Protein AF-A0A524N2F8-F1 (afdb_monomer_lite)

Foldseek 3Di:
DDDDDDDPVVVVVVVPDDDDDDDDDDDDDDDDDDDDDDDDDYDDDDDDDDDDDDDDDDDDDDDDDDDDDDDDDDDDDDDDDDDDPDPPPDPDLPQLRVLLVVLLVQLVVLLVVLVVPLPDDDDLVRLVVSLVVSLVSNVVSCPDPSNVVPCLPPSNLVSLLSSLCSSLVSLVVCCVVPVACSSLVSNLLSLLVSVVSDLDDVCLVVSVVSVVVCCVVCVVDPVVQSYQQGDDPFKDQDADPVSHHDDQVLVVVVCPDPVNVPFPCVSHRQKIKGWLWDQAPPRDIQTDIWIWGKDAQDPDPQFHRPGIWTWTQEFQFQSSLVSQLRVVVVVCVVPVVCVFQADSDFDDPDDPDRQAHDLGQDPVSQLSSQSSSCVVSVWHRQWTQDPPPRAIWGQLVTQTKDFAALRSLLSVQQVCAPRPPPVVHDHLVRVQVCVVPPDPWQQAQAAPDPAADGPVPFTPDYRSSSHTHSAARAFAKHFHDDDSVPRDTGGTFIKTAQYYRHDHGSCCRGSNRIDGDDGSVSHTYIMMRGSDPPNPDD

Secondary structure (DSSP, 8-state):
-------HHHHHHHTTS--------------------------------PPPPP--------------------------PPPPPPP--PPP-THHHHHHHHHHHHHHHHHHHHHHHTSS---HHHHHHHHHHHHHHHHHHHTSGGGTTTTTSHHHHHHHHHHHHHHHHHHHHHHHHH--THHHHHHHHHHHHHHHT---GGGHHHHHHHHHHHHHH-TTS-TTTTS-S--STTEEEPB-TTS-B---HHHHHHHTSTTTTT-GGGGS-SEEEEE--EEETTTEEE--EEEEEEEPPP-SSS----S-EEEESSPPBHHHHHHHHHHHHHHHHH-GGGGGT-------SS-S-SSSB---S-HHHHHHHHHHHHHHTTPPPSEEE-TTT--EEE-TTS-S-BPPBHHHHHHHHHTTTTSS--TTPPPHHHHHHHTTSS-S-TTSB-SS-SSPPPGGG--SS--TTS---SSBSSEEEEEPP--TT----BPPPEEEES--TT--SGGGSSTT-EEE----TTEE---EEE---TT---

Sequence (538 aa):
EWKAWVSREKVRRGIRRGLLGSRAVILSSASAWILGSRLPERPATISAVPPPSTPSLDSPATITDVPDAVAPASTPPETPRPPDPAPSTVPDPGPLNSQRMELLRSLTRDLRLLRMRSIVGTSYQAFFDDAAARVENARLIASQPEYEPVRNSMSVKEEAKRLWRHIAENAVSRYQSTKDGHFLSAARGALHASASLYTDTKNASQFATVLRKWRLSSSDIDFTKFLPIPVTDMFHVTTDPAGAAVLNPYLSSLLETPDFVESVAVMLPHSITAQLNVELARGQEREGELILLLVPESRTEIGDVPGPLYMAREEVTFGAMRCYRDSAAADLRDKPELKTFYSGRMDTRTVRNNDVPYEIDNTSEAFEFCNWLSIKNGFKPVYRKSSGTGSWTADLAADGFRLPTTPEWEYAARLGFDSHVEPTRTPWKDMSAILNADHPDDLVWFYYKDQPRPASAGPLTPYPLGMVDMCGNLAELAMAGVDMADTTPATPQLFLCGGSYKNRTAGKVMPWSKEAFVSSENAGFRVVLPVRTAYFVR

Radius of gyration: 33.36 Å; chains: 1; bounding box: 83×120×78 Å

pLDDT: mean 70.82, std 21.79, range [22.58, 97.81]

Structure (mmCIF, N/CA/C/O backbone):
data_AF-A0A524N2F8-F1
#
_entry.id   AF-A0A524N2F8-F1
#
loop_
_atom_site.group_PDB
_atom_site.id
_atom_site.type_symbol
_atom_site.label_atom_id
_atom_site.label_alt_id
_atom_site.label_comp_id
_atom_site.label_asym_id
_atom_site.label_entity_id
_atom_site.label_seq_id
_atom_site.pdbx_PDB_ins_code
_atom_site.Cartn_x
_atom_site.Cartn_y
_atom_site.Cartn_z
_atom_site.occupancy
_atom_site.B_iso_or_equiv
_atom_site.auth_seq_id
_atom_site.auth_comp_id
_atom_site.auth_asym_id
_atom_site.auth_atom_id
_atom_site.pdbx_PDB_model_num
ATOM 1 N N . GLU A 1 1 ? 44.506 -13.984 -25.940 1.00 31.67 1 GLU A N 1
ATOM 2 C CA . GLU A 1 1 ? 45.338 -14.375 -24.773 1.00 31.67 1 GLU A CA 1
ATOM 3 C C . GLU A 1 1 ? 44.890 -13.576 -23.554 1.00 31.67 1 GLU A C 1
ATOM 5 O O . GLU A 1 1 ? 44.373 -12.488 -23.760 1.00 31.67 1 GLU A O 1
ATOM 10 N N . TRP A 1 2 ? 45.101 -14.052 -22.322 1.00 23.16 2 TRP A N 1
ATOM 11 C CA . TRP A 1 2 ? 44.941 -13.238 -21.103 1.00 23.16 2 TRP A CA 1
ATOM 12 C C . TRP A 1 2 ? 46.052 -13.582 -20.101 1.00 23.16 2 TRP A C 1
ATOM 14 O O . TRP A 1 2 ? 46.094 -14.689 -19.568 1.00 23.16 2 TRP A O 1
ATOM 24 N N . LYS A 1 3 ? 46.967 -12.639 -19.844 1.00 28.89 3 LYS A N 1
ATOM 25 C CA . LYS A 1 3 ? 48.020 -12.757 -18.822 1.00 28.89 3 LYS A CA 1
ATOM 26 C C . LYS A 1 3 ? 47.817 -11.697 -17.741 1.00 28.89 3 LYS A C 1
ATOM 28 O O . LYS A 1 3 ? 48.015 -10.528 -18.025 1.00 28.89 3 LYS A O 1
ATOM 33 N N . ALA A 1 4 ? 47.512 -12.165 -16.526 1.00 29.44 4 ALA A N 1
ATOM 34 C CA . ALA A 1 4 ? 47.809 -11.575 -15.209 1.00 29.44 4 ALA A CA 1
ATOM 35 C C . ALA A 1 4 ? 47.570 -10.056 -15.005 1.00 29.44 4 ALA A C 1
ATOM 37 O O . ALA A 1 4 ? 48.199 -9.215 -15.629 1.00 29.44 4 ALA A O 1
ATOM 38 N N . TRP A 1 5 ? 46.861 -9.664 -13.943 1.00 27.08 5 TRP A N 1
ATOM 39 C CA . TRP A 1 5 ? 47.570 -9.520 -12.662 1.00 27.08 5 TRP A CA 1
ATOM 40 C C . TRP A 1 5 ? 46.688 -9.722 -11.419 1.00 27.08 5 TRP A C 1
ATOM 42 O O . TRP A 1 5 ? 45.736 -8.987 -11.184 1.00 27.08 5 TRP A O 1
ATOM 52 N N . VAL A 1 6 ? 47.109 -10.638 -10.542 1.00 32.25 6 VAL A N 1
ATOM 53 C CA . VAL A 1 6 ? 46.787 -10.611 -9.107 1.00 32.25 6 VAL A CA 1
ATOM 54 C C . VAL A 1 6 ? 48.108 -10.726 -8.354 1.00 32.25 6 VAL A C 1
ATOM 56 O O . VAL A 1 6 ? 48.842 -11.703 -8.513 1.00 32.25 6 VAL A O 1
ATOM 59 N N . SER A 1 7 ? 48.443 -9.712 -7.554 1.00 31.70 7 SER A N 1
ATOM 60 C CA . SER A 1 7 ? 49.717 -9.679 -6.831 1.00 31.70 7 SER A CA 1
ATOM 61 C C . SER A 1 7 ? 49.771 -10.745 -5.730 1.00 31.70 7 SER A C 1
ATOM 63 O O . SER A 1 7 ? 48.930 -10.777 -4.825 1.00 31.70 7 SER A O 1
ATOM 65 N N . ARG A 1 8 ? 50.820 -11.581 -5.768 1.00 33.66 8 ARG A N 1
ATOM 66 C CA . ARG A 1 8 ? 51.100 -12.631 -4.767 1.00 33.66 8 ARG A CA 1
ATOM 67 C C . ARG A 1 8 ? 51.299 -12.075 -3.343 1.00 33.66 8 ARG A C 1
ATOM 69 O O . ARG A 1 8 ? 51.151 -12.821 -2.375 1.00 33.66 8 ARG A O 1
ATOM 76 N N . GLU A 1 9 ? 51.554 -10.772 -3.205 1.00 33.00 9 GLU A N 1
ATOM 77 C CA . GLU A 1 9 ? 51.791 -10.087 -1.928 1.00 33.00 9 GLU A CA 1
ATOM 78 C C . GLU A 1 9 ? 50.550 -10.009 -1.020 1.00 33.00 9 GLU A C 1
ATOM 80 O O . GLU A 1 9 ? 50.678 -10.007 0.207 1.00 33.00 9 GLU A O 1
ATOM 85 N N . LYS A 1 10 ? 49.336 -9.958 -1.595 1.00 35.94 10 LYS A N 1
ATOM 86 C CA . LYS A 1 10 ? 48.090 -9.929 -0.801 1.00 35.94 10 LYS A CA 1
ATOM 87 C C . LYS A 1 10 ? 47.791 -11.294 -0.172 1.00 35.94 10 LYS A C 1
ATOM 89 O O . LYS A 1 10 ? 47.493 -11.363 1.019 1.00 35.94 10 LYS A O 1
ATOM 94 N N . VAL A 1 11 ? 47.950 -12.382 -0.933 1.00 42.69 11 VAL A N 1
ATOM 95 C CA . VAL A 1 11 ? 47.646 -13.756 -0.481 1.00 42.69 11 VAL A CA 1
ATOM 96 C C . VAL A 1 11 ? 48.514 -14.162 0.718 1.00 42.69 11 VAL A C 1
ATOM 98 O O . VAL A 1 11 ? 48.003 -14.695 1.702 1.00 42.69 11 VAL A O 1
ATOM 101 N N . ARG A 1 12 ? 49.812 -13.822 0.703 1.00 34.25 12 ARG A N 1
ATOM 102 C CA . ARG A 1 12 ? 50.724 -14.086 1.834 1.00 34.25 12 ARG A CA 1
ATOM 103 C C . ARG A 1 12 ? 50.344 -13.371 3.135 1.00 34.25 12 ARG A C 1
ATOM 105 O O . ARG A 1 12 ? 50.761 -13.824 4.199 1.00 34.25 12 ARG A O 1
ATOM 112 N N . ARG A 1 13 ? 49.569 -12.281 3.079 1.00 35.97 13 ARG A N 1
ATOM 113 C CA . ARG A 1 13 ? 49.171 -11.509 4.268 1.00 35.97 13 ARG A CA 1
ATOM 114 C C . ARG A 1 13 ? 47.928 -12.072 4.965 1.00 35.97 13 ARG A C 1
ATOM 116 O O . ARG A 1 13 ? 47.872 -12.024 6.189 1.00 35.97 13 ARG A O 1
ATOM 123 N N . GLY A 1 14 ? 46.984 -12.655 4.219 1.00 40.75 14 GLY A N 1
ATOM 124 C CA . GLY A 1 14 ? 45.778 -13.276 4.792 1.00 40.75 14 GLY A CA 1
ATOM 125 C C . GLY A 1 14 ? 46.066 -14.556 5.590 1.00 40.75 14 GLY A C 1
ATOM 126 O O . GLY A 1 14 ? 45.529 -14.751 6.676 1.00 40.75 14 GLY A O 1
ATOM 127 N N . ILE A 1 15 ? 46.991 -15.391 5.107 1.00 41.84 15 ILE A N 1
ATOM 128 C CA . ILE A 1 15 ? 47.257 -16.739 5.652 1.00 41.84 15 ILE A CA 1
ATOM 129 C C . ILE A 1 15 ? 47.843 -16.724 7.087 1.00 41.84 15 ILE A C 1
ATOM 131 O O . ILE A 1 15 ? 47.830 -17.743 7.772 1.00 41.84 15 ILE A O 1
ATOM 135 N N . ARG A 1 16 ? 48.313 -15.575 7.600 1.00 36.75 16 ARG A N 1
ATOM 136 C CA . ARG A 1 16 ? 48.848 -15.448 8.973 1.00 36.75 16 ARG A CA 1
ATOM 137 C C . ARG A 1 16 ? 47.808 -15.149 10.067 1.00 36.75 16 ARG A C 1
ATOM 139 O O . ARG A 1 16 ? 48.210 -14.966 11.214 1.00 36.75 16 ARG A O 1
ATOM 146 N N . ARG A 1 17 ? 46.502 -15.104 9.769 1.00 38.09 17 ARG A N 1
ATOM 147 C CA . ARG A 1 17 ? 45.443 -14.913 10.784 1.00 38.09 17 ARG A CA 1
ATOM 148 C C . ARG A 1 17 ? 44.340 -15.975 10.704 1.00 38.09 17 ARG A C 1
ATOM 150 O O . ARG A 1 17 ? 43.262 -15.719 10.193 1.00 38.09 17 ARG A O 1
ATOM 157 N N . GLY A 1 18 ? 44.641 -17.146 11.269 1.00 37.28 18 GLY A N 1
ATOM 158 C CA . GLY A 1 18 ? 43.675 -18.034 11.930 1.00 37.28 18 GLY A CA 1
ATOM 159 C C . GLY A 1 18 ? 42.415 -18.444 11.160 1.00 37.28 18 GLY A C 1
ATOM 160 O O . GLY A 1 18 ? 41.325 -18.022 11.522 1.00 37.28 18 GLY A O 1
ATOM 161 N N . LEU A 1 19 ? 42.550 -19.365 10.202 1.00 34.06 19 LEU A N 1
ATOM 162 C CA . LEU A 1 19 ? 41.435 -20.180 9.700 1.00 34.06 19 LEU A CA 1
ATOM 163 C C . LEU A 1 19 ? 41.801 -21.668 9.795 1.00 34.06 19 LEU A C 1
ATOM 165 O O . LEU A 1 19 ? 42.535 -22.189 8.956 1.00 34.06 19 LEU A O 1
ATOM 169 N N . LEU A 1 20 ? 41.281 -22.355 10.816 1.00 33.41 20 LEU A N 1
ATOM 170 C CA . LEU A 1 20 ? 41.140 -23.814 10.809 1.00 33.41 20 LEU A CA 1
ATOM 171 C C . LEU A 1 20 ? 39.702 -24.149 10.397 1.00 33.41 20 LEU A C 1
ATOM 173 O O . LEU A 1 20 ? 38.766 -23.627 10.991 1.00 33.41 20 LEU A O 1
ATOM 177 N N . GLY A 1 21 ? 39.533 -25.056 9.431 1.00 36.81 21 GLY A N 1
ATOM 178 C CA . GLY A 1 21 ? 38.212 -25.580 9.059 1.00 36.81 21 GLY A CA 1
ATOM 179 C C . GLY A 1 21 ? 37.603 -24.994 7.783 1.00 36.81 21 GLY A C 1
ATOM 180 O O . GLY A 1 21 ? 36.466 -24.538 7.785 1.00 36.81 21 GLY A O 1
ATOM 181 N N . SER A 1 22 ? 38.313 -25.056 6.654 1.00 29.38 22 SER A N 1
ATOM 182 C CA . SER A 1 22 ? 37.694 -24.875 5.331 1.00 29.38 22 SER A CA 1
ATOM 183 C C . SER A 1 22 ? 38.299 -25.857 4.328 1.00 29.38 22 SER A C 1
ATOM 185 O O . SER A 1 22 ? 39.473 -25.756 3.977 1.00 29.38 22 SER A O 1
ATOM 187 N N . ARG A 1 23 ? 37.505 -26.838 3.880 1.00 27.78 23 ARG A N 1
ATOM 188 C CA . ARG A 1 23 ? 37.885 -27.745 2.787 1.00 27.78 23 ARG A CA 1
ATOM 189 C C . ARG A 1 23 ? 37.681 -27.022 1.458 1.00 27.78 23 ARG A C 1
ATOM 191 O O . ARG A 1 23 ? 36.546 -26.750 1.087 1.00 27.78 23 ARG A O 1
ATOM 198 N N . ALA A 1 24 ? 38.761 -26.764 0.727 1.00 24.62 24 ALA A N 1
ATOM 199 C CA . ALA A 1 24 ? 38.654 -26.364 -0.670 1.00 24.62 24 ALA A CA 1
ATOM 200 C C . ALA A 1 24 ? 38.192 -27.566 -1.511 1.00 24.62 24 ALA A C 1
ATOM 202 O O . ALA A 1 24 ? 38.868 -28.595 -1.539 1.00 24.62 24 ALA A O 1
ATOM 203 N N . VAL A 1 25 ? 37.057 -27.431 -2.197 1.00 26.30 25 VAL A N 1
ATOM 204 C CA . VAL A 1 25 ? 36.612 -28.366 -3.239 1.00 26.30 25 VAL A CA 1
ATOM 205 C C . VAL A 1 25 ? 36.886 -27.707 -4.585 1.00 26.30 25 VAL A C 1
ATOM 207 O O . VAL A 1 25 ? 36.410 -26.606 -4.847 1.00 26.30 25 VAL A O 1
ATOM 210 N N . ILE A 1 26 ? 37.680 -28.364 -5.428 1.00 23.62 26 ILE A N 1
ATOM 211 C CA . ILE A 1 26 ? 37.984 -27.886 -6.779 1.00 23.62 26 ILE A CA 1
ATOM 212 C C . ILE A 1 26 ? 36.963 -28.513 -7.729 1.00 23.62 26 ILE A C 1
ATOM 214 O O . ILE A 1 26 ? 36.993 -29.721 -7.952 1.00 23.62 26 ILE A O 1
ATOM 218 N N . LEU A 1 27 ? 36.077 -27.694 -8.296 1.00 25.16 27 LEU A N 1
ATOM 219 C CA . LEU A 1 27 ? 35.210 -28.100 -9.402 1.00 25.16 27 LEU A CA 1
ATOM 220 C C . LEU A 1 27 ? 35.902 -27.793 -10.735 1.00 25.16 27 LEU A C 1
ATOM 222 O O . LEU A 1 27 ? 36.144 -26.635 -11.069 1.00 25.16 27 LEU A O 1
ATOM 226 N N . SER A 1 28 ? 36.229 -28.838 -11.494 1.00 25.58 28 SER A N 1
ATOM 227 C CA . SER A 1 28 ? 36.722 -28.734 -12.871 1.00 25.58 28 SER A CA 1
ATOM 228 C C . SER A 1 28 ? 35.554 -28.634 -13.854 1.00 25.58 28 SER A C 1
ATOM 230 O O . SER A 1 28 ? 34.705 -29.526 -13.877 1.00 25.58 28 SER A O 1
ATOM 232 N N . SER A 1 29 ? 35.518 -27.595 -14.688 1.00 27.84 29 SER A N 1
ATOM 233 C CA . SER A 1 29 ? 34.475 -27.405 -15.702 1.00 27.84 29 SER A CA 1
ATOM 234 C C . SER A 1 29 ? 34.854 -28.005 -17.061 1.00 27.84 29 SER A C 1
ATOM 236 O O . SER A 1 29 ? 35.944 -27.767 -17.575 1.00 27.84 29 SER A O 1
ATOM 238 N N . ALA A 1 30 ? 33.915 -28.743 -17.659 1.00 28.00 30 ALA A N 1
ATOM 239 C CA . ALA A 1 30 ? 33.867 -29.083 -19.083 1.00 28.00 30 ALA A CA 1
ATOM 240 C C . ALA A 1 30 ? 32.463 -29.620 -19.433 1.00 28.00 30 ALA A C 1
ATOM 242 O O . ALA A 1 30 ? 31.928 -30.415 -18.668 1.00 28.00 30 ALA A O 1
ATOM 243 N N . SER A 1 31 ? 31.803 -29.283 -20.544 1.00 30.05 31 SER A N 1
ATOM 244 C CA . SER A 1 31 ? 31.946 -28.145 -21.471 1.00 30.05 31 SER A CA 1
ATOM 245 C C . SER A 1 31 ? 30.591 -27.930 -22.162 1.00 30.05 31 SER A C 1
ATOM 247 O O . SER A 1 31 ? 29.900 -28.903 -22.456 1.00 30.05 31 SER A O 1
ATOM 249 N N . ALA A 1 32 ? 30.210 -26.686 -22.455 1.00 27.33 32 ALA A N 1
ATOM 250 C CA . ALA A 1 32 ? 28.978 -26.390 -23.196 1.00 27.33 32 ALA A CA 1
ATOM 251 C C . ALA A 1 32 ? 29.148 -26.572 -24.718 1.00 27.33 32 ALA A C 1
ATOM 253 O O . ALA A 1 32 ? 30.261 -26.477 -25.233 1.00 27.33 32 ALA A O 1
ATOM 254 N N . TRP A 1 33 ? 28.031 -26.734 -25.436 1.00 24.98 33 TRP A N 1
ATOM 255 C CA . TRP A 1 33 ? 27.939 -26.507 -26.883 1.00 24.98 33 TRP A CA 1
ATOM 256 C C . TRP A 1 33 ? 26.705 -25.653 -27.201 1.00 24.98 33 TRP A C 1
ATOM 258 O O . TRP A 1 33 ? 25.575 -26.067 -26.962 1.00 24.98 33 TRP A O 1
ATOM 268 N N . ILE A 1 34 ? 26.939 -24.472 -27.774 1.00 28.17 34 ILE A N 1
ATOM 269 C CA . ILE A 1 34 ? 25.954 -23.659 -28.502 1.00 28.17 34 ILE A CA 1
ATOM 270 C C . ILE A 1 34 ? 26.474 -23.549 -29.939 1.00 28.17 34 ILE A C 1
ATOM 272 O O . ILE A 1 34 ? 27.686 -23.496 -30.154 1.00 28.17 34 ILE A O 1
ATOM 276 N N . LEU A 1 35 ? 25.578 -23.567 -30.927 1.00 26.48 35 LEU A N 1
ATOM 277 C CA . LEU A 1 35 ? 25.938 -23.788 -32.327 1.00 26.48 35 LEU A CA 1
ATOM 278 C C . LEU A 1 35 ? 25.553 -22.599 -33.217 1.00 26.48 35 LEU A C 1
ATOM 280 O O . LEU A 1 35 ? 24.392 -22.204 -33.252 1.00 26.48 35 LEU A O 1
ATOM 284 N N . GLY A 1 36 ? 26.516 -22.107 -34.009 1.00 26.16 36 GLY A N 1
ATOM 285 C CA . GLY A 1 36 ? 26.239 -21.377 -35.253 1.00 26.16 36 GLY A CA 1
ATOM 286 C C . GLY A 1 36 ? 26.946 -20.032 -35.456 1.00 26.16 36 GLY A C 1
ATOM 287 O O . GLY A 1 36 ? 26.459 -19.000 -35.008 1.00 26.16 36 GLY A O 1
ATOM 288 N N . SER A 1 37 ? 27.997 -20.008 -36.288 1.00 26.33 37 SER A N 1
ATOM 289 C CA . SER A 1 37 ? 27.964 -19.271 -37.575 1.00 26.33 37 SER A CA 1
ATOM 290 C C . SER A 1 37 ? 29.251 -19.411 -38.427 1.00 26.33 37 SER A C 1
ATOM 292 O O . SER A 1 37 ? 30.357 -19.218 -37.948 1.00 26.33 37 SER A O 1
ATOM 294 N N . ARG A 1 38 ? 29.046 -19.734 -39.718 1.00 26.20 38 ARG A N 1
ATOM 295 C CA . ARG A 1 38 ? 29.835 -19.416 -40.943 1.00 26.20 38 ARG A CA 1
ATOM 296 C C . ARG A 1 38 ? 31.389 -19.519 -40.949 1.00 26.20 38 ARG A C 1
ATOM 298 O O . ARG A 1 38 ? 32.057 -18.615 -40.478 1.00 26.20 38 ARG A O 1
ATOM 305 N N . LEU A 1 39 ? 31.894 -20.561 -41.646 1.00 27.02 39 LEU A N 1
ATOM 306 C CA . LEU A 1 39 ? 32.760 -20.575 -42.874 1.00 27.02 39 LEU A CA 1
ATOM 307 C C . LEU A 1 39 ? 33.936 -19.560 -43.038 1.00 27.02 39 LEU A C 1
ATOM 309 O O . LEU A 1 39 ? 33.755 -18.410 -42.653 1.00 27.02 39 LEU A O 1
ATOM 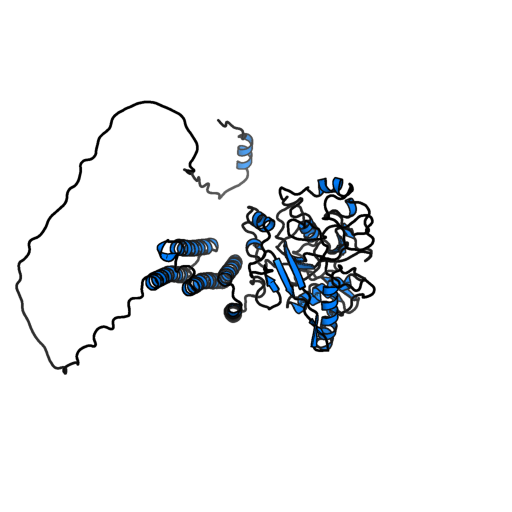313 N N . PRO A 1 40 ? 35.071 -19.900 -43.729 1.00 34.66 40 PRO A N 1
ATOM 314 C CA . PRO A 1 40 ? 35.113 -20.749 -44.946 1.00 34.66 40 PRO A CA 1
ATOM 315 C C . PRO A 1 40 ? 36.324 -21.712 -45.202 1.00 34.66 40 PRO A C 1
ATOM 317 O O . PRO A 1 40 ? 37.373 -21.632 -44.582 1.00 34.66 40 PRO A O 1
ATOM 320 N N . GLU A 1 41 ? 36.124 -22.587 -46.205 1.00 26.19 41 GLU A N 1
ATOM 321 C CA . GLU A 1 41 ? 37.053 -23.174 -47.217 1.00 26.19 41 GLU A CA 1
ATOM 322 C C . GLU A 1 41 ? 38.387 -23.932 -46.915 1.00 26.19 41 GLU A C 1
ATOM 324 O O . GLU A 1 41 ? 39.429 -23.325 -46.715 1.00 26.19 41 GLU A O 1
ATOM 329 N N . ARG A 1 42 ? 38.351 -25.257 -47.222 1.00 24.52 42 ARG A N 1
ATOM 330 C CA . ARG A 1 42 ? 39.289 -26.082 -48.063 1.00 24.52 42 ARG A CA 1
ATOM 331 C C . ARG A 1 42 ? 40.767 -26.345 -47.631 1.00 24.52 42 ARG A C 1
ATOM 333 O O . ARG A 1 42 ? 41.347 -25.531 -46.930 1.00 24.52 42 ARG A O 1
ATOM 340 N N . PRO A 1 43 ? 41.455 -27.404 -48.162 1.00 38.25 43 PRO A N 1
ATOM 341 C CA . PRO A 1 43 ? 40.979 -28.635 -48.844 1.00 38.25 43 PRO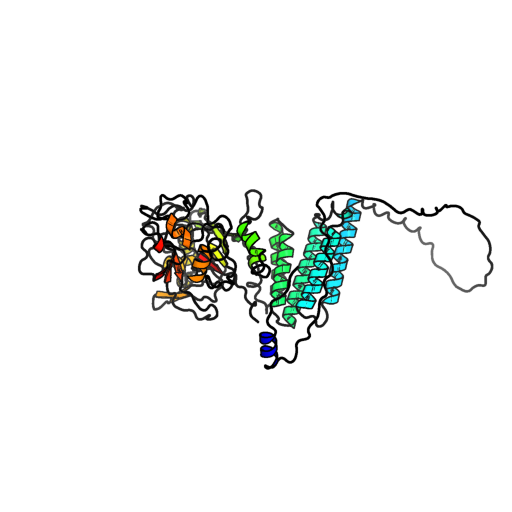 A CA 1
ATOM 342 C C . PRO A 1 43 ? 41.667 -29.989 -48.444 1.00 38.25 43 PRO A C 1
ATOM 344 O O . PRO A 1 43 ? 42.741 -30.017 -47.862 1.00 38.25 43 PRO A O 1
ATOM 347 N N . ALA A 1 44 ? 41.090 -31.095 -48.956 1.00 29.47 44 ALA A N 1
ATOM 348 C CA . ALA A 1 44 ? 41.730 -32.353 -49.427 1.00 29.47 44 ALA A CA 1
ATOM 349 C C . ALA A 1 44 ? 42.238 -33.480 -48.471 1.00 29.47 44 ALA A C 1
ATOM 351 O O . ALA A 1 44 ? 43.262 -33.355 -47.810 1.00 29.47 44 ALA A O 1
ATOM 352 N N . THR A 1 45 ? 41.656 -34.685 -48.673 1.00 27.47 45 THR A N 1
ATOM 353 C CA . THR A 1 45 ? 42.188 -36.060 -48.404 1.00 27.47 45 THR A CA 1
ATOM 354 C C . THR A 1 45 ? 42.404 -36.476 -46.925 1.00 27.47 45 THR A C 1
ATOM 356 O O . THR A 1 45 ? 42.558 -35.622 -46.068 1.00 27.47 45 THR A O 1
ATOM 359 N N . ILE A 1 46 ? 42.345 -37.757 -46.506 1.00 28.78 46 ILE A N 1
ATOM 360 C CA . ILE A 1 46 ? 42.595 -39.059 -47.177 1.00 28.78 46 ILE A CA 1
ATOM 361 C C . ILE A 1 46 ? 41.556 -40.151 -46.791 1.00 28.78 46 ILE A C 1
ATOM 363 O O . ILE A 1 46 ? 41.318 -40.357 -45.610 1.00 28.78 46 ILE A O 1
ATOM 367 N N . SER A 1 47 ? 41.087 -40.911 -47.801 1.00 28.83 47 SER A N 1
ATOM 368 C CA . SER A 1 47 ? 40.543 -42.302 -47.815 1.00 28.83 47 SER A CA 1
ATOM 369 C C . SER A 1 47 ? 39.432 -42.769 -46.840 1.00 28.83 47 SER A C 1
ATOM 371 O O . SER A 1 47 ? 39.087 -42.119 -45.863 1.00 28.83 47 SER A O 1
ATOM 373 N N . ALA A 1 48 ? 38.836 -43.931 -47.149 1.00 29.94 48 ALA A N 1
ATOM 374 C CA . ALA A 1 48 ? 37.658 -44.507 -46.486 1.00 29.94 48 ALA A CA 1
ATOM 375 C C . ALA A 1 48 ? 37.754 -46.037 -46.297 1.00 29.94 48 ALA A C 1
ATOM 377 O O . ALA A 1 48 ? 38.508 -46.709 -46.999 1.00 29.94 48 ALA A O 1
ATOM 378 N N . VAL A 1 49 ? 36.932 -46.589 -45.391 1.00 32.47 49 VAL A N 1
ATOM 379 C CA . VAL A 1 49 ? 36.680 -48.036 -45.216 1.00 32.47 49 VAL A CA 1
ATOM 380 C C . VAL A 1 49 ? 35.180 -48.251 -44.922 1.00 32.47 49 VAL A C 1
ATOM 382 O O . VAL A 1 49 ? 34.657 -47.562 -44.044 1.00 32.47 49 VAL A O 1
ATOM 385 N N . PRO A 1 50 ? 34.467 -49.156 -45.624 1.00 41.03 50 PRO A N 1
ATOM 386 C CA . PRO A 1 50 ? 33.050 -49.449 -45.379 1.00 41.03 50 PRO A CA 1
ATOM 387 C C . PRO A 1 50 ? 32.832 -50.595 -44.362 1.00 41.03 50 PRO A C 1
ATOM 389 O O . PRO A 1 50 ? 33.721 -51.430 -44.183 1.00 41.03 50 PRO A O 1
ATOM 392 N N . PRO A 1 51 ? 31.648 -50.689 -43.722 1.00 36.75 51 PRO A N 1
ATOM 393 C CA . PRO A 1 51 ? 31.293 -51.797 -42.833 1.00 36.75 51 PRO A CA 1
ATOM 394 C C . PRO A 1 51 ? 30.733 -53.022 -43.596 1.00 36.75 51 PRO A C 1
ATOM 396 O O . PRO A 1 51 ? 30.082 -52.847 -44.629 1.00 36.75 51 PRO A O 1
ATOM 399 N N . PRO A 1 52 ? 30.912 -54.256 -43.084 1.00 33.84 52 PRO A N 1
ATOM 400 C CA . PRO A 1 52 ? 30.211 -55.443 -43.575 1.00 33.84 52 PRO A CA 1
ATOM 401 C C . PRO A 1 52 ? 28.764 -55.521 -43.050 1.00 33.84 52 PRO A C 1
ATOM 403 O O . PRO A 1 52 ? 28.436 -54.982 -41.992 1.00 33.84 52 PRO A O 1
ATOM 406 N N . SER A 1 53 ? 27.896 -56.207 -43.795 1.00 33.16 53 SER A N 1
ATOM 407 C CA . SER A 1 53 ? 26.445 -56.281 -43.575 1.00 33.16 53 SER A CA 1
ATOM 408 C C . SER A 1 53 ? 25.982 -57.523 -42.799 1.00 33.16 53 SER A C 1
ATOM 410 O O . SER A 1 53 ? 26.621 -58.573 -42.842 1.00 33.16 53 SER A O 1
ATOM 412 N N . THR A 1 54 ? 24.812 -57.429 -42.160 1.00 35.28 54 THR A N 1
ATOM 413 C CA . THR A 1 54 ? 24.028 -58.590 -41.698 1.00 35.28 54 THR A CA 1
ATOM 414 C C . THR A 1 54 ? 23.437 -59.378 -42.874 1.00 35.28 54 THR A C 1
ATOM 416 O O . THR A 1 54 ? 23.338 -58.861 -43.991 1.00 35.28 54 THR A O 1
ATOM 419 N N . PRO A 1 55 ? 23.029 -60.634 -42.626 1.00 38.53 55 PRO A N 1
ATOM 420 C CA . PRO A 1 55 ? 21.614 -60.947 -42.856 1.00 38.53 55 PRO A CA 1
ATOM 421 C C . PRO A 1 55 ? 20.978 -61.846 -41.771 1.00 38.53 55 PRO A C 1
ATOM 423 O O . PRO A 1 55 ? 21.659 -62.557 -41.035 1.00 38.53 55 PRO A O 1
ATOM 426 N N . SER A 1 56 ? 19.647 -61.809 -41.700 1.00 29.84 56 SER A N 1
ATOM 427 C CA . SER A 1 56 ? 18.778 -62.861 -41.141 1.00 29.84 56 SER A CA 1
ATOM 428 C C . SER A 1 56 ? 18.595 -63.997 -42.185 1.00 29.84 56 SER A C 1
ATOM 430 O O . SER A 1 56 ? 19.155 -63.898 -43.273 1.00 29.84 56 SER A O 1
ATOM 432 N N . LEU A 1 57 ? 17.885 -65.114 -41.980 1.00 33.22 57 LEU A N 1
ATOM 433 C CA . LEU A 1 57 ? 16.818 -65.519 -41.043 1.00 33.22 57 LEU A CA 1
ATOM 434 C C . LEU A 1 57 ? 16.784 -67.077 -41.010 1.00 33.22 57 LEU A C 1
ATOM 436 O O . LEU A 1 57 ? 17.384 -67.680 -41.894 1.00 33.22 57 LEU A O 1
ATOM 440 N N . ASP A 1 58 ? 16.132 -67.709 -40.018 1.00 28.53 58 ASP A N 1
ATOM 441 C CA . ASP A 1 58 ? 15.232 -68.894 -40.157 1.00 28.53 58 ASP A CA 1
ATOM 442 C C . ASP A 1 58 ? 15.169 -69.836 -38.927 1.00 28.53 58 ASP A C 1
ATOM 444 O O . ASP A 1 58 ? 16.085 -69.924 -38.111 1.00 28.53 58 ASP A O 1
ATOM 448 N N . SER A 1 59 ? 14.033 -70.541 -38.837 1.00 33.81 59 SER A N 1
ATOM 449 C CA . SER A 1 59 ? 13.597 -71.577 -37.871 1.00 33.81 59 SER A CA 1
ATOM 450 C C . SER A 1 59 ? 12.625 -72.532 -38.623 1.00 33.81 59 SER A C 1
ATOM 452 O O . SER A 1 59 ? 12.335 -72.236 -39.785 1.00 33.81 59 SER A O 1
ATOM 454 N N . PRO A 1 60 ? 11.988 -73.583 -38.040 1.00 60.06 60 PRO A N 1
ATOM 455 C CA . PRO A 1 60 ? 12.150 -74.240 -36.730 1.00 60.06 60 PRO A CA 1
ATOM 456 C C . PRO A 1 60 ? 12.272 -75.796 -36.812 1.00 60.06 60 PRO A C 1
ATOM 458 O O . PRO A 1 60 ? 12.170 -76.384 -37.885 1.00 60.06 60 PRO A O 1
ATOM 461 N N . ALA A 1 61 ? 12.380 -76.479 -35.661 1.00 28.75 61 ALA A N 1
ATOM 462 C CA . ALA A 1 61 ? 12.030 -77.904 -35.475 1.00 28.75 61 ALA A CA 1
ATOM 463 C C . ALA A 1 61 ? 11.672 -78.194 -33.992 1.00 28.75 61 ALA A C 1
ATOM 465 O O . ALA A 1 61 ? 11.940 -77.355 -33.131 1.00 28.75 61 ALA A O 1
ATOM 466 N N . THR A 1 62 ? 11.049 -79.346 -33.687 1.00 29.38 62 THR A N 1
ATOM 467 C CA . THR A 1 62 ? 10.272 -79.561 -32.437 1.00 29.38 62 THR A CA 1
ATOM 468 C C . THR A 1 62 ? 10.319 -81.022 -31.929 1.00 29.38 62 THR A C 1
ATOM 470 O O . THR A 1 62 ? 10.498 -81.913 -32.753 1.00 29.38 62 THR A O 1
ATOM 473 N N . ILE A 1 63 ? 10.022 -81.245 -30.626 1.00 30.75 63 ILE A N 1
ATOM 474 C CA . ILE A 1 63 ? 9.772 -82.533 -29.894 1.00 30.75 63 ILE A CA 1
ATOM 475 C C . ILE A 1 63 ? 10.939 -83.563 -29.878 1.00 30.75 63 ILE A C 1
ATOM 477 O O . ILE A 1 63 ? 11.838 -83.474 -30.704 1.00 30.75 63 ILE A O 1
ATOM 481 N N . THR A 1 64 ? 11.051 -84.540 -28.957 1.00 30.56 64 THR A N 1
ATOM 482 C CA . THR A 1 64 ? 10.220 -85.034 -27.816 1.00 30.56 64 THR A CA 1
ATOM 483 C C . THR A 1 64 ? 10.877 -84.693 -26.434 1.00 30.56 64 THR A C 1
ATOM 485 O O . THR A 1 64 ? 11.513 -83.644 -26.377 1.00 30.56 64 THR A O 1
ATOM 488 N N . ASP A 1 65 ? 10.770 -85.357 -25.258 1.00 30.91 65 ASP A N 1
ATOM 489 C CA . ASP A 1 65 ? 10.126 -86.611 -24.775 1.00 30.91 65 ASP A CA 1
ATOM 490 C C . ASP A 1 65 ? 9.880 -86.622 -23.234 1.00 30.91 65 ASP A C 1
ATOM 492 O O . ASP A 1 65 ? 10.451 -85.790 -22.528 1.00 30.91 65 ASP A O 1
ATOM 496 N N . VAL A 1 66 ? 9.051 -87.551 -22.712 1.00 34.12 66 VAL A N 1
ATOM 497 C CA . VAL A 1 66 ? 8.625 -87.696 -21.283 1.00 34.12 66 VAL A CA 1
ATOM 498 C C . VAL A 1 66 ? 8.196 -89.150 -20.956 1.00 34.12 66 VAL A C 1
ATOM 500 O O . VAL A 1 66 ? 7.402 -89.710 -21.709 1.00 34.12 66 VAL A O 1
ATOM 503 N N . PRO A 1 67 ? 8.701 -89.783 -19.869 1.00 51.12 67 PRO A N 1
ATOM 504 C CA . PRO A 1 67 ? 7.880 -90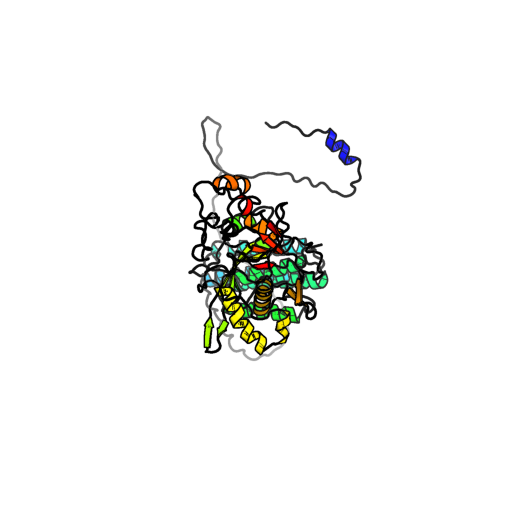.319 -18.736 1.00 51.12 67 PRO A CA 1
ATOM 505 C C . PRO A 1 67 ? 8.648 -90.264 -17.374 1.00 51.12 67 PRO A C 1
ATOM 507 O O . PRO A 1 67 ? 9.792 -89.816 -17.362 1.00 51.12 67 PRO A O 1
ATOM 510 N N . ASP A 1 68 ? 8.211 -90.670 -16.165 1.00 33.66 68 ASP A N 1
ATOM 511 C CA . ASP A 1 68 ? 6.956 -91.113 -15.484 1.00 33.66 68 ASP A CA 1
ATOM 512 C C . ASP A 1 68 ? 7.173 -90.837 -13.951 1.00 33.66 68 ASP A C 1
ATOM 514 O O . ASP A 1 68 ? 8.307 -90.553 -13.563 1.00 33.66 68 ASP A O 1
ATOM 518 N N . ALA A 1 69 ? 6.271 -90.809 -12.948 1.00 32.16 69 ALA A N 1
ATOM 519 C CA . ALA A 1 69 ? 4.897 -91.264 -12.633 1.00 32.16 69 ALA A CA 1
ATOM 520 C C . ALA A 1 69 ? 4.838 -92.319 -11.483 1.00 32.16 69 ALA A C 1
ATOM 522 O O . ALA A 1 69 ? 5.051 -93.506 -11.706 1.00 32.16 69 ALA A O 1
ATOM 523 N N . VAL A 1 70 ? 4.484 -91.894 -10.251 1.00 35.03 70 VAL A N 1
ATOM 524 C CA . VAL A 1 70 ? 4.034 -92.733 -9.099 1.00 35.03 70 VAL A CA 1
ATOM 525 C C . VAL A 1 70 ? 3.029 -91.928 -8.238 1.00 35.03 70 VAL A C 1
ATOM 527 O O . VAL A 1 70 ? 3.133 -90.705 -8.167 1.00 35.03 70 VAL A O 1
ATOM 530 N N . ALA A 1 71 ? 2.052 -92.586 -7.591 1.00 32.03 71 ALA A N 1
ATOM 531 C CA . ALA A 1 71 ? 0.958 -91.988 -6.790 1.00 32.03 71 ALA A CA 1
ATOM 532 C C . ALA A 1 71 ? 0.443 -93.007 -5.716 1.00 32.03 71 ALA A C 1
ATOM 534 O O . ALA A 1 71 ? 1.123 -94.017 -5.531 1.00 32.03 71 ALA A O 1
ATOM 535 N N . PRO A 1 72 ? -0.776 -92.925 -5.116 1.00 58.25 72 PRO A N 1
ATOM 536 C CA . PRO A 1 72 ? -1.493 -91.825 -4.426 1.00 58.25 72 PRO A CA 1
ATOM 537 C C . PRO A 1 72 ? -2.083 -92.213 -3.027 1.00 58.25 72 PRO A C 1
ATOM 539 O O . PRO A 1 72 ? -2.208 -93.392 -2.714 1.00 58.25 72 PRO A O 1
ATOM 542 N N . ALA A 1 73 ? -2.572 -91.229 -2.244 1.00 32.03 73 ALA A N 1
ATOM 543 C CA . ALA A 1 73 ? -3.704 -91.292 -1.271 1.00 32.03 73 ALA A CA 1
ATOM 544 C C . ALA A 1 73 ? -3.831 -89.924 -0.546 1.00 32.03 73 ALA A C 1
ATOM 546 O O . ALA A 1 73 ? -2.800 -89.309 -0.300 1.00 32.03 73 ALA A O 1
ATOM 547 N N . SER A 1 74 ? -4.971 -89.364 -0.106 1.00 35.41 74 SER A N 1
ATOM 548 C CA . SER A 1 74 ? -6.436 -89.550 -0.299 1.00 35.41 74 SER A CA 1
ATOM 549 C C . SER A 1 74 ? -7.127 -88.237 0.214 1.00 35.41 74 SER A C 1
ATOM 551 O O . SER A 1 74 ? -6.392 -87.312 0.549 1.00 35.41 74 SER A O 1
ATOM 553 N N . THR A 1 75 ? -8.440 -87.950 0.290 1.00 31.55 75 THR A N 1
ATOM 554 C CA . THR A 1 75 ? -9.748 -88.664 0.233 1.00 31.55 75 THR A CA 1
ATOM 555 C C . THR A 1 75 ? -10.850 -87.658 -0.236 1.00 31.55 75 THR A C 1
ATOM 557 O O . THR A 1 75 ? -10.575 -86.459 -0.247 1.00 31.55 75 THR A O 1
ATOM 560 N N . PRO A 1 76 ? -12.085 -88.081 -0.600 1.00 41.03 76 PRO A N 1
ATOM 561 C CA . PRO A 1 76 ? -13.183 -87.209 -1.082 1.00 41.03 76 PRO A CA 1
ATOM 562 C C . PRO A 1 76 ? -14.225 -86.873 0.029 1.00 41.03 76 PRO A C 1
ATOM 564 O O . PRO A 1 76 ? -14.037 -87.354 1.149 1.00 41.03 76 PRO A O 1
ATOM 567 N N . PRO A 1 77 ? -15.362 -86.168 -0.231 1.00 43.19 77 PRO A N 1
ATOM 568 C CA . PRO A 1 77 ? -15.817 -85.496 -1.465 1.00 43.19 77 PRO A CA 1
ATOM 569 C C . PRO A 1 77 ? -16.193 -83.996 -1.302 1.00 43.19 77 PRO A C 1
ATOM 571 O O . PRO A 1 77 ? -16.514 -83.542 -0.209 1.00 43.19 77 PRO A O 1
ATOM 574 N N . GLU A 1 78 ? -16.314 -83.265 -2.417 1.00 40.19 78 GLU A N 1
ATOM 575 C CA . GLU A 1 78 ? -17.097 -82.013 -2.496 1.00 40.19 78 GLU A CA 1
ATOM 576 C C . GLU A 1 78 ? -18.131 -82.068 -3.636 1.00 40.19 78 GLU A C 1
ATOM 578 O O . GLU A 1 78 ? -18.014 -82.853 -4.580 1.00 40.19 78 GLU A O 1
ATOM 583 N N . THR A 1 79 ? -19.183 -81.256 -3.515 1.00 46.59 79 THR A N 1
ATOM 584 C CA . THR A 1 79 ? -20.313 -81.163 -4.451 1.00 46.59 79 THR A CA 1
ATOM 585 C C . THR A 1 79 ? -19.955 -80.412 -5.744 1.00 46.59 79 THR A C 1
ATOM 587 O O . THR A 1 79 ? -19.022 -79.608 -5.756 1.00 46.59 79 THR A O 1
ATOM 590 N N . PRO A 1 80 ? -20.685 -80.638 -6.858 1.00 43.28 80 PRO A N 1
ATOM 591 C CA . PRO A 1 80 ? -20.383 -79.990 -8.132 1.00 43.28 80 PRO A CA 1
ATOM 592 C C . PRO A 1 80 ? -20.548 -78.467 -8.039 1.00 43.28 80 PRO A C 1
ATOM 594 O O . PRO A 1 80 ? -21.658 -77.953 -7.890 1.00 43.28 80 PRO A O 1
ATOM 597 N N . ARG A 1 81 ? -19.429 -77.744 -8.156 1.00 43.88 81 ARG A N 1
ATOM 598 C CA . ARG A 1 81 ? -19.410 -76.281 -8.258 1.00 43.88 81 ARG A CA 1
ATOM 599 C C . ARG A 1 81 ? -20.108 -75.849 -9.565 1.00 43.88 81 ARG A C 1
ATOM 601 O O . ARG A 1 81 ? -19.840 -76.459 -10.602 1.00 43.88 81 ARG A O 1
ATOM 608 N N . PRO A 1 82 ? -20.978 -74.819 -9.556 1.00 52.53 82 PRO A N 1
ATOM 609 C CA . PRO A 1 82 ? -21.491 -74.231 -10.795 1.00 52.53 82 PRO A CA 1
ATOM 610 C C . PRO A 1 82 ? -20.337 -73.660 -11.642 1.00 52.53 82 PRO A C 1
ATOM 612 O O . PRO A 1 82 ? -19.299 -73.311 -11.078 1.00 52.53 82 PRO A O 1
ATOM 615 N N . PRO A 1 83 ? -20.486 -73.551 -12.976 1.00 54.44 83 PRO A N 1
ATOM 616 C CA . PRO A 1 83 ? -19.427 -73.026 -13.834 1.00 54.44 83 PRO A CA 1
ATOM 617 C C . PRO A 1 83 ? -19.038 -71.606 -13.410 1.00 54.44 83 PRO A C 1
ATOM 619 O O . PRO A 1 83 ? -19.912 -70.761 -13.196 1.00 54.44 83 PRO A O 1
ATOM 622 N N . ASP A 1 84 ? -17.732 -71.352 -13.290 1.00 51.78 84 ASP A N 1
ATOM 623 C CA . ASP A 1 84 ? -17.222 -70.035 -12.910 1.00 51.78 84 ASP A CA 1
ATOM 624 C C . ASP A 1 84 ? -17.703 -68.970 -13.921 1.00 51.78 84 ASP A C 1
ATOM 626 O O . ASP A 1 84 ? -17.685 -69.213 -15.135 1.00 51.78 84 ASP A O 1
ATOM 630 N N . PRO A 1 85 ? -18.157 -67.789 -13.458 1.00 49.66 85 PRO A N 1
ATOM 631 C CA . PRO A 1 85 ? -18.618 -66.737 -14.353 1.00 49.66 85 PRO A CA 1
ATOM 632 C C . PRO A 1 85 ? -17.467 -66.277 -15.251 1.00 49.66 85 PRO A C 1
ATOM 634 O O . PRO A 1 85 ? -16.353 -66.045 -14.776 1.00 49.66 85 PRO A O 1
ATOM 637 N N . ALA A 1 86 ? -17.748 -66.125 -16.550 1.00 46.38 86 ALA A N 1
ATOM 638 C CA . ALA A 1 86 ? -16.759 -65.682 -17.528 1.00 46.38 86 ALA A CA 1
ATOM 639 C C . ALA A 1 86 ? -16.059 -64.392 -17.049 1.00 46.38 86 ALA A C 1
ATOM 641 O O . ALA A 1 86 ? -16.742 -63.492 -16.545 1.00 46.38 86 ALA A O 1
ATOM 642 N N . PRO A 1 87 ? -14.720 -64.289 -17.182 1.00 45.34 87 PRO A N 1
ATOM 643 C CA . PRO A 1 87 ? -13.959 -63.181 -16.618 1.00 45.34 87 PRO A CA 1
ATOM 644 C C . PRO A 1 87 ? -14.498 -61.858 -17.156 1.00 45.34 87 PRO A C 1
ATOM 646 O O . PRO A 1 87 ? -14.565 -61.650 -18.368 1.00 45.34 87 PRO A O 1
ATOM 649 N N . SER A 1 88 ? -14.910 -60.975 -16.246 1.00 41.84 88 SER A N 1
ATOM 650 C CA . SER A 1 88 ? -15.555 -59.716 -16.598 1.00 41.84 88 SER A CA 1
ATOM 651 C C . SER A 1 88 ? -14.590 -58.837 -17.388 1.00 41.84 88 SER A C 1
ATOM 653 O O . SER A 1 88 ? -13.656 -58.248 -16.844 1.00 41.84 88 SER A O 1
ATOM 655 N N . THR A 1 89 ? -14.827 -58.743 -18.697 1.00 45.25 89 THR A N 1
ATOM 656 C CA . THR A 1 89 ? -14.066 -57.886 -19.604 1.00 45.25 89 THR A CA 1
ATOM 657 C C . THR A 1 89 ? -14.310 -56.429 -19.229 1.00 45.25 89 THR A C 1
ATOM 659 O O . THR A 1 89 ? -15.284 -55.815 -19.672 1.00 45.25 89 THR A O 1
ATOM 662 N N . VAL A 1 90 ? -13.434 -55.884 -18.383 1.00 50.25 90 VAL A N 1
ATOM 663 C CA . VAL A 1 90 ? -13.359 -54.447 -18.113 1.00 50.25 90 VAL A CA 1
ATOM 664 C C . VAL A 1 90 ? -13.223 -53.744 -19.469 1.00 50.25 90 VAL A C 1
ATOM 666 O O . VAL A 1 90 ? -12.294 -54.083 -20.205 1.00 50.25 90 VAL A O 1
ATOM 669 N N . PRO A 1 91 ? -14.130 -52.818 -19.838 1.00 48.41 91 PRO A N 1
ATOM 670 C CA . PRO A 1 91 ? -14.062 -52.148 -21.130 1.00 48.41 91 PRO A CA 1
ATOM 671 C C . PRO A 1 91 ? -12.714 -51.449 -21.299 1.00 48.41 91 PRO A C 1
ATOM 673 O O . PRO A 1 91 ? -12.305 -50.698 -20.410 1.00 48.41 91 PRO A O 1
ATOM 676 N N . ASP A 1 92 ? -12.040 -51.705 -22.420 1.00 53.19 92 ASP A N 1
ATOM 677 C CA . ASP A 1 92 ? -10.702 -51.175 -22.687 1.00 53.19 92 ASP A CA 1
ATOM 678 C C . ASP A 1 92 ? -10.711 -49.633 -22.609 1.00 53.19 92 ASP A C 1
ATOM 680 O O . ASP A 1 92 ? -11.436 -48.981 -23.375 1.00 53.19 92 ASP A O 1
ATOM 684 N N . PRO A 1 93 ? -9.975 -49.013 -21.663 1.00 54.56 93 PRO A N 1
ATOM 685 C CA . PRO A 1 93 ? -9.952 -47.568 -21.512 1.00 54.56 93 PRO A CA 1
ATOM 686 C C . PRO A 1 93 ? -9.156 -46.933 -22.659 1.00 54.56 93 PRO A C 1
ATOM 688 O O . PRO A 1 93 ? -7.962 -46.648 -22.526 1.00 54.56 93 PRO A O 1
ATOM 691 N N . GLY A 1 94 ? -9.864 -46.671 -23.764 1.00 71.19 94 GLY A N 1
ATOM 692 C CA . GLY A 1 94 ? -9.330 -46.143 -25.024 1.00 71.19 94 GLY A CA 1
ATOM 693 C C . GLY A 1 94 ? -8.346 -44.975 -24.856 1.00 71.19 94 GLY A C 1
ATOM 694 O O . GLY A 1 94 ? -8.428 -44.223 -23.881 1.00 71.19 94 GLY A O 1
ATOM 695 N N . PRO A 1 95 ? -7.409 -44.801 -25.805 1.00 76.75 95 PRO A N 1
ATOM 696 C CA . PRO A 1 95 ? -6.002 -44.469 -25.549 1.00 76.75 95 PRO A CA 1
ATOM 697 C C . PRO A 1 95 ? -5.740 -43.297 -24.593 1.00 76.75 95 PRO A C 1
ATOM 699 O O . PRO A 1 95 ? -4.901 -43.418 -23.702 1.00 76.75 95 PRO A O 1
ATOM 702 N N . LEU A 1 96 ? -6.503 -42.205 -24.703 1.00 81.62 96 LEU A N 1
ATOM 703 C CA . LEU A 1 96 ? -6.405 -41.037 -23.817 1.00 81.62 96 LEU A CA 1
ATOM 704 C C . LEU A 1 96 ? -6.654 -41.381 -22.335 1.00 81.62 96 LEU A C 1
ATOM 706 O O . LEU A 1 96 ? -6.004 -40.834 -21.447 1.00 81.62 96 LEU A O 1
ATOM 710 N N . ASN A 1 97 ? -7.576 -42.299 -22.033 1.00 83.31 97 ASN A N 1
ATOM 711 C CA . ASN A 1 97 ? -7.806 -42.756 -20.662 1.00 83.31 97 ASN A CA 1
ATOM 712 C C . ASN A 1 97 ? -6.651 -43.622 -20.152 1.00 83.31 97 ASN A C 1
ATOM 714 O O . ASN A 1 97 ? -6.235 -43.434 -19.011 1.00 83.31 97 ASN A O 1
ATOM 718 N N . SER A 1 98 ? -6.093 -44.506 -20.983 1.00 83.00 98 SER A N 1
ATOM 719 C CA . SER A 1 98 ? -4.902 -45.288 -20.626 1.00 83.00 98 SER A CA 1
ATOM 720 C C . SER A 1 98 ? -3.684 -44.397 -20.347 1.00 83.00 98 SER A C 1
ATOM 722 O O . SER A 1 98 ? -3.094 -44.506 -19.272 1.00 83.00 98 SER A O 1
ATOM 724 N N . GLN A 1 99 ? -3.376 -43.443 -21.234 1.00 85.75 99 GLN A N 1
ATOM 725 C CA . GLN A 1 99 ? -2.317 -42.438 -21.036 1.00 85.75 99 GLN A CA 1
ATOM 726 C C . GLN A 1 99 ? -2.519 -41.655 -19.729 1.00 85.75 99 GLN A C 1
ATOM 728 O O . GLN A 1 99 ? -1.615 -41.551 -18.901 1.00 85.75 99 GLN A O 1
ATOM 733 N N . ARG A 1 100 ? -3.738 -41.150 -19.496 1.00 90.00 100 ARG A N 1
ATOM 734 C CA . ARG A 1 100 ? -4.089 -40.409 -18.276 1.00 90.00 100 ARG A CA 1
ATOM 735 C C . ARG A 1 100 ? -3.915 -41.252 -17.011 1.00 90.00 100 ARG A C 1
ATOM 737 O O . ARG A 1 100 ? -3.454 -40.730 -15.999 1.00 90.00 100 ARG A O 1
ATOM 744 N N . MET A 1 101 ? -4.260 -42.538 -17.053 1.00 87.12 101 MET A N 1
ATOM 745 C CA . MET A 1 101 ? -4.089 -43.444 -15.915 1.00 87.12 101 MET A CA 1
ATOM 746 C C . MET A 1 101 ? -2.618 -43.781 -15.644 1.00 87.12 101 MET A C 1
ATOM 748 O O . MET A 1 101 ? -2.252 -43.873 -14.474 1.00 87.12 101 MET A O 1
ATOM 752 N N . GLU A 1 102 ? -1.763 -43.919 -16.663 1.00 87.62 102 GLU A N 1
ATOM 753 C CA . GLU A 1 102 ? -0.330 -44.178 -16.449 1.00 87.62 102 GLU A CA 1
ATOM 754 C C . GLU A 1 102 ? 0.419 -42.950 -15.912 1.00 87.62 102 GLU A C 1
ATOM 756 O O . GLU A 1 102 ? 1.197 -43.067 -14.961 1.00 87.62 102 GLU A O 1
ATOM 761 N N . LEU A 1 103 ? 0.090 -41.751 -16.403 1.00 87.19 103 LEU A N 1
ATOM 762 C CA . LEU A 1 103 ? 0.575 -40.500 -15.818 1.00 87.19 103 LEU A CA 1
ATOM 763 C C . LEU A 1 103 ? 0.187 -40.386 -14.333 1.00 87.19 103 LEU A C 1
ATOM 765 O O . LEU A 1 103 ? 1.029 -40.080 -13.489 1.00 87.19 103 LEU A O 1
ATOM 769 N N . LEU A 1 104 ? -1.067 -40.697 -13.983 1.00 87.75 104 LEU A N 1
ATOM 770 C CA . LEU A 1 104 ? -1.526 -40.692 -12.588 1.00 87.75 104 LEU A CA 1
ATOM 771 C C . LEU A 1 104 ? -0.801 -41.734 -11.724 1.00 87.75 104 LEU A C 1
ATOM 773 O O . LEU A 1 104 ? -0.411 -41.412 -10.600 1.00 87.75 104 LEU A O 1
ATOM 777 N N . ARG A 1 105 ? -0.569 -42.958 -12.226 1.00 86.00 105 ARG A N 1
ATOM 778 C CA . ARG A 1 105 ? 0.234 -43.989 -11.531 1.00 86.00 105 ARG A CA 1
ATOM 779 C C . ARG A 1 105 ? 1.655 -43.494 -11.266 1.00 86.00 105 ARG A C 1
ATOM 781 O O . ARG A 1 105 ? 2.152 -43.653 -10.150 1.00 86.00 105 ARG A O 1
ATOM 788 N N . SER A 1 106 ? 2.272 -42.867 -12.264 1.00 82.19 106 SER A N 1
ATOM 789 C CA . SER A 1 106 ? 3.638 -42.344 -12.201 1.00 82.19 106 SER A CA 1
ATOM 790 C C . SER A 1 106 ? 3.770 -41.207 -11.184 1.00 82.19 106 SER A C 1
ATOM 792 O O . SER A 1 106 ? 4.595 -41.303 -10.277 1.00 82.19 106 SER A O 1
ATOM 794 N N . LEU A 1 107 ? 2.881 -40.208 -11.221 1.00 81.69 107 LEU A N 1
ATOM 795 C CA . LEU A 1 107 ? 2.829 -39.136 -10.215 1.00 81.69 107 LEU A CA 1
ATOM 796 C C . LEU A 1 107 ? 2.563 -39.690 -8.801 1.00 81.69 107 LEU A C 1
ATOM 798 O O . LEU A 1 107 ? 3.242 -39.323 -7.842 1.00 81.69 107 LEU A O 1
ATOM 802 N N . THR A 1 108 ? 1.645 -40.656 -8.669 1.00 83.06 108 THR A N 1
ATOM 803 C CA . THR A 1 108 ? 1.365 -41.344 -7.392 1.00 83.06 108 THR A CA 1
ATOM 804 C C . THR A 1 108 ? 2.587 -42.102 -6.850 1.00 83.06 108 THR A C 1
ATOM 806 O O . THR A 1 108 ? 2.699 -42.318 -5.639 1.00 83.06 108 THR A O 1
ATOM 809 N N . ARG A 1 109 ? 3.529 -42.509 -7.710 1.00 80.00 109 ARG A N 1
ATOM 810 C CA . ARG A 1 109 ? 4.769 -43.184 -7.306 1.00 80.00 109 ARG A CA 1
ATOM 811 C C . ARG A 1 109 ? 5.694 -42.238 -6.541 1.00 80.00 109 ARG A C 1
ATOM 813 O O . ARG A 1 109 ? 6.158 -42.613 -5.466 1.00 80.00 109 ARG A O 1
ATOM 820 N N . ASP A 1 110 ? 5.891 -41.011 -7.023 1.00 70.50 110 ASP A N 1
ATOM 821 C CA . ASP A 1 110 ? 6.698 -40.004 -6.318 1.00 70.50 110 ASP A CA 1
ATOM 822 C C . ASP A 1 110 ? 6.041 -39.520 -5.018 1.00 70.50 110 ASP A C 1
ATOM 824 O O . ASP A 1 110 ? 6.743 -39.351 -4.017 1.00 70.50 110 ASP A O 1
ATOM 828 N N . LEU A 1 111 ? 4.702 -39.419 -4.966 1.00 67.44 111 LEU A N 1
ATOM 829 C CA . LEU A 1 111 ? 3.976 -39.174 -3.706 1.00 67.44 111 LEU A CA 1
ATOM 830 C C . LEU A 1 111 ? 4.346 -40.200 -2.625 1.00 67.44 111 LEU A C 1
ATOM 832 O O . LEU A 1 111 ? 4.562 -39.849 -1.463 1.00 67.44 111 LEU A O 1
ATOM 836 N N . ARG A 1 112 ? 4.423 -41.484 -3.002 1.00 70.81 112 ARG A N 1
ATOM 837 C CA . ARG A 1 112 ? 4.792 -42.569 -2.081 1.00 70.81 112 ARG A CA 1
ATOM 838 C C . ARG A 1 112 ? 6.254 -42.477 -1.644 1.00 70.81 112 ARG A C 1
ATOM 840 O O . ARG A 1 112 ? 6.536 -42.769 -0.485 1.00 70.81 112 ARG A O 1
ATOM 847 N N . LEU A 1 113 ? 7.167 -42.054 -2.522 1.00 67.00 113 LEU A N 1
ATOM 848 C CA . LEU A 1 113 ? 8.586 -41.896 -2.183 1.00 67.00 113 LEU A CA 1
ATOM 849 C C . LEU A 1 113 ? 8.811 -40.775 -1.157 1.00 67.00 113 LEU A C 1
ATOM 851 O O . LEU A 1 113 ? 9.480 -41.022 -0.153 1.00 67.00 113 LEU A O 1
ATOM 855 N N . LEU A 1 114 ? 8.179 -39.608 -1.337 1.00 64.94 114 LEU A N 1
ATOM 856 C CA . LEU A 1 114 ? 8.169 -38.533 -0.330 1.00 64.94 114 LEU A CA 1
ATOM 857 C C . LEU A 1 114 ? 7.643 -39.033 1.021 1.00 64.94 114 LEU A C 1
ATOM 859 O O . LEU A 1 114 ? 8.286 -38.845 2.054 1.00 64.94 114 LEU A O 1
ATOM 863 N N . ARG A 1 115 ? 6.505 -39.740 1.006 1.00 61.19 115 ARG A N 1
ATOM 864 C CA . ARG A 1 115 ? 5.857 -40.245 2.223 1.00 61.19 115 ARG A CA 1
ATOM 865 C C . ARG A 1 115 ? 6.692 -41.273 2.994 1.00 61.19 115 ARG A C 1
ATOM 867 O O . ARG A 1 115 ? 6.522 -41.387 4.204 1.00 61.19 115 ARG A O 1
ATOM 874 N N . MET A 1 116 ? 7.572 -42.027 2.329 1.00 56.53 116 MET A N 1
ATOM 875 C CA . MET A 1 116 ? 8.475 -42.969 3.009 1.00 56.53 116 MET A CA 1
ATOM 876 C C . MET A 1 116 ? 9.801 -42.331 3.451 1.00 56.53 116 MET A C 1
ATOM 878 O O . MET A 1 116 ? 10.419 -42.830 4.388 1.00 56.53 116 MET A O 1
ATOM 882 N N . ARG A 1 117 ? 10.240 -41.232 2.820 1.00 53.97 117 ARG A N 1
ATOM 883 C CA . ARG A 1 117 ? 11.491 -40.526 3.162 1.00 53.97 117 ARG A CA 1
ATOM 884 C C . ARG A 1 117 ? 11.357 -39.495 4.285 1.00 53.97 117 ARG A C 1
ATOM 886 O O . ARG A 1 117 ? 12.371 -39.050 4.812 1.00 53.97 117 ARG A O 1
ATOM 893 N N . SER A 1 118 ? 10.146 -39.134 4.710 1.00 51.28 118 SER A N 1
ATOM 894 C CA . SER A 1 118 ? 9.954 -38.150 5.787 1.00 51.28 118 SER A CA 1
ATOM 895 C C . SER A 1 118 ? 10.267 -38.666 7.203 1.00 51.28 118 SER A C 1
ATOM 897 O O . SER A 1 118 ? 10.151 -37.915 8.171 1.00 51.28 118 SER A O 1
ATOM 899 N N . ILE A 1 119 ? 10.753 -39.898 7.360 1.00 49.25 119 ILE A N 1
ATOM 900 C CA . ILE A 1 119 ? 11.175 -40.473 8.647 1.00 49.25 119 ILE A CA 1
ATOM 901 C C . ILE A 1 119 ? 12.711 -40.379 8.769 1.00 49.25 119 ILE A C 1
ATOM 903 O O . ILE A 1 119 ? 13.423 -40.736 7.840 1.00 49.25 119 ILE A O 1
ATOM 907 N N . VAL A 1 120 ? 13.203 -39.926 9.934 1.00 45.09 120 VAL A N 1
ATOM 908 C CA . VAL A 1 120 ? 14.621 -39.652 10.295 1.00 45.09 120 VAL A CA 1
ATOM 909 C C . VAL A 1 120 ? 15.242 -38.350 9.738 1.00 45.09 120 VAL A C 1
ATOM 911 O O . VAL A 1 120 ? 15.426 -38.172 8.542 1.00 45.09 120 VAL A O 1
ATOM 914 N N . GLY A 1 121 ? 15.657 -37.464 10.653 1.00 52.56 121 GLY A N 1
ATOM 915 C CA . GLY A 1 121 ? 16.957 -36.759 10.640 1.00 52.56 121 GLY A CA 1
ATOM 916 C C . GLY A 1 121 ? 17.346 -35.759 9.537 1.00 52.56 121 GLY A C 1
ATOM 917 O O . GLY A 1 121 ? 18.439 -35.207 9.626 1.00 52.56 121 GLY A O 1
ATOM 918 N N . THR A 1 122 ? 16.534 -35.504 8.510 1.00 60.25 122 THR A N 1
ATOM 919 C CA . THR A 1 122 ? 16.926 -34.608 7.397 1.00 60.25 122 THR A CA 1
ATOM 920 C C . THR A 1 122 ? 17.040 -33.133 7.811 1.00 60.25 122 THR A C 1
ATOM 922 O O . THR A 1 122 ? 16.097 -32.579 8.380 1.00 60.25 122 THR A O 1
ATOM 925 N N . SER A 1 123 ? 18.136 -32.467 7.428 1.00 71.50 123 SER A N 1
ATOM 926 C CA . SER A 1 123 ? 18.256 -30.999 7.462 1.00 71.50 123 SER A CA 1
ATOM 927 C C . SER A 1 123 ? 17.270 -30.322 6.496 1.00 71.50 123 SER A C 1
ATOM 929 O O . SER A 1 123 ? 16.683 -30.990 5.640 1.00 71.50 123 SER A O 1
ATOM 931 N N . TYR A 1 124 ? 17.106 -28.996 6.602 1.00 69.88 124 TYR A N 1
ATOM 932 C CA . TYR A 1 124 ? 16.282 -28.228 5.659 1.00 69.88 124 TYR A CA 1
ATOM 933 C C . TYR A 1 124 ? 16.726 -28.440 4.204 1.00 69.88 124 TYR A C 1
ATOM 935 O O . TYR A 1 124 ? 15.895 -28.788 3.371 1.00 69.88 124 TYR A O 1
ATOM 943 N N . GLN A 1 125 ? 18.033 -28.345 3.923 1.00 69.06 125 GLN A N 1
ATOM 944 C CA . GLN A 1 125 ? 18.571 -28.572 2.578 1.00 69.06 125 GLN A CA 1
ATOM 945 C C . GLN A 1 125 ? 18.216 -29.969 2.050 1.00 69.06 125 GLN A C 1
ATOM 947 O O . GLN A 1 125 ? 17.643 -30.085 0.978 1.00 69.06 125 GLN A O 1
ATOM 952 N N . ALA A 1 126 ? 18.439 -31.028 2.836 1.00 69.88 126 ALA A N 1
ATOM 953 C CA . ALA A 1 126 ? 18.137 -32.396 2.403 1.00 69.88 126 ALA A CA 1
ATOM 954 C C . ALA A 1 126 ? 16.629 -32.653 2.181 1.00 69.88 126 ALA A C 1
ATOM 956 O O . ALA A 1 126 ? 16.260 -33.533 1.404 1.00 69.88 126 ALA A O 1
ATOM 957 N N . PHE A 1 127 ? 15.754 -31.902 2.858 1.00 76.31 127 PHE A N 1
ATOM 958 C CA . PHE A 1 127 ? 14.316 -31.901 2.582 1.00 76.31 127 PHE A CA 1
ATOM 959 C C . PHE A 1 127 ? 13.981 -31.131 1.296 1.00 76.31 127 PHE A C 1
ATOM 961 O O . PHE A 1 127 ? 13.209 -31.629 0.477 1.00 76.31 127 PHE A O 1
ATOM 968 N N . PHE A 1 128 ? 14.572 -29.947 1.109 1.00 71.44 128 PHE A N 1
ATOM 969 C CA . PHE A 1 128 ? 14.404 -29.125 -0.087 1.00 71.44 128 PHE A CA 1
ATOM 970 C C . PHE A 1 128 ? 14.880 -29.865 -1.345 1.00 71.44 128 PHE A C 1
ATOM 972 O O . PHE A 1 128 ? 14.154 -29.902 -2.333 1.00 71.44 128 PHE A O 1
ATOM 979 N N . ASP A 1 129 ? 16.032 -30.537 -1.280 1.00 70.00 129 ASP A N 1
ATOM 980 C CA . ASP A 1 129 ? 16.615 -31.298 -2.387 1.00 70.00 129 ASP A CA 1
ATOM 981 C C . ASP A 1 129 ? 15.717 -32.474 -2.824 1.00 70.00 129 ASP A C 1
ATOM 983 O O . ASP A 1 129 ? 15.481 -32.647 -4.021 1.00 70.00 129 ASP A O 1
ATOM 987 N N . ASP A 1 130 ? 15.164 -33.274 -1.890 1.00 73.44 130 ASP A N 1
ATOM 988 C CA . ASP A 1 130 ? 14.221 -34.348 -2.265 1.00 73.44 130 ASP A CA 1
ATOM 989 C C . ASP A 1 130 ? 12.898 -33.761 -2.778 1.00 73.44 130 ASP A C 1
ATOM 991 O O . ASP A 1 130 ? 12.385 -34.239 -3.784 1.00 73.44 130 ASP A O 1
ATOM 995 N N . ALA A 1 131 ? 12.372 -32.692 -2.168 1.00 72.25 131 ALA A N 1
ATOM 996 C CA . ALA A 1 131 ? 11.152 -32.036 -2.642 1.00 72.25 131 ALA A CA 1
ATOM 997 C C . ALA A 1 131 ? 11.311 -31.481 -4.072 1.00 72.25 131 ALA A C 1
ATOM 999 O O . ALA A 1 131 ? 10.478 -31.769 -4.934 1.00 72.25 131 ALA A O 1
ATOM 1000 N N . ALA A 1 132 ? 12.398 -30.757 -4.348 1.00 71.56 132 ALA A N 1
ATOM 1001 C CA . ALA A 1 132 ? 12.720 -30.219 -5.667 1.00 71.56 132 ALA A CA 1
ATOM 1002 C C . ALA A 1 132 ? 12.909 -31.338 -6.703 1.00 71.56 132 ALA A C 1
ATOM 1004 O O . ALA A 1 132 ? 12.307 -31.288 -7.776 1.00 71.56 132 ALA A O 1
ATOM 1005 N N . ALA A 1 133 ? 13.648 -32.401 -6.363 1.00 74.88 133 ALA A N 1
ATOM 1006 C CA . ALA A 1 133 ? 13.833 -33.553 -7.246 1.00 74.88 133 ALA A CA 1
ATOM 1007 C C . ALA A 1 133 ? 12.512 -34.273 -7.586 1.00 74.88 133 ALA A C 1
ATOM 1009 O O . ALA A 1 133 ? 12.369 -34.802 -8.687 1.00 74.88 133 ALA A O 1
ATOM 1010 N N . ARG A 1 134 ? 11.529 -34.289 -6.674 1.00 76.25 134 ARG A N 1
ATOM 1011 C CA . ARG A 1 134 ? 10.202 -34.905 -6.897 1.00 76.25 134 ARG A CA 1
ATOM 1012 C C . ARG A 1 134 ? 9.312 -34.029 -7.769 1.00 76.25 134 ARG A C 1
ATOM 1014 O O . ARG A 1 134 ? 8.611 -34.552 -8.630 1.00 76.25 134 ARG A O 1
ATOM 1021 N N . VAL A 1 135 ? 9.353 -32.712 -7.563 1.00 73.75 135 VAL A N 1
ATOM 1022 C CA . VAL A 1 135 ? 8.648 -31.734 -8.404 1.00 73.75 135 VAL A CA 1
ATOM 1023 C C . VAL A 1 135 ? 9.201 -31.760 -9.829 1.00 73.75 135 VAL A C 1
ATOM 1025 O O . VAL A 1 135 ? 8.418 -31.818 -10.775 1.00 73.75 135 VAL A O 1
ATOM 1028 N N . GLU A 1 136 ? 10.524 -31.808 -9.996 1.00 76.50 136 GLU A N 1
ATOM 1029 C CA . GLU A 1 136 ? 11.137 -31.877 -11.323 1.00 76.50 136 GLU A CA 1
ATOM 1030 C C . GLU A 1 136 ? 10.919 -33.243 -11.991 1.00 76.50 136 GLU A C 1
ATOM 1032 O O . GLU A 1 136 ? 10.586 -33.285 -13.170 1.00 76.50 136 GLU A O 1
ATOM 1037 N N . ASN A 1 137 ? 10.969 -34.369 -11.263 1.00 78.94 137 ASN A N 1
ATOM 1038 C CA . ASN A 1 137 ? 10.610 -35.667 -11.851 1.00 78.94 137 ASN A CA 1
ATOM 1039 C C . ASN A 1 137 ? 9.138 -35.697 -12.308 1.00 78.94 137 ASN A C 1
ATOM 1041 O O . ASN A 1 137 ? 8.840 -36.126 -13.422 1.00 78.94 137 ASN A O 1
ATOM 1045 N N . ALA A 1 138 ? 8.218 -35.162 -11.497 1.00 79.88 138 ALA A N 1
ATOM 1046 C CA . ALA A 1 138 ? 6.811 -35.017 -11.866 1.00 79.88 138 ALA A CA 1
ATOM 1047 C C . ALA A 1 138 ? 6.616 -34.118 -13.102 1.00 79.88 138 ALA A C 1
ATOM 1049 O O . ALA A 1 138 ? 5.812 -34.450 -13.977 1.00 79.88 138 ALA A O 1
ATOM 1050 N N . ARG A 1 139 ? 7.377 -33.017 -13.208 1.00 80.94 139 ARG A N 1
ATOM 1051 C CA . ARG A 1 139 ? 7.411 -32.139 -14.388 1.00 80.94 139 ARG A CA 1
ATOM 1052 C C . ARG A 1 139 ? 7.916 -32.883 -15.622 1.00 80.94 139 ARG A C 1
ATOM 1054 O O . ARG A 1 139 ? 7.253 -32.840 -16.655 1.00 80.94 139 ARG A O 1
ATOM 1061 N N . LEU A 1 140 ? 9.048 -33.578 -15.516 1.00 83.06 140 LEU A N 1
ATOM 1062 C CA . LEU A 1 140 ? 9.668 -34.316 -16.617 1.00 83.06 140 LEU A CA 1
ATOM 1063 C C . LEU A 1 140 ? 8.732 -35.407 -17.146 1.00 83.06 140 LEU A C 1
ATOM 1065 O O . LEU A 1 140 ? 8.513 -35.467 -18.355 1.00 83.06 140 LEU A O 1
ATOM 1069 N N . ILE A 1 141 ? 8.095 -36.183 -16.261 1.00 82.12 141 ILE A N 1
ATOM 1070 C CA . ILE A 1 141 ? 7.072 -37.176 -16.629 1.00 82.12 141 ILE A CA 1
ATOM 1071 C C . ILE A 1 141 ? 5.898 -36.490 -17.346 1.00 82.12 141 ILE A C 1
ATOM 1073 O O . ILE A 1 141 ? 5.552 -36.874 -18.459 1.00 82.12 141 ILE A O 1
ATOM 1077 N N . ALA A 1 142 ? 5.317 -35.432 -16.768 1.00 80.62 142 ALA A N 1
ATOM 1078 C CA . ALA A 1 142 ? 4.191 -34.713 -17.377 1.00 80.62 142 ALA A CA 1
ATOM 1079 C C . ALA A 1 142 ? 4.542 -33.962 -18.682 1.00 80.62 142 ALA A C 1
ATOM 1081 O O . ALA A 1 142 ? 3.638 -33.532 -19.403 1.00 80.62 142 ALA A O 1
ATOM 1082 N N . SER A 1 143 ? 5.831 -33.792 -18.994 1.00 84.94 143 SER A N 1
ATOM 1083 C CA . SER A 1 143 ? 6.311 -33.131 -20.213 1.00 84.94 143 SER A CA 1
ATOM 1084 C C . SER A 1 143 ? 6.525 -34.076 -21.403 1.00 84.94 143 SER A C 1
ATOM 1086 O O . SER A 1 143 ? 6.742 -33.597 -22.515 1.00 84.94 143 SER A O 1
ATOM 1088 N N . GLN A 1 144 ? 6.450 -35.397 -21.198 1.00 87.94 144 GLN A N 1
ATOM 1089 C CA . GLN A 1 144 ? 6.640 -36.383 -22.267 1.00 87.94 144 GLN A CA 1
ATOM 1090 C C . GLN A 1 144 ? 5.535 -36.247 -23.341 1.00 87.94 144 GLN A C 1
ATOM 1092 O O . GLN A 1 144 ? 4.362 -36.095 -22.980 1.00 87.94 144 GLN A O 1
ATOM 1097 N N . PRO A 1 145 ? 5.858 -36.316 -24.653 1.00 88.19 145 PRO A N 1
ATOM 1098 C CA . PRO A 1 145 ? 4.896 -36.041 -25.729 1.00 88.19 145 PRO A CA 1
ATOM 1099 C C . PRO A 1 145 ? 3.637 -36.920 -25.709 1.00 88.19 145 PRO A C 1
ATOM 1101 O O . PRO A 1 145 ? 2.557 -36.463 -26.073 1.00 88.19 145 PRO A O 1
ATOM 1104 N N . GLU A 1 146 ? 3.751 -38.162 -25.234 1.00 87.69 146 GLU A N 1
ATOM 1105 C CA . GLU A 1 146 ? 2.629 -39.095 -25.062 1.00 87.69 146 GLU A CA 1
ATOM 1106 C C . GLU A 1 146 ? 1.556 -38.623 -24.064 1.00 87.69 146 GLU A C 1
ATOM 1108 O O . GLU A 1 146 ? 0.410 -39.070 -24.143 1.00 87.69 146 GLU A O 1
ATOM 1113 N N . TYR A 1 147 ? 1.893 -37.697 -23.160 1.00 88.62 147 TYR A N 1
ATOM 1114 C CA . TYR A 1 147 ? 0.970 -37.138 -22.171 1.00 88.62 147 TYR A CA 1
ATOM 1115 C C . TYR A 1 147 ? 0.482 -35.721 -22.496 1.00 88.62 147 TYR A C 1
ATOM 1117 O O . TYR A 1 147 ? -0.378 -35.206 -21.775 1.00 88.62 147 TYR A O 1
ATOM 1125 N N . GLU A 1 148 ? 0.952 -35.105 -23.586 1.00 88.00 148 GLU A N 1
ATOM 1126 C CA . GLU A 1 148 ? 0.504 -33.783 -24.057 1.00 88.00 148 GLU A CA 1
ATOM 1127 C C . GLU A 1 148 ? -1.037 -33.625 -24.050 1.00 88.00 148 GLU A C 1
ATOM 1129 O O . GLU A 1 148 ? -1.520 -32.639 -23.485 1.00 88.00 148 GLU A O 1
ATOM 1134 N N . PRO A 1 149 ? -1.851 -34.598 -24.526 1.00 86.50 149 PRO A N 1
ATOM 1135 C CA . PRO A 1 149 ? -3.310 -34.448 -24.554 1.00 86.50 149 PRO A CA 1
ATOM 1136 C C . PRO A 1 149 ? -3.993 -34.524 -23.177 1.00 86.50 149 PRO A C 1
ATOM 1138 O O . PRO A 1 149 ? -5.170 -34.187 -23.056 1.00 86.50 149 PRO A O 1
ATOM 1141 N N . VAL A 1 150 ? -3.301 -35.014 -22.138 1.00 86.62 150 VAL A N 1
ATOM 1142 C CA . VAL A 1 150 ? -3.913 -35.399 -20.848 1.00 86.62 150 VAL A CA 1
ATOM 1143 C C . VAL A 1 150 ? -3.296 -34.721 -19.624 1.00 86.62 150 VAL A C 1
ATOM 1145 O O . VAL A 1 150 ? -3.954 -34.657 -18.579 1.00 86.62 150 VAL A O 1
ATOM 1148 N N . ARG A 1 151 ? -2.083 -34.161 -19.736 1.00 78.44 151 ARG A N 1
ATOM 1149 C CA . ARG A 1 151 ? -1.349 -33.513 -18.631 1.00 78.44 151 ARG A CA 1
ATOM 1150 C C . ARG A 1 151 ? -2.107 -32.354 -17.978 1.00 78.44 151 ARG A C 1
ATOM 1152 O O . ARG A 1 151 ? -2.009 -32.151 -16.774 1.00 78.44 151 ARG A O 1
ATOM 1159 N N . ASN A 1 152 ? -2.934 -31.648 -18.750 1.00 79.75 152 ASN A N 1
ATOM 1160 C CA . ASN A 1 152 ? -3.748 -30.527 -18.270 1.00 79.75 152 ASN A CA 1
ATOM 1161 C C . ASN A 1 152 ? -5.119 -30.940 -17.688 1.00 79.75 152 ASN A C 1
ATOM 1163 O O . ASN A 1 152 ? -5.882 -30.078 -17.247 1.00 79.75 152 ASN A O 1
ATOM 1167 N N . SER A 1 153 ? -5.450 -32.237 -17.670 1.00 82.50 153 SER A N 1
ATOM 1168 C CA . SER A 1 153 ? -6.744 -32.733 -17.179 1.00 82.50 153 SER A CA 1
ATOM 1169 C C . SER A 1 153 ? -6.930 -32.545 -15.666 1.00 82.50 153 SER A C 1
ATOM 1171 O O . SER A 1 153 ? -5.988 -32.656 -14.879 1.00 82.50 153 SER A O 1
ATOM 1173 N N . MET A 1 154 ? -8.177 -32.324 -15.235 1.00 77.81 154 MET A N 1
ATOM 1174 C CA . MET A 1 154 ? -8.530 -32.066 -13.827 1.00 77.81 154 MET A CA 1
ATOM 1175 C C . MET A 1 154 ? -8.025 -33.141 -12.853 1.00 77.81 154 MET A C 1
ATOM 1177 O O . MET A 1 154 ? -7.625 -32.824 -11.737 1.00 77.81 154 MET A O 1
ATOM 1181 N N . SER A 1 155 ? -7.993 -34.409 -13.274 1.00 80.31 155 SER A N 1
ATOM 1182 C CA . SER A 1 155 ? -7.460 -35.503 -12.455 1.00 80.31 155 SER A CA 1
ATOM 1183 C C . SER A 1 155 ? -5.948 -35.400 -12.237 1.00 80.31 155 SER A C 1
ATOM 1185 O O . SER A 1 155 ? -5.480 -35.671 -11.137 1.00 80.31 155 SER A O 1
ATOM 1187 N N . VAL A 1 156 ? -5.186 -34.973 -13.251 1.00 81.19 156 VAL A N 1
ATOM 1188 C CA . VAL A 1 156 ? -3.731 -34.774 -13.136 1.00 81.19 156 VAL A CA 1
ATOM 1189 C C . VAL A 1 156 ? -3.432 -33.550 -12.269 1.00 81.19 156 VAL A C 1
ATOM 1191 O O . VAL A 1 156 ? -2.566 -33.621 -11.398 1.00 81.19 156 VAL A O 1
ATOM 1194 N N . LYS A 1 157 ? -4.211 -32.469 -12.417 1.00 75.81 157 LYS A N 1
ATOM 1195 C CA . LYS A 1 157 ? -4.125 -31.292 -11.536 1.00 75.81 157 LYS A CA 1
ATOM 1196 C C . LYS A 1 157 ? -4.392 -31.641 -10.066 1.00 75.81 157 LYS A C 1
ATOM 1198 O O . LYS A 1 157 ? -3.647 -31.188 -9.200 1.00 75.81 157 LYS A O 1
ATOM 1203 N N . GLU A 1 158 ? -5.378 -32.492 -9.767 1.00 79.44 158 GLU A N 1
ATOM 1204 C CA . GLU A 1 158 ? -5.649 -32.919 -8.384 1.00 79.44 158 GLU A CA 1
ATOM 1205 C C . GLU A 1 158 ? -4.535 -33.817 -7.812 1.00 79.44 158 GLU A C 1
ATOM 1207 O O . GLU A 1 158 ? -4.259 -33.746 -6.614 1.00 79.44 158 GLU A O 1
ATOM 1212 N N . GLU A 1 159 ? -3.839 -34.610 -8.635 1.00 81.81 159 GLU A N 1
ATOM 1213 C CA . GLU A 1 159 ? -2.678 -35.396 -8.185 1.00 81.81 159 GLU A CA 1
ATOM 1214 C C . GLU A 1 159 ? -1.436 -34.512 -7.955 1.00 81.81 159 GLU A C 1
ATOM 1216 O O . GLU A 1 159 ? -0.762 -34.646 -6.933 1.00 81.81 159 GLU A O 1
ATOM 1221 N N . ALA A 1 160 ? -1.189 -33.516 -8.813 1.00 75.88 160 ALA A N 1
ATOM 1222 C CA . ALA A 1 160 ? -0.154 -32.499 -8.587 1.00 75.88 160 ALA A CA 1
ATOM 1223 C C . ALA A 1 160 ? -0.438 -31.645 -7.330 1.00 75.88 160 ALA A C 1
ATOM 1225 O O . ALA A 1 160 ? 0.456 -31.344 -6.542 1.00 75.88 160 ALA A O 1
ATOM 1226 N N . LYS A 1 161 ? -1.706 -31.323 -7.063 1.00 73.62 161 LYS A N 1
ATOM 1227 C CA . LYS A 1 161 ? -2.160 -30.667 -5.824 1.00 73.62 161 LYS A CA 1
ATOM 1228 C C . LYS A 1 161 ? -1.934 -31.547 -4.584 1.00 73.62 161 LYS A C 1
ATOM 1230 O O . LYS A 1 161 ? -1.643 -31.024 -3.509 1.00 73.62 161 LYS A O 1
ATOM 1235 N N . ARG A 1 162 ? -2.023 -32.881 -4.701 1.00 79.56 162 ARG A N 1
ATOM 1236 C CA . ARG A 1 162 ? -1.635 -33.813 -3.619 1.00 79.56 162 ARG A CA 1
ATOM 1237 C C . ARG A 1 162 ? -0.126 -33.804 -3.367 1.00 79.56 162 ARG A C 1
ATOM 1239 O O . ARG A 1 162 ? 0.252 -33.875 -2.202 1.00 79.56 162 ARG A O 1
ATOM 1246 N N . LEU A 1 163 ? 0.709 -33.663 -4.403 1.00 77.94 163 LEU A N 1
ATOM 1247 C CA . LEU A 1 163 ? 2.169 -33.5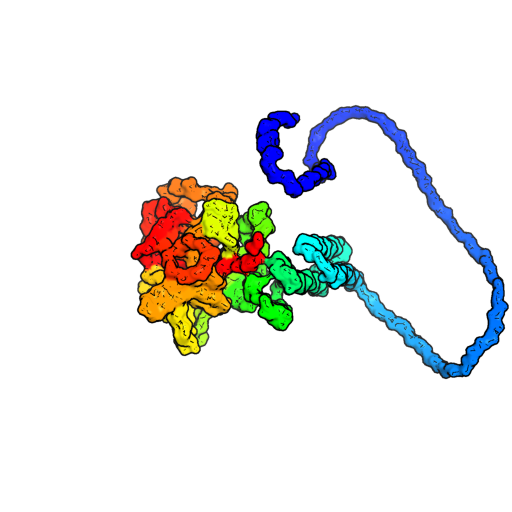21 -4.261 1.00 77.94 163 LEU A CA 1
ATOM 1248 C C . LEU A 1 163 ? 2.506 -32.297 -3.415 1.00 77.94 163 LEU A C 1
ATOM 1250 O O . LEU A 1 163 ? 3.125 -32.425 -2.360 1.00 77.94 163 LEU A O 1
ATOM 1254 N N . TRP A 1 164 ? 2.004 -31.134 -3.821 1.00 75.38 164 TRP A N 1
ATOM 1255 C CA . TRP A 1 164 ? 2.226 -29.882 -3.106 1.00 75.38 164 TRP A CA 1
ATOM 1256 C C . TRP A 1 164 ? 1.672 -29.894 -1.680 1.00 75.38 164 TRP A C 1
ATOM 1258 O O . TRP A 1 164 ? 2.386 -29.536 -0.743 1.00 75.38 164 TRP A O 1
ATOM 1268 N N . ARG A 1 165 ? 0.447 -30.401 -1.474 1.00 76.31 165 ARG A N 1
ATOM 1269 C CA . ARG A 1 165 ? -0.103 -30.583 -0.123 1.00 76.31 165 ARG A CA 1
ATOM 1270 C C . ARG A 1 165 ? 0.791 -31.475 0.736 1.00 76.31 165 ARG A C 1
ATOM 1272 O O . ARG A 1 165 ? 1.042 -31.129 1.883 1.00 76.31 165 ARG A O 1
ATOM 1279 N N . HIS A 1 166 ? 1.292 -32.589 0.201 1.00 78.81 166 HIS A N 1
ATOM 1280 C CA . HIS A 1 166 ? 2.083 -33.527 0.992 1.00 78.81 166 HIS A CA 1
ATOM 1281 C C . HIS A 1 166 ? 3.502 -33.016 1.291 1.00 78.81 166 HIS A C 1
ATOM 1283 O O . HIS A 1 166 ? 4.015 -33.250 2.384 1.00 78.81 166 HIS A O 1
ATOM 1289 N N . ILE A 1 167 ? 4.124 -32.261 0.379 1.00 76.62 167 ILE A N 1
ATOM 1290 C CA . ILE A 1 167 ? 5.361 -31.513 0.669 1.00 76.62 167 ILE A CA 1
ATOM 1291 C C . ILE A 1 167 ? 5.115 -30.561 1.849 1.00 76.62 167 ILE A C 1
ATOM 1293 O O . ILE A 1 167 ? 5.870 -30.576 2.821 1.00 76.62 167 ILE A O 1
ATOM 1297 N N . ALA A 1 168 ? 4.013 -29.806 1.815 1.00 75.38 168 ALA A N 1
ATOM 1298 C CA . ALA A 1 168 ? 3.670 -28.851 2.862 1.00 75.38 168 ALA A CA 1
ATOM 1299 C C . ALA A 1 168 ? 3.321 -29.516 4.216 1.00 75.38 168 ALA A C 1
ATOM 1301 O O . ALA A 1 168 ? 3.765 -29.043 5.259 1.00 75.38 168 ALA A O 1
ATOM 1302 N N . GLU A 1 169 ? 2.606 -30.648 4.219 1.00 79.06 169 GLU A N 1
ATOM 1303 C CA . GLU A 1 169 ? 2.334 -31.459 5.422 1.00 79.06 169 GLU A CA 1
ATOM 1304 C C . GLU A 1 169 ? 3.631 -31.961 6.081 1.00 79.06 169 GLU A C 1
ATOM 1306 O O . GLU A 1 169 ? 3.809 -31.836 7.296 1.00 79.06 169 GLU A O 1
ATOM 1311 N N . ASN A 1 170 ? 4.563 -32.504 5.287 1.00 79.81 170 ASN A N 1
ATOM 1312 C CA . ASN A 1 170 ? 5.857 -32.972 5.792 1.00 79.81 170 ASN A CA 1
ATOM 1313 C C . ASN A 1 170 ? 6.718 -31.809 6.313 1.00 79.81 170 ASN A C 1
ATOM 1315 O O . ASN A 1 170 ? 7.404 -31.965 7.322 1.00 79.81 170 ASN A O 1
ATOM 1319 N N . ALA A 1 171 ? 6.649 -30.642 5.670 1.00 76.38 171 ALA A N 1
ATOM 1320 C CA . ALA A 1 171 ? 7.332 -29.431 6.108 1.00 76.38 171 ALA A CA 1
ATOM 1321 C C . ALA A 1 171 ? 6.785 -28.899 7.450 1.00 76.38 171 ALA A C 1
ATOM 1323 O O . ALA A 1 171 ? 7.564 -28.662 8.372 1.00 76.38 171 ALA A O 1
ATOM 1324 N N . VAL A 1 172 ? 5.460 -28.808 7.630 1.00 75.88 172 VAL A N 1
ATOM 1325 C CA . VAL A 1 172 ? 4.851 -28.441 8.928 1.00 75.88 172 VAL A CA 1
ATOM 1326 C C . VAL A 1 172 ? 5.239 -29.443 10.024 1.00 75.88 172 VAL A C 1
ATOM 1328 O O . VAL A 1 172 ? 5.645 -29.034 11.110 1.00 75.88 172 VAL A O 1
ATOM 1331 N N . SER A 1 173 ? 5.202 -30.746 9.728 1.00 79.06 173 SER A N 1
ATOM 1332 C CA . SER A 1 173 ? 5.631 -31.801 10.661 1.00 79.06 173 SER A CA 1
ATOM 1333 C C . SER A 1 173 ? 7.116 -31.678 11.046 1.00 79.06 173 SER A C 1
ATOM 1335 O O . SER A 1 173 ? 7.474 -31.787 12.222 1.00 79.06 173 SER A O 1
ATOM 1337 N N . ARG A 1 174 ? 7.996 -31.359 10.083 1.00 77.38 174 ARG A N 1
ATOM 1338 C CA . ARG A 1 174 ? 9.410 -31.045 10.347 1.00 77.38 174 ARG A CA 1
ATOM 1339 C C . ARG A 1 174 ? 9.577 -29.794 11.205 1.00 77.38 174 ARG A C 1
ATOM 1341 O O . ARG A 1 174 ? 10.378 -29.830 12.136 1.00 77.38 174 ARG A O 1
ATOM 1348 N N . TYR A 1 175 ? 8.827 -28.718 10.965 1.00 76.12 175 TYR A N 1
ATOM 1349 C CA . TYR A 1 175 ? 8.853 -27.554 11.856 1.00 76.12 175 TYR A CA 1
ATOM 1350 C C . TYR A 1 175 ? 8.421 -27.924 13.282 1.00 76.12 175 TYR A C 1
ATOM 1352 O O . TYR A 1 175 ? 9.082 -27.524 14.237 1.00 76.12 175 TYR A O 1
ATOM 1360 N N . GLN A 1 176 ? 7.356 -28.713 13.459 1.00 75.19 176 GLN A N 1
ATOM 1361 C CA . GLN A 1 176 ? 6.907 -29.114 14.796 1.00 75.19 176 GLN A CA 1
ATOM 1362 C C . GLN A 1 176 ? 7.996 -29.870 15.580 1.00 75.19 176 GLN A C 1
ATOM 1364 O O . GLN A 1 176 ? 8.104 -29.661 16.788 1.00 75.19 176 GLN A O 1
ATOM 1369 N N . SER A 1 177 ? 8.836 -30.673 14.911 1.00 76.31 177 SER A N 1
ATOM 1370 C CA . SER A 1 177 ? 9.926 -31.426 15.552 1.00 76.31 177 SER A CA 1
ATOM 1371 C C . SER A 1 177 ? 11.267 -30.686 15.674 1.00 76.31 177 SER A C 1
ATOM 1373 O O . SER A 1 177 ? 12.035 -30.993 16.582 1.00 76.31 177 SER A O 1
ATOM 1375 N N . THR A 1 178 ? 11.569 -29.728 14.791 1.00 74.19 178 THR A N 1
ATOM 1376 C CA . THR A 1 178 ? 12.873 -29.019 14.745 1.00 74.19 178 THR A CA 1
ATOM 1377 C C . THR A 1 178 ? 12.820 -27.567 15.220 1.00 74.19 178 THR A C 1
ATOM 1379 O O . THR A 1 178 ? 13.857 -26.989 15.542 1.00 74.19 178 THR A O 1
ATOM 1382 N N . LYS A 1 179 ? 11.626 -26.962 15.209 1.00 72.25 179 LYS A N 1
ATOM 1383 C CA . LYS A 1 179 ? 11.366 -25.522 15.375 1.00 72.25 179 LYS A CA 1
ATOM 1384 C C . LYS A 1 179 ? 12.202 -24.620 14.453 1.00 72.25 179 LYS A C 1
ATOM 1386 O O . LYS A 1 179 ? 12.465 -23.464 14.770 1.00 72.25 179 LYS A O 1
ATOM 1391 N N . ASP A 1 180 ? 12.581 -25.139 13.286 1.00 63.97 180 ASP A N 1
ATOM 1392 C CA . ASP A 1 180 ? 13.339 -24.424 12.261 1.00 63.97 180 ASP A CA 1
ATOM 1393 C C . ASP A 1 180 ? 12.402 -23.755 11.235 1.00 63.97 180 ASP A C 1
ATOM 1395 O O . ASP A 1 180 ? 11.638 -24.426 10.536 1.00 63.97 180 ASP A O 1
ATOM 1399 N N . GLY A 1 181 ? 12.443 -22.419 11.169 1.00 57.91 181 GLY A N 1
ATOM 1400 C CA . GLY A 1 181 ? 11.506 -21.592 10.398 1.00 57.91 181 GLY A CA 1
ATOM 1401 C C . GLY A 1 181 ? 11.516 -21.842 8.888 1.00 57.91 181 GLY A C 1
ATOM 1402 O O . GLY A 1 181 ? 10.471 -21.719 8.253 1.00 57.91 181 GLY A O 1
ATOM 1403 N N . HIS A 1 182 ? 12.638 -22.292 8.317 1.00 59.25 182 HIS A N 1
ATOM 1404 C CA . HIS A 1 182 ? 12.757 -22.547 6.875 1.00 59.25 182 HIS A CA 1
ATOM 1405 C C . HIS A 1 182 ? 11.729 -23.574 6.368 1.00 59.25 182 HIS A C 1
ATOM 1407 O O . HIS A 1 182 ? 11.193 -23.441 5.266 1.00 59.25 182 HIS A O 1
ATOM 1413 N N . PHE A 1 183 ? 11.371 -24.565 7.194 1.00 63.22 183 PHE A N 1
ATOM 1414 C CA . PHE A 1 183 ? 10.320 -25.522 6.846 1.00 63.22 183 PHE A CA 1
ATOM 1415 C C . PHE A 1 183 ? 8.927 -24.870 6.767 1.00 63.22 183 PHE A C 1
ATOM 1417 O O . PHE A 1 183 ? 8.112 -25.290 5.951 1.00 63.22 183 PHE A O 1
ATOM 1424 N N . LEU A 1 184 ? 8.636 -23.820 7.542 1.00 64.12 184 LEU A N 1
ATOM 1425 C CA . LEU A 1 184 ? 7.371 -23.083 7.414 1.00 64.12 184 LEU A CA 1
ATOM 1426 C C . LEU A 1 184 ? 7.324 -22.267 6.116 1.00 64.12 184 LEU A C 1
ATOM 1428 O O . LEU A 1 184 ? 6.282 -22.235 5.459 1.00 64.12 184 LEU A O 1
ATOM 1432 N N . SER A 1 185 ? 8.450 -21.691 5.692 1.00 56.03 185 SER A N 1
ATOM 1433 C CA . SER A 1 185 ? 8.570 -21.021 4.390 1.00 56.03 185 SER A CA 1
ATOM 1434 C C . SER A 1 185 ? 8.366 -22.002 3.227 1.00 56.03 185 SER A C 1
ATOM 1436 O O . SER A 1 185 ? 7.584 -21.721 2.318 1.00 56.03 185 SER A O 1
ATOM 1438 N N . ALA A 1 186 ? 8.953 -23.202 3.295 1.00 60.88 186 ALA A N 1
ATOM 1439 C CA . ALA A 1 186 ? 8.698 -24.259 2.312 1.00 60.88 186 ALA A CA 1
ATOM 1440 C C . ALA A 1 186 ? 7.239 -24.759 2.334 1.00 60.88 186 ALA A C 1
ATOM 1442 O O . ALA A 1 186 ? 6.655 -24.995 1.275 1.00 60.88 186 ALA A O 1
ATOM 1443 N N . ALA A 1 187 ? 6.609 -24.866 3.511 1.00 69.69 187 ALA A N 1
ATOM 1444 C CA . ALA A 1 187 ? 5.187 -25.194 3.617 1.00 69.69 187 ALA A CA 1
ATOM 1445 C C . ALA A 1 187 ? 4.297 -24.121 2.963 1.00 69.69 187 ALA A C 1
ATOM 1447 O O . ALA A 1 187 ? 3.351 -24.464 2.255 1.00 69.69 187 ALA A O 1
ATOM 1448 N N . ARG A 1 188 ? 4.624 -22.834 3.142 1.00 64.38 188 ARG A N 1
ATOM 1449 C CA . ARG A 1 188 ? 3.940 -21.703 2.496 1.00 64.38 188 ARG A CA 1
ATOM 1450 C C . ARG A 1 188 ? 4.092 -21.736 0.971 1.00 64.38 188 ARG A C 1
ATOM 1452 O O . ARG A 1 188 ? 3.084 -21.649 0.273 1.00 64.38 188 ARG A O 1
ATOM 1459 N N . GLY A 1 189 ? 5.309 -21.917 0.452 1.00 57.03 189 GLY A N 1
ATOM 1460 C CA . GLY A 1 189 ? 5.564 -22.029 -0.993 1.00 57.03 189 GLY A CA 1
ATOM 1461 C C . GLY A 1 189 ? 4.853 -23.228 -1.637 1.00 57.03 189 GLY A C 1
ATOM 1462 O O . GLY A 1 189 ? 4.262 -23.116 -2.710 1.00 57.03 189 GLY A O 1
ATOM 1463 N N . ALA A 1 190 ? 4.804 -24.365 -0.942 1.00 65.38 190 ALA A N 1
ATOM 1464 C CA . ALA A 1 190 ? 4.056 -25.529 -1.402 1.00 65.38 190 ALA A CA 1
ATOM 1465 C C . ALA A 1 190 ? 2.524 -25.326 -1.324 1.00 65.38 190 ALA A C 1
ATOM 1467 O O . ALA A 1 190 ? 1.804 -25.742 -2.232 1.00 65.38 190 ALA A O 1
ATOM 1468 N N . LEU A 1 191 ? 1.997 -24.624 -0.310 1.00 65.94 191 LEU A N 1
ATOM 1469 C CA . LEU A 1 191 ? 0.582 -24.221 -0.284 1.00 65.94 191 LEU A CA 1
ATOM 1470 C C . LEU A 1 191 ? 0.222 -23.270 -1.441 1.00 65.94 191 LEU A C 1
ATOM 1472 O O . LEU A 1 191 ? -0.827 -23.465 -2.055 1.00 65.94 191 LEU A O 1
ATOM 1476 N N . HIS A 1 192 ? 1.087 -22.303 -1.774 1.00 57.94 192 HIS A N 1
ATOM 1477 C CA . HIS A 1 192 ? 0.949 -21.450 -2.965 1.00 57.94 192 HIS A CA 1
ATOM 1478 C C . HIS A 1 192 ? 0.820 -22.283 -4.240 1.00 57.94 192 HIS A C 1
ATOM 1480 O O . HIS A 1 192 ? -0.170 -22.170 -4.959 1.00 57.94 192 HIS A O 1
ATOM 1486 N N . ALA A 1 193 ? 1.795 -23.156 -4.504 1.00 60.41 193 ALA A N 1
ATOM 1487 C CA . ALA A 1 193 ? 1.809 -23.977 -5.710 1.00 60.41 193 ALA A CA 1
ATOM 1488 C C . ALA A 1 193 ? 0.602 -24.936 -5.778 1.00 60.41 193 ALA A C 1
ATOM 1490 O O . ALA A 1 193 ? 0.066 -25.190 -6.856 1.00 60.41 193 ALA A O 1
ATOM 1491 N N . SER A 1 194 ? 0.095 -25.403 -4.628 1.00 66.50 194 SER A N 1
ATOM 1492 C CA . SER A 1 194 ? -1.170 -26.146 -4.552 1.00 66.50 194 SER A CA 1
ATOM 1493 C C . SER A 1 194 ? -2.410 -25.305 -4.888 1.00 66.50 194 SER A C 1
ATOM 1495 O O . SER A 1 194 ? -3.428 -25.893 -5.263 1.00 66.50 194 SER A O 1
ATOM 1497 N N . ALA A 1 195 ? -2.376 -23.984 -4.695 1.00 57.28 195 ALA A N 1
ATOM 1498 C CA . ALA A 1 195 ? -3.489 -23.081 -4.980 1.00 57.28 195 ALA A CA 1
ATOM 1499 C C . ALA A 1 195 ? -3.493 -22.650 -6.456 1.00 57.28 195 ALA A C 1
ATOM 1501 O O . ALA A 1 195 ? -4.508 -22.821 -7.126 1.00 57.28 195 ALA A O 1
ATOM 1502 N N . SER A 1 196 ? -2.345 -22.216 -6.992 1.00 57.78 196 SER A N 1
ATOM 1503 C CA . SER A 1 196 ? -2.194 -21.717 -8.373 1.00 57.78 196 SER A CA 1
ATOM 1504 C C . SER A 1 196 ? -2.514 -22.742 -9.474 1.00 57.78 196 SER A C 1
ATOM 1506 O O . SER A 1 196 ? -2.638 -22.381 -10.641 1.00 57.78 196 SER A O 1
ATOM 1508 N N . LEU A 1 197 ? -2.691 -24.024 -9.131 1.00 58.03 197 LEU A N 1
ATOM 1509 C CA . LEU A 1 197 ? -3.213 -25.050 -10.044 1.00 58.03 197 LEU A CA 1
ATOM 1510 C C . LEU A 1 197 ? -4.707 -24.865 -10.399 1.00 58.03 197 LEU A C 1
ATOM 1512 O O . LEU A 1 197 ? -5.179 -25.496 -11.353 1.00 58.03 197 LEU A O 1
ATOM 1516 N N . TYR A 1 198 ? -5.442 -24.018 -9.665 1.00 53.69 198 TYR A N 1
ATOM 1517 C CA . TYR A 1 198 ? -6.876 -23.768 -9.836 1.00 53.69 198 TYR A CA 1
ATOM 1518 C C . TYR A 1 198 ? -7.188 -22.276 -9.990 1.00 53.69 198 TYR A C 1
ATOM 1520 O O . TYR A 1 198 ? -6.875 -21.471 -9.122 1.00 53.69 198 TYR A O 1
ATOM 1528 N N . THR A 1 199 ? -7.897 -21.935 -11.065 1.00 49.16 199 THR A N 1
ATOM 1529 C CA . THR A 1 199 ? -8.345 -20.572 -11.401 1.00 49.16 199 THR A CA 1
ATOM 1530 C C . THR A 1 199 ? -9.834 -20.343 -11.093 1.00 49.16 199 THR A C 1
ATOM 1532 O O . THR A 1 199 ? -10.447 -19.457 -11.675 1.00 49.16 199 THR A O 1
ATOM 1535 N N . ASP A 1 200 ? -10.454 -21.173 -10.238 1.00 44.88 200 ASP A N 1
ATOM 1536 C CA . ASP A 1 200 ? -11.902 -21.135 -9.961 1.00 44.88 200 ASP A CA 1
ATOM 1537 C C . ASP A 1 200 ? -12.237 -21.085 -8.458 1.00 44.88 200 ASP A C 1
ATOM 1539 O O . ASP A 1 200 ? -11.830 -21.940 -7.658 1.00 44.88 200 ASP A O 1
ATOM 1543 N N . THR A 1 201 ? -13.072 -20.094 -8.142 1.00 37.12 201 THR A N 1
ATOM 1544 C CA . THR A 1 201 ? -13.642 -19.682 -6.852 1.00 37.12 201 THR A CA 1
ATOM 1545 C C . THR A 1 201 ? -14.081 -20.821 -5.929 1.00 37.12 201 THR A C 1
ATOM 1547 O O . THR A 1 201 ? -13.756 -20.809 -4.739 1.00 37.12 201 THR A O 1
ATOM 1550 N N . LYS A 1 202 ? -14.757 -21.858 -6.450 1.00 41.06 202 LYS A N 1
ATOM 1551 C CA . LYS A 1 202 ? -15.316 -22.963 -5.641 1.00 41.06 202 LYS A CA 1
ATOM 1552 C C . LYS A 1 202 ? -14.277 -23.681 -4.774 1.00 41.06 202 LYS A C 1
ATOM 1554 O O . LYS A 1 202 ? -14.628 -24.267 -3.746 1.00 41.06 202 LYS A O 1
ATOM 1559 N N . ASN A 1 203 ? -13.001 -23.634 -5.154 1.00 49.22 203 ASN A N 1
ATOM 1560 C CA . ASN A 1 203 ? -11.922 -24.384 -4.510 1.00 49.22 203 ASN A CA 1
ATOM 1561 C C . ASN A 1 203 ? -11.306 -23.678 -3.291 1.00 49.22 203 ASN A C 1
ATOM 1563 O O . ASN A 1 203 ? -10.659 -24.340 -2.475 1.00 49.22 203 ASN A O 1
ATOM 1567 N N . ALA A 1 204 ? -11.567 -22.382 -3.100 1.00 40.91 204 ALA A N 1
ATOM 1568 C CA . ALA A 1 204 ? -11.122 -21.627 -1.927 1.00 40.91 204 ALA A CA 1
ATOM 1569 C C . ALA A 1 204 ? -11.629 -22.255 -0.608 1.00 40.91 204 ALA A C 1
ATOM 1571 O O . ALA A 1 204 ? -10.891 -22.369 0.374 1.00 40.91 204 ALA A O 1
ATOM 1572 N N . SER A 1 205 ? -12.850 -22.803 -0.638 1.00 44.88 205 SER A N 1
ATOM 1573 C CA . SER A 1 205 ? -13.456 -23.601 0.439 1.00 44.88 205 SER A CA 1
ATOM 1574 C C . SER A 1 205 ? -12.622 -24.830 0.853 1.00 44.88 205 SER A C 1
ATOM 1576 O O . SER A 1 205 ? -12.535 -25.167 2.039 1.00 44.88 205 SER A O 1
ATOM 1578 N N . GLN A 1 206 ? -11.960 -25.494 -0.102 1.00 50.16 206 GLN A N 1
ATOM 1579 C CA . GLN A 1 206 ? -11.129 -26.674 0.150 1.00 50.16 206 GLN A CA 1
ATOM 1580 C C . GLN A 1 206 ? -9.798 -26.281 0.794 1.00 50.16 206 GLN A C 1
ATOM 1582 O O . GLN A 1 206 ? -9.346 -26.947 1.726 1.00 50.16 206 GLN A O 1
ATOM 1587 N N . PHE A 1 207 ? -9.194 -25.182 0.336 1.00 50.56 207 PHE A N 1
ATOM 1588 C CA . PHE A 1 207 ? -7.973 -24.622 0.917 1.00 50.56 207 PHE A CA 1
ATOM 1589 C C . PHE A 1 207 ? -8.214 -24.170 2.365 1.00 50.56 207 PHE A C 1
ATOM 1591 O O . PHE A 1 207 ? -7.517 -24.620 3.276 1.00 50.56 207 PHE A O 1
ATOM 1598 N N . ALA A 1 208 ? -9.293 -23.417 2.607 1.00 51.53 208 ALA A N 1
ATOM 1599 C CA . ALA A 1 208 ? -9.746 -23.056 3.951 1.00 51.53 208 ALA A CA 1
ATOM 1600 C C . ALA A 1 208 ? -10.012 -24.291 4.839 1.00 51.53 208 ALA A C 1
ATOM 1602 O O . ALA A 1 208 ? -9.698 -24.279 6.028 1.00 51.53 208 ALA A O 1
ATOM 1603 N N . THR A 1 209 ? -10.520 -25.392 4.271 1.00 55.91 209 THR A N 1
ATOM 1604 C CA . THR A 1 209 ? -10.718 -26.662 4.995 1.00 55.91 209 THR A CA 1
ATOM 1605 C C . THR A 1 209 ? -9.397 -27.342 5.380 1.00 55.91 209 THR A C 1
ATOM 1607 O O . THR A 1 209 ? -9.295 -27.876 6.486 1.00 55.91 209 THR A O 1
ATOM 1610 N N . VAL A 1 210 ? -8.368 -27.312 4.523 1.00 54.09 210 VAL A N 1
ATOM 1611 C CA . VAL A 1 210 ? -7.020 -27.818 4.858 1.00 54.09 210 VAL A CA 1
ATOM 1612 C C . VAL A 1 210 ? -6.391 -26.966 5.963 1.00 54.09 210 VAL A C 1
ATOM 1614 O O . VAL A 1 210 ? -5.982 -27.508 6.988 1.00 54.09 210 VAL A O 1
ATOM 1617 N N . LEU A 1 211 ? -6.419 -25.639 5.820 1.00 55.22 211 LEU A N 1
ATOM 1618 C CA . LEU A 1 211 ? -5.930 -24.702 6.836 1.00 55.22 211 LEU A CA 1
ATOM 1619 C C . LEU A 1 211 ? -6.658 -24.860 8.177 1.00 55.22 211 LEU A C 1
ATOM 1621 O O . LEU A 1 211 ? -6.026 -24.839 9.230 1.00 55.22 211 LEU A O 1
ATOM 1625 N N . ARG A 1 212 ? -7.981 -25.075 8.159 1.00 58.12 212 ARG A N 1
ATOM 1626 C CA . ARG A 1 212 ? -8.773 -25.358 9.365 1.00 58.12 212 ARG A CA 1
ATOM 1627 C C . ARG A 1 212 ? -8.333 -26.657 10.041 1.00 58.12 212 ARG A C 1
ATOM 1629 O O . ARG A 1 212 ? -8.260 -26.683 11.263 1.00 58.12 212 ARG A O 1
ATOM 1636 N N . LYS A 1 213 ? -8.009 -27.712 9.283 1.00 61.62 213 LYS A N 1
ATOM 1637 C CA . LYS A 1 213 ? -7.454 -28.954 9.852 1.00 61.62 213 LYS A CA 1
ATOM 1638 C C . LYS A 1 213 ? -6.085 -28.720 10.490 1.00 61.62 213 LYS A C 1
ATOM 1640 O O . LYS A 1 213 ? -5.869 -29.194 11.597 1.00 61.62 213 LYS A O 1
ATOM 1645 N N . TRP A 1 214 ? -5.201 -27.955 9.849 1.00 59.94 214 TRP A N 1
ATOM 1646 C CA . TRP A 1 214 ? -3.872 -27.664 10.398 1.00 59.94 214 TRP A CA 1
ATOM 1647 C C . TRP A 1 214 ? -3.928 -26.776 11.648 1.00 59.94 214 TRP A C 1
ATOM 1649 O O . TRP A 1 214 ? -3.278 -27.083 12.641 1.00 59.94 214 TRP A O 1
ATOM 1659 N N . ARG A 1 215 ? -4.794 -25.751 11.670 1.00 59.41 215 ARG A N 1
ATOM 1660 C CA . ARG A 1 215 ? -5.087 -24.953 12.879 1.00 59.41 215 ARG A CA 1
ATOM 1661 C C . ARG A 1 215 ? -5.591 -25.805 14.055 1.00 59.41 215 ARG A C 1
ATOM 1663 O O . ARG A 1 215 ? -5.390 -25.421 15.201 1.00 59.41 215 ARG A O 1
ATOM 1670 N N . LEU A 1 216 ? -6.234 -26.946 13.784 1.00 60.88 216 LEU A N 1
ATOM 1671 C CA . LEU A 1 216 ? -6.704 -27.895 14.802 1.00 60.88 216 LEU A CA 1
ATOM 1672 C C . LEU A 1 216 ? -5.638 -28.926 15.223 1.00 60.88 216 LEU A C 1
ATOM 1674 O O . LEU A 1 216 ? -5.688 -29.394 16.355 1.00 60.88 216 LEU A O 1
ATOM 1678 N N . SER A 1 217 ? -4.687 -29.288 14.352 1.00 57.06 217 SER A N 1
ATOM 1679 C CA . SER A 1 217 ? -3.596 -30.234 14.667 1.00 57.06 217 SER A CA 1
ATOM 1680 C C . SER A 1 217 ? -2.324 -29.578 15.213 1.00 57.06 217 SER A C 1
ATOM 1682 O O . SER A 1 217 ? -1.455 -30.266 15.744 1.00 57.06 217 SER A O 1
ATOM 1684 N N . SER A 1 218 ? -2.189 -28.267 15.026 1.00 60.06 218 SER A N 1
ATOM 1685 C CA . SER A 1 218 ? -0.952 -27.512 15.235 1.00 60.06 218 SER A CA 1
ATOM 1686 C C . SER A 1 218 ? -1.278 -26.131 15.812 1.00 60.06 218 SER A C 1
ATOM 1688 O O . SER A 1 218 ? -0.961 -25.097 15.227 1.00 60.06 218 SER A O 1
ATOM 1690 N N . SER A 1 219 ? -1.976 -26.110 16.952 1.00 59.22 219 SER A N 1
ATOM 1691 C CA . SER A 1 219 ? -2.389 -24.883 17.657 1.00 59.22 219 SER A CA 1
ATOM 1692 C C . SER A 1 219 ? -1.219 -24.059 18.213 1.00 59.22 219 SER A C 1
ATOM 1694 O O . SER A 1 219 ? -1.413 -22.921 18.630 1.00 59.22 219 SER A O 1
ATOM 1696 N N . ASP A 1 220 ? -0.005 -24.613 18.183 1.00 57.66 220 ASP A N 1
ATOM 1697 C CA . ASP A 1 220 ? 1.260 -23.935 18.457 1.00 57.66 220 ASP A CA 1
ATOM 1698 C C . ASP A 1 220 ? 1.767 -23.075 17.279 1.00 57.66 220 ASP A C 1
ATOM 1700 O O . ASP A 1 220 ? 2.758 -22.359 17.425 1.00 57.66 220 ASP A O 1
ATOM 1704 N N . ILE A 1 221 ? 1.102 -23.129 16.118 1.00 56.34 221 ILE A N 1
ATOM 1705 C CA . ILE A 1 221 ? 1.470 -22.397 14.902 1.00 56.34 221 ILE A CA 1
ATOM 1706 C C . ILE A 1 221 ? 0.429 -21.315 14.606 1.00 56.34 221 ILE A C 1
ATOM 1708 O O . ILE A 1 221 ? -0.729 -21.593 14.288 1.00 56.34 221 ILE A O 1
ATOM 1712 N N . ASP A 1 222 ? 0.863 -20.055 14.630 1.00 56.56 222 ASP A N 1
ATOM 1713 C CA . ASP A 1 222 ? 0.036 -18.910 14.243 1.00 56.56 222 ASP A CA 1
ATOM 1714 C C . ASP A 1 222 ? -0.115 -18.821 12.714 1.00 56.56 222 ASP A C 1
ATOM 1716 O O . ASP A 1 222 ? 0.508 -18.002 12.034 1.00 56.56 222 ASP A O 1
ATOM 1720 N N . PHE A 1 223 ? -0.972 -19.685 12.163 1.00 49.88 223 PHE A N 1
ATOM 1721 C CA . PHE A 1 223 ? -1.311 -19.756 10.738 1.00 49.88 223 PHE A CA 1
ATOM 1722 C C . PHE A 1 223 ? -1.910 -18.471 10.148 1.00 49.88 223 PHE A C 1
ATOM 1724 O O . PHE A 1 223 ? -2.268 -18.490 8.977 1.00 49.88 223 PHE A O 1
ATOM 1731 N N . THR A 1 224 ? -2.060 -17.367 10.885 1.00 44.44 224 THR A N 1
ATOM 1732 C CA . THR A 1 224 ? -2.366 -16.066 10.262 1.00 44.44 224 THR A CA 1
ATOM 1733 C C . THR A 1 224 ? -1.147 -15.499 9.520 1.00 44.44 224 THR A C 1
ATOM 1735 O O . THR A 1 224 ? -1.302 -14.929 8.447 1.00 44.44 224 THR A O 1
ATOM 1738 N N . LYS A 1 225 ? 0.071 -15.760 10.021 1.00 46.03 225 LYS A N 1
ATOM 1739 C CA . LYS A 1 225 ? 1.351 -15.258 9.478 1.00 46.03 225 LYS A CA 1
ATOM 1740 C C . LYS A 1 225 ? 1.915 -16.081 8.313 1.00 46.03 225 LYS A C 1
ATOM 1742 O O . LYS A 1 225 ? 2.745 -15.596 7.551 1.00 46.03 225 LYS A O 1
ATOM 1747 N N . PHE A 1 226 ? 1.489 -17.337 8.178 1.00 49.56 226 PHE A N 1
ATOM 1748 C CA . PHE A 1 226 ? 2.030 -18.288 7.188 1.00 49.56 226 PHE A CA 1
ATOM 1749 C C . PHE A 1 226 ? 1.269 -18.313 5.865 1.00 49.56 226 PHE A C 1
ATOM 1751 O O . PHE A 1 226 ? 1.589 -19.089 4.966 1.00 49.56 226 PHE A O 1
ATOM 1758 N N . LEU A 1 227 ? 0.260 -17.460 5.748 1.00 43.97 227 LEU A N 1
ATOM 1759 C CA . LEU A 1 227 ? -0.563 -17.331 4.566 1.00 43.97 227 LEU A CA 1
ATOM 1760 C C . LEU A 1 227 ? 0.036 -16.284 3.617 1.00 43.97 227 LEU A C 1
ATOM 1762 O O . LEU A 1 227 ? 0.374 -15.189 4.068 1.00 43.97 227 LEU A O 1
ATOM 1766 N N . PRO A 1 228 ? 0.101 -16.538 2.300 1.00 44.78 228 PRO A N 1
ATOM 1767 C CA . PRO A 1 228 ? -0.153 -15.448 1.369 1.00 44.78 228 PRO A CA 1
ATOM 1768 C C . PRO A 1 228 ? -1.607 -15.022 1.514 1.00 44.78 228 PRO A C 1
ATOM 1770 O O . PRO A 1 228 ? -2.458 -15.895 1.642 1.00 44.78 228 PRO A O 1
ATOM 1773 N N . ILE A 1 229 ? -1.867 -13.715 1.492 1.00 48.34 229 ILE A N 1
ATOM 1774 C CA . ILE A 1 229 ? -3.178 -13.069 1.685 1.00 48.34 229 ILE A CA 1
ATOM 1775 C C . ILE A 1 229 ? -4.306 -13.876 0.996 1.00 48.34 229 ILE A C 1
ATOM 1777 O O . ILE A 1 229 ? -4.385 -13.839 -0.232 1.00 48.34 229 ILE A O 1
ATOM 1781 N N . PRO A 1 230 ? -5.156 -14.632 1.734 1.00 38.69 230 PRO A N 1
ATOM 1782 C CA . PRO A 1 230 ? -6.087 -15.556 1.092 1.00 38.69 230 PRO A CA 1
ATOM 1783 C C . PRO A 1 230 ? -7.531 -15.434 1.588 1.00 38.69 230 PRO A C 1
ATOM 1785 O O . PRO A 1 230 ? -7.815 -15.530 2.782 1.00 38.69 230 PRO A O 1
ATOM 1788 N N . VAL A 1 231 ? -8.460 -15.435 0.634 1.00 38.97 231 VAL A N 1
ATOM 1789 C CA . VAL A 1 231 ? -9.836 -15.918 0.847 1.00 38.97 231 VAL A CA 1
ATOM 1790 C C . VAL A 1 231 ? -10.571 -15.180 1.979 1.00 38.97 231 VAL A C 1
ATOM 1792 O O . VAL A 1 231 ? -11.091 -15.757 2.932 1.00 38.97 231 VAL A O 1
ATOM 1795 N N . THR A 1 232 ? -10.651 -13.868 1.809 1.00 38.03 232 THR A N 1
ATOM 1796 C CA . THR A 1 232 ? -11.912 -13.139 1.995 1.00 38.03 232 THR A CA 1
ATOM 1797 C C . THR A 1 232 ? -12.265 -12.525 0.642 1.00 38.03 232 THR A C 1
ATOM 1799 O O . THR A 1 232 ? -11.360 -12.298 -0.162 1.00 38.03 232 THR A O 1
ATOM 1802 N N . ASP A 1 233 ? -13.538 -12.229 0.374 1.00 41.34 233 ASP A N 1
ATOM 1803 C CA . ASP A 1 233 ? -14.004 -11.639 -0.899 1.00 41.34 233 ASP A CA 1
ATOM 1804 C C . ASP A 1 233 ? -13.618 -10.146 -1.057 1.00 41.34 233 ASP A C 1
ATOM 1806 O O . ASP A 1 233 ? -14.328 -9.349 -1.666 1.00 41.34 233 ASP A O 1
ATOM 1810 N N . MET A 1 234 ? -12.486 -9.759 -0.466 1.00 45.91 234 MET A N 1
ATOM 1811 C CA . MET A 1 234 ? -12.124 -8.397 -0.074 1.00 45.91 234 MET A CA 1
ATOM 1812 C C . MET A 1 234 ? -10.679 -8.026 -0.446 1.00 45.91 234 MET A C 1
ATOM 1814 O O . MET A 1 234 ? -10.405 -6.847 -0.653 1.00 45.91 234 MET A O 1
ATOM 1818 N N . PHE A 1 235 ? -9.792 -9.019 -0.601 1.00 56.53 235 PHE A N 1
ATOM 1819 C CA . PHE A 1 235 ? -8.534 -8.882 -1.338 1.00 56.53 235 PHE A CA 1
ATOM 1820 C C . PHE A 1 235 ? -8.575 -9.770 -2.571 1.00 56.53 235 PHE A C 1
ATOM 1822 O O . PHE A 1 235 ? -8.439 -10.992 -2.473 1.00 56.53 235 PHE A O 1
ATOM 1829 N N . HIS A 1 236 ? -8.715 -9.142 -3.730 1.00 61.41 236 HIS A N 1
ATOM 1830 C CA . HIS A 1 236 ? -8.586 -9.825 -5.012 1.00 61.41 236 HIS A CA 1
ATOM 1831 C C . HIS A 1 236 ? -7.184 -9.575 -5.560 1.00 61.41 236 HIS A C 1
ATOM 1833 O O . HIS A 1 236 ? -6.656 -8.472 -5.430 1.00 61.41 236 HIS A O 1
ATOM 1839 N N . VAL A 1 237 ? -6.570 -10.588 -6.174 1.00 63.75 237 VAL A N 1
ATOM 1840 C CA . VAL A 1 237 ? -5.432 -10.340 -7.071 1.00 63.75 237 VAL A CA 1
ATOM 1841 C C . VAL A 1 237 ? -5.978 -9.500 -8.216 1.00 63.75 237 VAL A C 1
ATOM 1843 O O . VAL A 1 237 ? -7.001 -9.871 -8.789 1.00 63.75 237 VAL A O 1
ATOM 1846 N N . THR A 1 238 ? -5.349 -8.372 -8.533 1.00 66.38 238 THR A N 1
ATOM 1847 C CA . THR A 1 238 ? -5.843 -7.511 -9.611 1.00 66.38 238 THR A CA 1
ATOM 1848 C C . THR A 1 238 ? -5.745 -8.278 -10.934 1.00 66.38 238 THR A C 1
ATOM 1850 O O . THR A 1 238 ? -4.678 -8.797 -11.273 1.00 66.38 238 THR A O 1
ATOM 1853 N N . THR A 1 239 ? -6.855 -8.397 -11.665 1.00 65.38 239 THR A N 1
ATOM 1854 C CA . THR A 1 239 ? -6.932 -9.145 -12.931 1.00 65.38 239 THR A CA 1
ATOM 1855 C C . THR A 1 239 ? -7.317 -8.258 -14.104 1.00 65.38 239 THR A C 1
ATOM 1857 O O . THR A 1 239 ? -7.992 -7.244 -13.939 1.00 65.38 239 THR A O 1
ATOM 1860 N N . ASP A 1 240 ? -6.914 -8.667 -15.302 1.00 68.00 240 ASP A N 1
ATOM 1861 C CA . ASP A 1 240 ? -7.405 -8.099 -16.552 1.00 68.00 240 ASP A CA 1
ATOM 1862 C C . ASP A 1 240 ? -8.883 -8.493 -16.813 1.00 68.00 240 ASP A C 1
ATOM 1864 O O . ASP A 1 240 ? -9.451 -9.321 -16.088 1.00 68.00 240 ASP A O 1
ATOM 1868 N N . PRO A 1 241 ? -9.538 -7.947 -17.858 1.00 65.75 241 PRO A N 1
ATOM 1869 C CA . PRO A 1 241 ? -10.915 -8.311 -18.209 1.00 65.75 241 PRO A CA 1
ATOM 1870 C C . PRO A 1 241 ? -11.133 -9.781 -18.622 1.00 65.75 241 PRO A C 1
ATOM 1872 O O . PRO A 1 241 ? -12.279 -10.182 -18.819 1.00 65.75 241 PRO A O 1
ATOM 1875 N N . ALA A 1 242 ? -10.071 -10.582 -18.773 1.00 56.56 242 ALA A N 1
ATOM 1876 C CA . ALA A 1 242 ? -10.136 -12.022 -19.023 1.00 56.56 242 ALA A CA 1
ATOM 1877 C C . ALA A 1 242 ? -9.914 -12.866 -17.747 1.00 56.56 242 ALA A C 1
ATOM 1879 O O . ALA A 1 242 ? -9.996 -14.095 -17.805 1.00 56.56 242 ALA A O 1
ATOM 1880 N N . GLY A 1 243 ? -9.659 -12.232 -16.595 1.00 54.22 243 GLY A N 1
ATOM 1881 C CA . GLY A 1 243 ? -9.392 -12.899 -15.320 1.00 54.22 243 GLY A CA 1
ATOM 1882 C C . GLY A 1 243 ? -7.941 -13.365 -15.140 1.00 54.22 243 GLY A C 1
ATOM 1883 O O . GLY A 1 243 ? -7.662 -14.129 -14.215 1.00 54.22 243 GLY A O 1
ATOM 1884 N N . ALA A 1 244 ? -7.011 -12.937 -15.998 1.00 52.75 244 ALA A N 1
ATOM 1885 C CA . ALA A 1 244 ? -5.584 -13.197 -15.827 1.00 52.75 244 ALA A CA 1
ATOM 1886 C C . ALA A 1 244 ? -4.962 -12.164 -14.874 1.00 52.75 244 ALA A C 1
ATOM 1888 O O . ALA A 1 244 ? -5.310 -10.987 -14.913 1.00 52.75 244 ALA A O 1
ATOM 1889 N N . ALA A 1 245 ? -4.041 -12.588 -14.002 1.00 60.16 245 ALA A N 1
ATOM 1890 C CA . ALA A 1 245 ? -3.400 -11.690 -13.038 1.00 60.16 245 ALA A CA 1
ATOM 1891 C C . ALA A 1 245 ? -2.589 -10.587 -13.741 1.00 60.16 245 ALA A C 1
ATOM 1893 O O . ALA A 1 245 ? -1.787 -10.876 -14.631 1.00 60.16 245 ALA A O 1
ATOM 1894 N N . VAL A 1 246 ? -2.757 -9.334 -13.309 1.00 67.38 246 VAL A N 1
ATOM 1895 C CA . VAL A 1 246 ? -2.012 -8.186 -13.839 1.00 67.38 246 VAL A CA 1
ATOM 1896 C C . VAL A 1 246 ? -0.565 -8.260 -13.357 1.00 67.38 246 VAL A C 1
ATOM 1898 O O . VAL A 1 246 ? -0.238 -7.927 -12.215 1.00 67.38 246 VAL A O 1
ATOM 1901 N N . LEU A 1 247 ? 0.313 -8.710 -14.252 1.00 76.00 247 LEU A N 1
ATOM 1902 C CA . LEU A 1 247 ? 1.756 -8.698 -14.050 1.00 76.00 247 LEU A CA 1
ATOM 1903 C C . LEU A 1 247 ? 2.337 -7.356 -14.494 1.00 76.00 247 LEU A C 1
ATOM 1905 O O . LEU A 1 247 ? 2.031 -6.852 -15.573 1.00 76.00 247 LEU A O 1
ATOM 1909 N N . ASN A 1 248 ? 3.231 -6.809 -13.675 1.00 84.81 248 ASN A N 1
ATOM 1910 C CA . ASN A 1 248 ? 4.082 -5.690 -14.060 1.00 84.81 248 ASN A CA 1
ATOM 1911 C C . ASN A 1 248 ? 5.401 -6.248 -14.650 1.00 84.81 248 ASN A C 1
ATOM 1913 O O . ASN A 1 248 ? 6.141 -6.884 -13.895 1.00 84.81 248 ASN A O 1
ATOM 1917 N N . PRO A 1 249 ? 5.735 -5.996 -15.937 1.00 86.75 249 PRO A N 1
ATOM 1918 C CA . PRO A 1 249 ? 6.936 -6.549 -16.576 1.00 86.75 249 PRO A CA 1
ATOM 1919 C C . PRO A 1 249 ? 8.262 -6.060 -15.980 1.00 86.75 249 PRO A C 1
ATOM 1921 O O . PRO A 1 249 ? 9.225 -6.825 -15.927 1.00 86.75 249 PRO A O 1
ATOM 1924 N N . TYR A 1 250 ? 8.321 -4.809 -15.509 1.00 91.69 250 TYR A N 1
ATOM 1925 C CA . TYR A 1 250 ? 9.495 -4.282 -14.811 1.00 91.69 250 TYR A CA 1
ATOM 1926 C C . TYR A 1 250 ? 9.708 -5.025 -13.487 1.00 91.69 250 TYR A C 1
ATOM 1928 O O . TYR A 1 250 ? 10.819 -5.469 -13.212 1.00 91.69 250 TYR A O 1
ATOM 1936 N N . LEU A 1 251 ? 8.640 -5.243 -12.711 1.00 87.56 251 LEU A N 1
ATOM 1937 C CA . LEU A 1 251 ? 8.717 -6.005 -11.464 1.00 87.56 251 LEU A CA 1
ATOM 1938 C C . LEU A 1 251 ? 9.047 -7.488 -11.716 1.00 87.56 251 LEU A C 1
ATOM 1940 O O . LEU A 1 251 ? 9.801 -8.060 -10.941 1.00 87.56 251 LEU A O 1
ATOM 1944 N N . SER A 1 252 ? 8.568 -8.103 -12.807 1.00 84.50 252 SER A N 1
ATOM 1945 C CA . SER A 1 252 ? 8.974 -9.471 -13.182 1.00 84.50 252 SER A CA 1
ATOM 1946 C C . SER A 1 252 ? 10.480 -9.541 -13.444 1.00 84.50 252 SER A C 1
ATOM 1948 O O . SER A 1 252 ? 11.172 -10.341 -12.825 1.00 84.50 252 SER A O 1
ATOM 1950 N N . SER A 1 253 ? 10.995 -8.642 -14.290 1.00 86.12 253 SER A N 1
ATOM 1951 C CA . SER A 1 253 ? 12.428 -8.539 -14.594 1.00 86.12 253 SER A CA 1
ATOM 1952 C C . SER A 1 253 ? 13.270 -8.270 -13.339 1.00 86.12 253 SER A C 1
ATOM 1954 O O . SER A 1 253 ? 14.315 -8.886 -13.148 1.00 86.12 253 SER A O 1
ATOM 1956 N N . LEU A 1 254 ? 12.790 -7.403 -12.438 1.00 85.56 254 LEU A N 1
ATOM 1957 C CA . LEU A 1 254 ? 13.442 -7.095 -11.164 1.00 85.56 254 LEU A CA 1
ATOM 1958 C C . LEU A 1 254 ? 13.529 -8.324 -10.248 1.00 85.56 254 LEU A C 1
ATOM 1960 O O . LEU A 1 254 ? 14.603 -8.614 -9.722 1.00 85.56 254 LEU A O 1
ATOM 1964 N N . LEU A 1 255 ? 12.424 -9.060 -10.090 1.00 79.44 255 LEU A N 1
ATOM 1965 C CA . LEU A 1 255 ? 12.342 -10.262 -9.252 1.00 79.44 255 LEU A CA 1
ATOM 1966 C C . LEU A 1 255 ? 13.170 -11.440 -9.800 1.00 79.44 255 LEU A C 1
ATOM 1968 O O . LEU A 1 255 ? 13.573 -12.311 -9.033 1.00 79.44 255 LEU A O 1
ATOM 1972 N N . GLU A 1 256 ? 13.478 -11.442 -11.098 1.00 78.69 256 GLU A N 1
ATOM 1973 C CA . GLU A 1 256 ? 14.402 -12.391 -11.736 1.00 78.69 256 GLU A CA 1
ATOM 1974 C C . GLU A 1 256 ? 15.894 -12.021 -11.565 1.00 78.69 256 GLU A C 1
ATOM 1976 O O . GLU A 1 256 ? 16.768 -12.828 -11.893 1.00 78.69 256 GLU A O 1
ATOM 1981 N N . THR A 1 257 ? 16.231 -10.836 -11.032 1.00 74.62 257 THR A N 1
ATOM 1982 C CA . THR A 1 257 ? 17.640 -10.469 -10.775 1.00 74.62 257 THR A CA 1
ATOM 1983 C C . THR A 1 257 ? 18.211 -11.177 -9.532 1.00 74.62 257 THR A C 1
ATOM 1985 O O . THR A 1 257 ? 17.465 -11.457 -8.592 1.00 74.62 257 THR A O 1
ATOM 1988 N N . PRO A 1 258 ? 19.534 -11.454 -9.459 1.00 69.44 258 PRO A N 1
ATOM 1989 C CA . PRO A 1 258 ? 20.129 -12.242 -8.369 1.00 69.44 258 PRO A CA 1
ATOM 1990 C C . PRO A 1 258 ? 19.871 -11.715 -6.951 1.00 69.44 258 PRO A C 1
ATOM 1992 O O . PRO A 1 258 ? 19.820 -12.507 -6.012 1.00 69.44 258 PRO A O 1
ATOM 1995 N N . ASP A 1 259 ? 19.671 -10.405 -6.792 1.00 71.62 259 ASP A N 1
ATOM 1996 C CA . ASP A 1 259 ? 19.346 -9.797 -5.499 1.00 71.62 259 ASP A CA 1
ATOM 1997 C C . ASP A 1 259 ? 17.929 -10.165 -5.019 1.00 71.62 259 ASP A C 1
ATOM 1999 O O . ASP A 1 259 ? 17.678 -10.175 -3.815 1.00 71.62 259 ASP A O 1
ATOM 2003 N N . PHE A 1 260 ? 17.024 -10.529 -5.935 1.00 69.94 260 PHE A N 1
ATOM 2004 C CA . PHE A 1 260 ? 15.618 -10.832 -5.660 1.00 69.94 260 PHE A CA 1
ATOM 2005 C C . PHE A 1 260 ? 15.187 -12.275 -5.955 1.00 69.94 260 PHE A C 1
ATOM 2007 O O . PHE A 1 260 ? 14.126 -12.661 -5.483 1.00 69.94 260 PHE A O 1
ATOM 2014 N N . VAL A 1 261 ? 15.983 -13.112 -6.629 1.00 58.38 261 VAL A N 1
ATOM 2015 C CA . VAL A 1 261 ? 15.619 -14.523 -6.922 1.00 58.38 261 VAL A CA 1
ATOM 2016 C C . VAL A 1 261 ? 15.235 -15.333 -5.668 1.00 58.38 261 VAL A C 1
ATOM 2018 O O . VAL A 1 261 ? 14.390 -16.223 -5.740 1.00 58.38 261 VAL A O 1
ATOM 2021 N N . GLU A 1 262 ? 15.816 -15.010 -4.508 1.00 55.22 262 GLU A N 1
ATOM 2022 C CA . GLU A 1 262 ? 15.497 -15.631 -3.208 1.00 55.22 262 GLU A CA 1
ATOM 2023 C C . GLU A 1 262 ? 14.561 -14.773 -2.326 1.00 55.22 262 GLU A C 1
ATOM 2025 O O . GLU A 1 262 ? 14.376 -15.056 -1.141 1.00 55.22 262 GLU A O 1
ATOM 2030 N N . SER A 1 263 ? 13.987 -13.699 -2.874 1.00 64.19 263 SER A N 1
ATOM 2031 C CA . SER A 1 263 ? 13.066 -12.803 -2.172 1.00 64.19 263 SER A CA 1
ATOM 2032 C C . SER A 1 263 ? 11.719 -13.471 -1.898 1.00 64.19 263 SER A C 1
ATOM 2034 O O . SER A 1 263 ? 11.182 -14.227 -2.712 1.00 64.19 263 SER A O 1
ATOM 2036 N N . VAL A 1 264 ? 11.095 -13.111 -0.773 1.00 63.69 264 VAL A N 1
ATOM 2037 C CA . VAL A 1 264 ? 9.704 -13.508 -0.502 1.00 63.69 264 VAL A CA 1
ATOM 2038 C C . VAL A 1 264 ? 8.731 -12.841 -1.484 1.00 63.69 264 VAL A C 1
ATOM 2040 O O . VAL A 1 264 ? 7.676 -13.414 -1.760 1.00 63.69 264 VAL A O 1
ATOM 2043 N N . ALA A 1 265 ? 9.095 -11.698 -2.076 1.00 70.69 265 ALA A N 1
ATOM 2044 C CA . ALA A 1 265 ? 8.308 -11.009 -3.097 1.00 70.69 265 ALA A CA 1
ATOM 2045 C C . ALA A 1 265 ? 8.079 -11.848 -4.368 1.00 70.69 265 ALA A C 1
ATOM 2047 O O . ALA A 1 265 ? 7.015 -11.734 -4.966 1.00 70.69 265 ALA A O 1
ATOM 2048 N N . VAL A 1 266 ? 8.989 -12.768 -4.723 1.00 64.19 266 VAL A N 1
ATOM 2049 C CA . VAL A 1 266 ? 8.823 -13.703 -5.863 1.00 64.19 266 VAL A CA 1
ATOM 2050 C C . VAL A 1 266 ? 7.573 -14.584 -5.711 1.00 64.19 266 VAL A C 1
ATOM 2052 O O . VAL A 1 266 ? 6.980 -15.020 -6.695 1.00 64.19 266 VAL A O 1
ATOM 2055 N N . MET A 1 267 ? 7.138 -14.844 -4.474 1.00 60.78 267 MET A N 1
ATOM 2056 C CA . MET A 1 267 ? 5.936 -15.633 -4.185 1.00 60.78 267 MET A CA 1
ATOM 2057 C C . MET A 1 267 ? 4.655 -14.786 -4.099 1.00 60.78 267 MET A C 1
ATOM 2059 O O . MET A 1 267 ? 3.581 -15.340 -3.879 1.00 60.78 267 MET A O 1
ATOM 2063 N N . LEU A 1 268 ? 4.725 -13.459 -4.227 1.00 69.25 268 LEU A N 1
ATOM 2064 C CA . LEU A 1 268 ? 3.599 -12.559 -3.973 1.00 69.25 268 LEU A CA 1
ATOM 2065 C C . LEU A 1 268 ? 2.950 -12.046 -5.275 1.00 69.25 268 LEU A C 1
ATOM 2067 O O . LEU A 1 268 ? 3.650 -11.771 -6.247 1.00 69.25 268 LEU A O 1
ATOM 2071 N N . PRO A 1 269 ? 1.613 -11.868 -5.315 1.00 73.06 269 PRO A N 1
ATOM 2072 C CA . PRO A 1 269 ? 0.955 -11.137 -6.396 1.00 73.06 269 PRO A CA 1
ATOM 2073 C C . PRO A 1 269 ? 1.562 -9.743 -6.594 1.00 73.06 269 PRO A C 1
ATOM 2075 O O . PRO A 1 269 ? 1.731 -9.013 -5.618 1.00 73.06 269 PRO A O 1
ATOM 2078 N N . HIS A 1 270 ? 1.819 -9.349 -7.846 1.00 82.06 270 HIS A N 1
ATOM 2079 C CA . HIS A 1 270 ? 2.368 -8.027 -8.192 1.00 82.06 270 HIS A CA 1
ATOM 2080 C C . HIS A 1 270 ? 1.451 -6.872 -7.754 1.00 82.06 270 HIS A C 1
ATOM 2082 O O . HIS A 1 270 ? 1.915 -5.758 -7.519 1.00 82.06 270 HIS A O 1
ATOM 2088 N N . SER A 1 271 ? 0.147 -7.133 -7.658 1.00 83.94 271 SER A N 1
ATOM 2089 C CA . SER A 1 271 ? -0.864 -6.191 -7.190 1.00 83.94 271 SER A CA 1
ATOM 2090 C C . SER A 1 271 ? -2.037 -6.920 -6.529 1.00 83.94 271 SER A C 1
ATOM 2092 O O . SER A 1 271 ? -2.344 -8.072 -6.857 1.00 83.94 271 SER A O 1
ATOM 2094 N N . ILE A 1 272 ? -2.664 -6.246 -5.566 1.00 82.56 272 ILE A N 1
ATOM 2095 C CA . ILE A 1 272 ? -3.893 -6.668 -4.891 1.00 82.56 272 ILE A CA 1
ATOM 2096 C C . ILE A 1 272 ? -4.850 -5.480 -4.789 1.00 82.56 272 ILE A C 1
ATOM 2098 O O . ILE A 1 272 ? -4.424 -4.344 -4.592 1.00 82.56 272 ILE A O 1
ATOM 2102 N N . THR A 1 273 ? -6.148 -5.743 -4.854 1.00 83.38 273 THR A N 1
ATOM 2103 C CA . THR A 1 273 ? -7.192 -4.727 -4.710 1.00 83.38 273 THR A CA 1
ATOM 2104 C C . THR A 1 273 ? -7.929 -4.935 -3.390 1.00 83.38 273 THR A C 1
ATOM 2106 O O . THR A 1 273 ? -8.545 -5.984 -3.194 1.00 83.38 273 THR A O 1
ATOM 2109 N N . ALA A 1 274 ? -7.883 -3.942 -2.497 1.00 86.56 274 ALA A N 1
ATOM 2110 C CA . ALA A 1 274 ? -8.655 -3.927 -1.255 1.00 86.56 274 ALA A CA 1
ATOM 2111 C C . ALA A 1 274 ? -10.045 -3.318 -1.496 1.00 86.56 274 ALA A C 1
ATOM 2113 O O . ALA A 1 274 ? -10.160 -2.163 -1.906 1.00 86.56 274 ALA A O 1
ATOM 2114 N N . GLN A 1 275 ? -11.104 -4.080 -1.224 1.00 85.56 275 GLN A N 1
ATOM 2115 C CA . GLN A 1 275 ? -12.487 -3.628 -1.400 1.00 85.56 275 GLN A CA 1
ATOM 2116 C C . GLN A 1 275 ? -12.942 -2.765 -0.213 1.00 85.56 275 GLN A C 1
ATOM 2118 O O . GLN A 1 275 ? -12.941 -3.198 0.943 1.00 85.56 275 GLN A O 1
ATOM 2123 N N . LEU A 1 276 ? -13.353 -1.528 -0.496 1.00 89.75 276 LEU A N 1
ATOM 2124 C CA . LEU A 1 276 ? -13.770 -0.538 0.502 1.00 89.75 276 LEU A CA 1
ATOM 2125 C C . LEU A 1 276 ? -15.287 -0.526 0.737 1.00 89.75 276 LEU A C 1
ATOM 2127 O O . LEU A 1 276 ? -15.721 0.108 1.696 1.00 89.75 276 LEU A O 1
ATOM 2131 N N . ASN A 1 277 ? -16.056 -1.251 -0.084 1.00 86.69 277 ASN A N 1
ATOM 2132 C CA . ASN A 1 277 ? -17.523 -1.228 -0.192 1.00 86.69 277 ASN A CA 1
ATOM 2133 C C . ASN A 1 277 ? -18.263 -1.215 1.159 1.00 86.69 277 ASN A C 1
ATOM 2135 O O . ASN A 1 277 ? -17.909 -1.963 2.078 1.00 86.69 277 ASN A O 1
ATOM 2139 N N . VAL A 1 278 ? -19.293 -0.368 1.283 1.00 85.00 278 VAL A N 1
ATOM 2140 C CA . VAL A 1 278 ? -20.097 -0.194 2.511 1.00 85.00 278 VAL A CA 1
ATOM 2141 C C . VAL A 1 278 ? -21.591 -0.082 2.220 1.00 85.00 278 VAL A C 1
ATOM 2143 O O . VAL A 1 278 ? -22.002 0.647 1.318 1.00 85.00 278 VAL A O 1
ATOM 2146 N N . GLU A 1 279 ? -22.413 -0.739 3.038 1.00 83.31 279 GLU A N 1
ATOM 2147 C CA . GLU A 1 279 ? -23.865 -0.556 3.027 1.00 83.31 279 GLU A CA 1
ATOM 2148 C C . GLU A 1 279 ? -24.248 0.714 3.809 1.00 83.31 279 GLU A C 1
ATOM 2150 O O . GLU A 1 279 ? -23.839 0.928 4.952 1.00 83.31 279 GLU A O 1
ATOM 2155 N N . LEU A 1 280 ? -25.048 1.579 3.190 1.00 80.00 280 LEU A N 1
ATOM 2156 C CA . LEU A 1 280 ? -25.610 2.782 3.799 1.00 80.00 280 LEU A CA 1
ATOM 2157 C C . LEU A 1 280 ? -26.996 2.475 4.382 1.00 80.00 280 LEU A C 1
ATOM 2159 O O . LEU A 1 280 ? -27.706 1.598 3.896 1.00 80.00 280 LEU A O 1
ATOM 2163 N N . ALA A 1 281 ? -27.443 3.275 5.358 1.00 69.06 281 ALA A N 1
ATOM 2164 C CA . ALA A 1 281 ? -28.672 3.080 6.153 1.00 69.06 281 ALA A CA 1
ATOM 2165 C C . ALA A 1 281 ? -30.029 3.171 5.394 1.00 69.06 281 ALA A C 1
ATOM 2167 O O . ALA A 1 281 ? -31.054 3.521 5.979 1.00 69.06 281 ALA A O 1
ATOM 2168 N N . ARG A 1 282 ? -30.041 2.903 4.085 1.00 73.88 282 ARG A N 1
ATOM 2169 C CA . ARG A 1 282 ? -31.212 2.772 3.204 1.00 73.88 282 ARG A CA 1
ATOM 2170 C C . ARG A 1 282 ? -31.108 1.566 2.248 1.00 73.88 282 ARG A C 1
ATOM 2172 O O . ARG A 1 282 ? -31.850 1.535 1.272 1.00 73.88 282 ARG A O 1
ATOM 2179 N N . GLY A 1 283 ? -30.179 0.629 2.472 1.00 72.94 283 GLY A N 1
ATOM 2180 C CA . GLY A 1 283 ? -29.890 -0.456 1.522 1.00 72.94 283 GLY A CA 1
ATOM 2181 C C . GLY A 1 283 ? -29.278 0.051 0.209 1.00 72.94 283 GLY A C 1
ATOM 2182 O O . GLY A 1 283 ? -29.523 -0.508 -0.855 1.00 72.94 283 GLY A O 1
ATOM 2183 N N . GLN A 1 284 ? -28.548 1.169 0.269 1.00 79.75 284 GLN A N 1
ATOM 2184 C CA . GLN A 1 284 ? -27.754 1.685 -0.847 1.00 79.75 284 GLN A CA 1
ATOM 2185 C C . GLN A 1 284 ? -26.295 1.366 -0.561 1.00 79.75 284 GLN A C 1
ATOM 2187 O O . GLN A 1 284 ? -25.819 1.715 0.515 1.00 79.75 284 GLN A O 1
ATOM 2192 N N . GLU A 1 285 ? -25.569 0.780 -1.500 1.00 84.44 285 GLU A N 1
ATOM 2193 C CA . GLU A 1 285 ? -24.133 0.563 -1.327 1.00 84.44 285 GLU A CA 1
ATOM 2194 C C . GLU A 1 285 ? -23.330 1.778 -1.816 1.00 84.44 285 GLU A C 1
ATOM 2196 O O . GLU A 1 285 ? -23.713 2.482 -2.756 1.00 84.44 285 GLU A O 1
ATOM 2201 N N . ARG A 1 286 ? -22.209 2.053 -1.148 1.00 84.94 286 ARG A N 1
ATOM 2202 C CA . ARG A 1 286 ? -21.107 2.840 -1.704 1.00 84.94 286 ARG A CA 1
ATOM 2203 C C . ARG A 1 286 ? -20.002 1.863 -2.053 1.00 84.94 286 ARG A C 1
ATOM 2205 O O . ARG A 1 286 ? -19.347 1.344 -1.153 1.00 84.94 286 ARG A O 1
ATOM 2212 N N . GLU A 1 287 ? -19.797 1.670 -3.344 1.00 86.31 287 GLU A N 1
ATOM 2213 C CA . GLU A 1 287 ? -18.623 0.993 -3.880 1.00 86.31 287 GLU A CA 1
ATOM 2214 C C . GLU A 1 287 ? -17.377 1.883 -3.761 1.00 86.31 287 GLU A C 1
ATOM 2216 O O . GLU A 1 287 ? -17.461 3.119 -3.743 1.00 86.31 287 GLU A O 1
ATOM 2221 N N . GLY A 1 288 ? -16.219 1.237 -3.682 1.00 87.00 288 GLY A N 1
ATOM 2222 C CA . GLY A 1 288 ? -14.907 1.862 -3.704 1.00 87.00 288 GLY A CA 1
ATOM 2223 C C . GLY A 1 288 ? -13.821 0.808 -3.533 1.00 87.00 288 GLY A C 1
ATOM 2224 O O . GLY A 1 288 ? -14.012 -0.190 -2.841 1.00 87.00 288 GLY A O 1
ATOM 2225 N N . GLU A 1 289 ? -12.658 1.038 -4.123 1.00 89.38 289 GLU A N 1
ATOM 2226 C CA . GLU A 1 289 ? -11.525 0.123 -4.033 1.00 89.38 289 GLU A CA 1
ATOM 2227 C C . GLU A 1 289 ? -10.211 0.878 -3.845 1.00 89.38 289 GLU A C 1
ATOM 2229 O O . GLU A 1 289 ? -10.150 2.099 -3.994 1.00 89.38 289 GLU A O 1
ATOM 2234 N N . LEU A 1 290 ? -9.170 0.142 -3.465 1.00 91.25 290 LEU A N 1
ATOM 2235 C CA . LEU A 1 290 ? -7.811 0.649 -3.351 1.00 91.25 290 LEU A CA 1
ATOM 2236 C C . LEU A 1 290 ? -6.846 -0.378 -3.944 1.00 91.25 290 LEU A C 1
ATOM 2238 O O . LEU A 1 290 ? -6.669 -1.466 -3.386 1.00 91.25 290 LEU A O 1
ATOM 2242 N N . ILE A 1 291 ? -6.228 -0.035 -5.074 1.00 91.94 291 ILE A N 1
ATOM 2243 C CA . ILE A 1 291 ? -5.210 -0.871 -5.713 1.00 91.94 291 ILE A CA 1
ATOM 2244 C C . ILE A 1 291 ? -3.889 -0.670 -4.969 1.00 91.94 291 ILE A C 1
ATOM 2246 O O . ILE A 1 291 ? -3.400 0.452 -4.824 1.00 91.94 291 ILE A O 1
ATOM 2250 N N . LEU A 1 292 ? -3.300 -1.766 -4.497 1.00 93.44 292 LEU A N 1
ATOM 2251 C CA . LEU A 1 292 ? -2.015 -1.785 -3.811 1.00 93.44 292 LEU A CA 1
ATOM 2252 C C . LEU A 1 292 ? -1.017 -2.608 -4.630 1.00 93.44 292 LEU A C 1
ATOM 2254 O O . LEU A 1 292 ? -1.286 -3.754 -4.994 1.00 93.44 292 LEU A O 1
ATOM 2258 N N . LEU A 1 293 ? 0.146 -2.030 -4.911 1.00 95.12 293 LEU A N 1
ATOM 2259 C CA . LEU A 1 293 ? 1.202 -2.639 -5.717 1.00 95.12 293 LEU A CA 1
ATOM 2260 C C . LEU A 1 293 ? 2.307 -3.184 -4.808 1.00 95.12 293 LEU A C 1
ATOM 2262 O O . LEU A 1 293 ? 2.598 -2.611 -3.754 1.00 95.12 293 LEU A O 1
ATOM 2266 N N . LEU A 1 294 ? 2.907 -4.303 -5.207 1.00 91.38 294 LEU A N 1
ATOM 2267 C CA . LEU A 1 294 ? 3.984 -4.951 -4.466 1.00 91.38 294 LEU A CA 1
ATOM 2268 C C . LEU A 1 294 ? 5.286 -4.147 -4.589 1.00 91.38 294 LEU A C 1
ATOM 2270 O O . LEU A 1 294 ? 5.845 -4.008 -5.676 1.00 91.38 294 LEU A O 1
ATOM 2274 N N . VAL A 1 295 ? 5.791 -3.677 -3.451 1.00 93.19 295 VAL A N 1
ATOM 2275 C CA . VAL A 1 295 ? 7.142 -3.139 -3.289 1.00 93.19 295 VAL A CA 1
ATOM 2276 C C . VAL A 1 295 ? 7.985 -4.232 -2.617 1.00 93.19 295 VAL A C 1
ATOM 2278 O O . VAL A 1 295 ? 7.645 -4.650 -1.505 1.00 93.19 295 VAL A O 1
ATOM 2281 N N . PRO A 1 296 ? 9.035 -4.759 -3.270 1.00 87.38 296 PRO A N 1
ATOM 2282 C CA . PRO A 1 296 ? 9.883 -5.787 -2.672 1.00 87.38 296 PRO A CA 1
ATOM 2283 C C . PRO A 1 296 ? 10.816 -5.186 -1.602 1.00 87.38 296 PRO A C 1
ATOM 2285 O O . PRO A 1 296 ? 10.910 -3.967 -1.463 1.00 87.38 296 PRO A O 1
ATOM 2288 N N . GLU A 1 297 ? 11.500 -6.027 -0.824 1.00 83.38 297 GLU A N 1
ATOM 2289 C CA . GLU A 1 297 ? 12.476 -5.572 0.176 1.00 83.38 297 GLU A CA 1
ATOM 2290 C C . GLU A 1 297 ? 13.709 -4.888 -0.445 1.00 83.38 297 GLU A C 1
ATOM 2292 O O . GLU A 1 297 ? 14.207 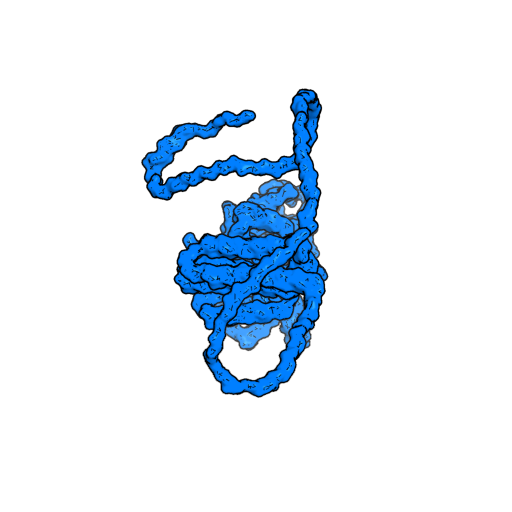-5.299 -1.489 1.00 83.38 297 GLU A O 1
ATOM 2297 N N . SER A 1 298 ? 14.266 -3.871 0.217 1.00 75.12 298 SER A N 1
ATOM 2298 C CA . SER A 1 298 ? 15.504 -3.234 -0.246 1.00 75.12 298 SER A CA 1
ATOM 2299 C C . SER A 1 298 ? 16.715 -4.007 0.268 1.00 75.12 298 SER A C 1
ATOM 2301 O O . SER A 1 298 ? 16.901 -4.174 1.472 1.00 75.12 298 SER A O 1
ATOM 2303 N N . ARG A 1 299 ? 17.585 -4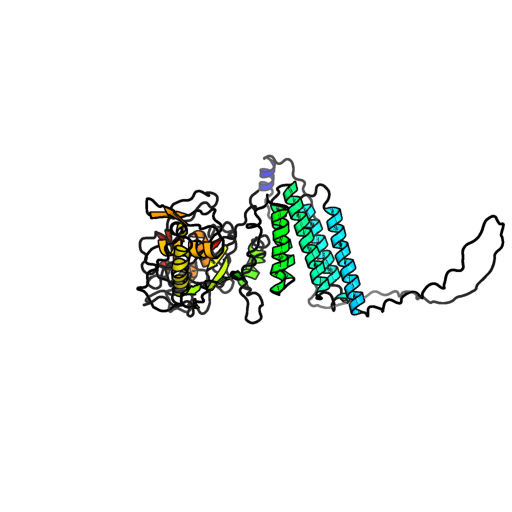.434 -0.653 1.00 65.50 299 ARG A N 1
ATOM 2304 C CA . ARG A 1 299 ? 18.955 -4.895 -0.354 1.00 65.50 299 ARG A CA 1
ATOM 2305 C C . ARG A 1 299 ? 20.008 -3.824 -0.684 1.00 65.50 299 ARG A C 1
ATOM 2307 O O . ARG A 1 299 ? 21.185 -4.138 -0.837 1.00 65.50 299 ARG A O 1
ATOM 2314 N N . THR A 1 300 ? 19.584 -2.566 -0.835 1.00 60.94 300 THR A N 1
ATOM 2315 C CA . THR A 1 300 ? 20.416 -1.446 -1.309 1.00 60.94 300 THR A CA 1
ATOM 2316 C C . THR A 1 300 ? 20.567 -0.356 -0.248 1.00 60.94 300 THR A C 1
ATOM 2318 O O . THR A 1 300 ? 19.782 -0.278 0.690 1.00 60.94 300 THR A O 1
ATOM 2321 N N . GLU A 1 301 ? 21.539 0.545 -0.420 1.00 59.28 301 GLU A N 1
ATOM 2322 C CA . GLU A 1 301 ? 21.708 1.725 0.451 1.00 59.28 301 GLU A CA 1
ATOM 2323 C C . GLU A 1 301 ? 20.589 2.781 0.281 1.00 59.28 301 GLU A C 1
ATOM 2325 O O . GLU A 1 301 ? 20.534 3.759 1.029 1.00 59.28 301 GLU A O 1
ATOM 2330 N N . ILE A 1 302 ? 19.688 2.613 -0.697 1.00 61.16 302 ILE A N 1
ATOM 2331 C CA . ILE A 1 302 ? 18.556 3.511 -0.945 1.00 61.16 302 ILE A CA 1
ATOM 2332 C C . ILE A 1 302 ? 17.329 2.958 -0.218 1.00 61.16 302 ILE A C 1
ATOM 2334 O O . ILE A 1 302 ? 16.656 2.067 -0.723 1.00 61.16 302 ILE A O 1
ATOM 2338 N N . GLY A 1 303 ? 17.034 3.528 0.951 1.00 59.78 303 GLY A N 1
ATOM 2339 C CA . GLY A 1 303 ? 15.848 3.215 1.750 1.00 59.78 303 GLY A CA 1
ATOM 2340 C C . GLY A 1 303 ? 15.914 1.855 2.454 1.00 59.78 303 GLY A C 1
ATOM 2341 O O . GLY A 1 303 ? 16.031 0.812 1.818 1.00 59.78 303 GLY A O 1
ATOM 2342 N N . ASP A 1 304 ? 15.794 1.868 3.781 1.00 66.75 304 ASP A N 1
ATOM 2343 C CA . ASP A 1 304 ? 15.621 0.655 4.581 1.00 66.75 304 ASP A CA 1
ATOM 2344 C C . ASP A 1 304 ? 14.178 0.141 4.449 1.00 66.75 304 ASP A C 1
ATOM 2346 O O . ASP A 1 304 ? 13.230 0.757 4.944 1.00 66.75 304 ASP A O 1
ATOM 2350 N N . VAL A 1 305 ? 14.020 -0.969 3.728 1.00 76.62 305 VAL A N 1
ATOM 2351 C CA . VAL A 1 305 ? 12.746 -1.666 3.509 1.00 76.62 305 VAL A CA 1
ATOM 2352 C C . VAL A 1 305 ? 12.974 -3.138 3.867 1.00 76.62 305 VAL A C 1
ATOM 2354 O O . VAL A 1 305 ? 13.264 -3.941 2.979 1.00 76.62 305 VAL A O 1
ATOM 2357 N N . PRO A 1 306 ? 12.893 -3.512 5.160 1.00 69.31 306 PRO A N 1
ATOM 2358 C CA . PRO A 1 306 ? 13.419 -4.784 5.676 1.00 69.31 306 PRO A CA 1
ATOM 2359 C C . PRO A 1 306 ? 12.550 -6.017 5.356 1.00 69.31 306 PRO A C 1
ATOM 2361 O O . PRO A 1 306 ? 12.818 -7.124 5.825 1.00 69.31 306 PRO A O 1
ATOM 2364 N N . GLY A 1 307 ? 11.485 -5.842 4.578 1.00 80.50 307 GLY A N 1
ATOM 2365 C CA . GLY A 1 307 ? 10.595 -6.896 4.106 1.00 80.50 307 GLY A CA 1
ATOM 2366 C C . GLY A 1 307 ? 9.639 -6.346 3.044 1.00 80.50 307 GLY A C 1
ATOM 2367 O O . GLY A 1 307 ? 9.400 -5.137 3.023 1.00 80.50 307 GLY A O 1
ATOM 2368 N N . PRO A 1 308 ? 9.084 -7.201 2.170 1.00 83.62 308 PRO A N 1
ATOM 2369 C CA . PRO A 1 308 ? 8.180 -6.752 1.121 1.00 83.62 308 PRO A CA 1
ATOM 2370 C C . PRO A 1 308 ? 6.887 -6.174 1.710 1.00 83.62 308 PRO A C 1
ATOM 2372 O O . PRO A 1 308 ? 6.400 -6.604 2.761 1.00 83.62 308 PRO A O 1
ATOM 2375 N N . LEU A 1 309 ? 6.301 -5.206 1.016 1.00 90.94 309 LEU A N 1
ATOM 2376 C CA . LEU A 1 309 ? 5.060 -4.546 1.411 1.00 90.94 309 LEU A CA 1
ATOM 2377 C C . LEU A 1 309 ? 4.171 -4.279 0.199 1.00 90.94 309 LEU A C 1
ATOM 2379 O O . LEU A 1 309 ? 4.635 -4.203 -0.934 1.00 90.94 309 LEU A O 1
ATOM 2383 N N . TYR A 1 310 ? 2.879 -4.107 0.444 1.00 93.44 310 TYR A N 1
ATOM 2384 C CA . TYR A 1 310 ? 1.957 -3.555 -0.541 1.00 93.44 310 TYR A CA 1
ATOM 2385 C C . TYR A 1 310 ? 1.767 -2.068 -0.262 1.00 93.44 310 TYR A C 1
ATOM 2387 O O . TYR A 1 310 ? 1.487 -1.705 0.877 1.00 93.44 310 TYR A O 1
ATOM 2395 N N . MET A 1 311 ? 1.903 -1.213 -1.274 1.00 97.19 311 MET A N 1
ATOM 2396 C CA . MET A 1 311 ? 1.717 0.240 -1.171 1.00 97.19 311 MET A CA 1
ATOM 2397 C C . MET A 1 311 ? 0.626 0.700 -2.137 1.00 97.19 311 MET A C 1
ATOM 2399 O O . MET A 1 311 ? 0.556 0.214 -3.263 1.00 97.19 311 MET A O 1
ATOM 2403 N N . ALA A 1 312 ? -0.235 1.618 -1.698 1.00 97.06 312 ALA A N 1
ATOM 2404 C CA . ALA A 1 312 ? -1.325 2.132 -2.522 1.00 97.06 312 ALA A CA 1
ATOM 2405 C C . ALA A 1 312 ? -0.791 2.852 -3.773 1.00 97.06 312 ALA A C 1
ATOM 2407 O O . ALA A 1 312 ? 0.165 3.628 -3.699 1.00 97.06 312 ALA A O 1
ATOM 2408 N N . ARG A 1 313 ? -1.413 2.561 -4.920 1.00 95.38 313 ARG A N 1
ATOM 2409 C CA . ARG A 1 313 ? -0.995 3.024 -6.249 1.00 95.38 313 ARG A CA 1
ATOM 2410 C C . ARG A 1 313 ? -1.043 4.544 -6.396 1.00 95.38 313 ARG A C 1
ATOM 2412 O O . ARG A 1 313 ? -0.103 5.130 -6.934 1.00 95.38 313 ARG A O 1
ATOM 2419 N N . GLU A 1 314 ? -2.119 5.142 -5.903 1.00 94.88 314 GLU A N 1
ATOM 2420 C CA . GLU A 1 314 ? -2.380 6.582 -5.818 1.00 94.88 314 GLU A CA 1
ATOM 2421 C C . GLU A 1 314 ? -2.538 7.014 -4.345 1.00 94.88 314 GLU A C 1
ATOM 2423 O O . GLU A 1 314 ? -2.585 6.168 -3.442 1.00 94.88 314 GLU A O 1
ATOM 2428 N N . GLU A 1 315 ? -2.608 8.322 -4.075 1.00 95.88 315 GLU A N 1
ATOM 2429 C CA . GLU A 1 315 ? -2.996 8.821 -2.751 1.00 95.88 315 GLU A CA 1
ATOM 2430 C C . GLU A 1 315 ? -4.437 8.395 -2.403 1.00 95.88 315 GLU A C 1
ATOM 2432 O O . GLU A 1 315 ? -5.284 8.185 -3.275 1.00 95.88 315 GLU A O 1
ATOM 2437 N N . VAL A 1 316 ? -4.756 8.288 -1.109 1.00 96.06 316 VAL A N 1
ATOM 2438 C CA . VAL A 1 316 ? -6.107 7.915 -0.665 1.00 96.06 316 VAL A CA 1
ATOM 2439 C C . VAL A 1 316 ? -7.111 8.971 -1.127 1.00 96.06 316 VAL A C 1
ATOM 2441 O O . VAL A 1 316 ? -7.032 10.137 -0.745 1.00 96.06 316 VAL A O 1
ATOM 2444 N N . THR A 1 317 ? -8.081 8.562 -1.944 1.00 94.25 317 THR A N 1
ATOM 2445 C CA . THR A 1 317 ? -9.059 9.476 -2.545 1.00 94.25 317 THR A CA 1
ATOM 2446 C C . THR A 1 317 ? -10.151 9.916 -1.568 1.00 94.25 317 THR A C 1
ATOM 2448 O O . THR A 1 317 ? -10.474 9.241 -0.582 1.00 94.25 317 THR A O 1
ATOM 2451 N N . PHE A 1 318 ? -10.808 11.037 -1.874 1.00 92.50 318 PHE A N 1
ATOM 2452 C CA . PHE A 1 318 ? -11.980 11.511 -1.134 1.00 92.50 318 PHE A CA 1
ATOM 2453 C C . PHE A 1 318 ? -13.114 10.463 -1.133 1.00 92.50 318 PHE A C 1
ATOM 2455 O O . PHE A 1 318 ? -13.842 10.320 -0.150 1.00 92.50 318 PHE A O 1
ATOM 2462 N N . GLY A 1 319 ? -13.235 9.664 -2.201 1.00 92.31 319 GLY A N 1
ATOM 2463 C CA . GLY A 1 319 ? -14.138 8.515 -2.289 1.00 92.31 319 GLY A CA 1
ATOM 2464 C C . GLY A 1 319 ? -13.819 7.420 -1.270 1.00 92.31 319 GLY A C 1
ATOM 2465 O O . GLY A 1 319 ? -14.723 6.963 -0.565 1.00 92.31 319 GLY A O 1
ATOM 2466 N N . ALA A 1 320 ? -12.543 7.051 -1.126 1.00 94.06 320 ALA A N 1
ATOM 2467 C CA . ALA A 1 320 ? -12.092 6.091 -0.121 1.00 94.06 320 ALA A CA 1
ATOM 2468 C C . ALA A 1 320 ? -12.361 6.593 1.312 1.00 94.06 320 ALA A C 1
ATOM 2470 O O . ALA A 1 320 ? -12.945 5.868 2.123 1.00 94.06 320 ALA A O 1
ATOM 2471 N N . MET A 1 321 ? -12.051 7.860 1.610 1.00 94.00 321 MET A N 1
ATOM 2472 C CA . MET A 1 321 ? -12.346 8.463 2.921 1.00 94.00 321 MET A CA 1
ATOM 2473 C C . MET A 1 321 ? -13.850 8.527 3.229 1.00 94.00 321 MET A C 1
ATOM 2475 O O . MET A 1 321 ? -14.259 8.306 4.371 1.00 94.00 321 MET A O 1
ATOM 2479 N N . ARG A 1 322 ? -14.707 8.727 2.217 1.00 91.62 322 ARG A N 1
ATOM 2480 C CA . ARG A 1 322 ? -16.167 8.612 2.382 1.00 91.62 322 ARG A CA 1
ATOM 2481 C C . ARG A 1 322 ? -16.623 7.191 2.714 1.00 91.62 322 ARG A C 1
ATOM 2483 O O . ARG A 1 322 ? -17.590 7.058 3.459 1.00 91.62 322 ARG A O 1
ATOM 2490 N N . CYS A 1 323 ? -15.963 6.154 2.194 1.00 92.38 323 CYS A N 1
ATOM 2491 C CA . CYS A 1 323 ? -16.244 4.764 2.576 1.00 92.38 323 CYS A CA 1
ATOM 2492 C C . CYS A 1 323 ? -15.916 4.540 4.059 1.00 92.38 323 CYS A C 1
ATOM 2494 O O . CYS A 1 323 ? -16.764 4.045 4.799 1.00 92.38 323 CYS A O 1
ATOM 2496 N N . TYR A 1 324 ? -14.746 5.005 4.511 1.00 93.94 324 TYR A N 1
ATOM 2497 C CA . TYR A 1 324 ? -14.361 4.995 5.927 1.00 93.94 324 TYR A CA 1
ATOM 2498 C C . TYR A 1 324 ? -15.398 5.695 6.815 1.00 93.94 324 TYR A C 1
ATOM 2500 O O . TYR A 1 324 ? -15.926 5.076 7.740 1.00 93.94 324 TYR A O 1
ATOM 2508 N N . ARG A 1 325 ? -15.734 6.958 6.522 1.00 92.00 325 ARG A N 1
ATOM 2509 C CA . ARG A 1 325 ? -16.708 7.743 7.298 1.00 92.00 325 ARG A CA 1
ATOM 2510 C C . ARG A 1 325 ? -18.066 7.045 7.394 1.00 92.00 325 ARG A C 1
ATOM 2512 O O . ARG A 1 325 ? -18.644 6.964 8.478 1.00 92.00 325 ARG A O 1
ATOM 2519 N N . ASP A 1 326 ? -18.578 6.564 6.262 1.00 88.94 326 ASP A N 1
ATOM 2520 C CA . ASP A 1 326 ? -19.904 5.953 6.192 1.00 88.94 326 ASP A CA 1
ATOM 2521 C C . ASP A 1 326 ? -19.934 4.580 6.909 1.00 88.94 326 ASP A C 1
ATOM 2523 O O . ASP A 1 326 ? -20.911 4.295 7.601 1.00 88.94 326 ASP A O 1
ATOM 2527 N N . SER A 1 327 ? -18.844 3.793 6.848 1.00 89.62 327 SER A N 1
ATOM 2528 C CA . SER A 1 327 ? -18.648 2.558 7.640 1.00 89.62 327 SER A CA 1
ATOM 2529 C C . SER A 1 327 ? -18.587 2.843 9.136 1.00 89.62 327 SER A C 1
ATOM 2531 O O . SER A 1 327 ? -19.381 2.316 9.910 1.00 89.62 327 SER A O 1
ATOM 2533 N N . ALA A 1 328 ? -17.662 3.713 9.551 1.00 89.81 328 ALA A N 1
ATOM 2534 C CA . ALA A 1 328 ? -17.319 3.919 10.951 1.00 89.81 328 ALA A CA 1
ATOM 2535 C C . ALA A 1 328 ? -18.506 4.461 11.761 1.00 89.81 328 ALA A C 1
ATOM 2537 O O . ALA A 1 328 ? -18.641 4.167 12.948 1.00 89.81 328 ALA A O 1
ATOM 2538 N N . ALA A 1 329 ? -19.411 5.201 11.114 1.00 84.00 329 ALA A N 1
ATOM 2539 C CA . ALA A 1 329 ? -20.670 5.633 11.708 1.00 84.00 329 ALA A CA 1
ATOM 2540 C C . ALA A 1 329 ? -21.624 4.469 12.052 1.00 84.00 329 ALA A C 1
ATOM 2542 O O . ALA A 1 329 ? -22.486 4.651 12.913 1.00 84.00 329 ALA A O 1
ATOM 2543 N N . ALA A 1 330 ? -21.507 3.312 11.392 1.00 85.25 330 ALA A N 1
ATOM 2544 C CA . ALA A 1 330 ? -22.175 2.059 11.746 1.00 85.25 330 ALA A CA 1
ATOM 2545 C C . ALA A 1 330 ? -21.340 1.229 12.730 1.00 85.25 330 ALA A C 1
ATOM 2547 O O . ALA A 1 330 ? -21.846 0.898 13.802 1.00 85.25 330 ALA A O 1
ATOM 2548 N N . ASP A 1 331 ? -20.056 1.002 12.432 1.00 88.06 331 ASP A N 1
ATOM 2549 C CA . ASP A 1 331 ? -19.146 0.223 13.283 1.00 88.06 331 ASP A CA 1
ATOM 2550 C C . ASP A 1 331 ? -19.143 0.721 14.743 1.00 88.06 331 ASP A C 1
ATOM 2552 O O . ASP A 1 331 ? -19.186 -0.078 15.674 1.00 88.06 331 ASP A O 1
ATOM 2556 N N . LEU A 1 332 ? -19.166 2.044 14.961 1.00 90.38 332 LEU A N 1
ATOM 2557 C CA . LEU A 1 332 ? -19.167 2.663 16.296 1.00 90.38 332 LEU A CA 1
ATOM 2558 C C . LEU A 1 332 ? -20.531 2.665 17.011 1.00 90.38 332 LEU A C 1
ATOM 2560 O O . LEU A 1 332 ? -20.577 3.001 18.196 1.00 90.38 332 LEU A O 1
ATOM 2564 N N . ARG A 1 333 ? -21.636 2.317 16.333 1.00 88.44 333 ARG A N 1
ATOM 2565 C CA . ARG A 1 333 ? -22.925 2.038 16.999 1.00 88.44 333 ARG A CA 1
ATOM 2566 C C . ARG A 1 333 ? -22.941 0.624 17.560 1.00 88.44 333 ARG A C 1
ATOM 2568 O O . ARG A 1 333 ? -23.378 0.428 18.690 1.00 88.44 333 ARG A O 1
ATOM 2575 N N . ASP A 1 334 ? -22.436 -0.322 16.776 1.00 88.81 334 ASP A N 1
ATOM 2576 C CA . ASP A 1 334 ? -22.493 -1.747 17.092 1.00 88.81 334 ASP A CA 1
ATOM 2577 C C . ASP A 1 334 ? -21.343 -2.171 18.025 1.00 88.81 334 ASP A C 1
ATOM 2579 O O . ASP A 1 334 ? -21.504 -3.090 18.827 1.00 88.81 334 ASP A O 1
ATOM 2583 N N . LYS A 1 335 ? -20.189 -1.489 17.935 1.00 91.62 335 LYS A N 1
ATOM 2584 C CA . LYS A 1 335 ? -18.954 -1.747 18.699 1.00 91.62 335 LYS A CA 1
ATOM 2585 C C . LYS A 1 335 ? -18.317 -0.437 19.207 1.00 91.62 335 LYS A C 1
ATOM 2587 O O . LYS A 1 335 ? -17.307 0.027 18.660 1.00 91.62 335 LYS A O 1
ATOM 2592 N N . PRO A 1 336 ? -18.889 0.214 20.242 1.00 91.81 336 PRO A N 1
ATOM 2593 C CA . PRO A 1 336 ? -18.408 1.504 20.750 1.00 91.81 336 PRO A CA 1
ATOM 2594 C C . PRO A 1 336 ? -16.942 1.511 21.223 1.00 91.81 336 PRO A C 1
ATOM 2596 O O . PRO A 1 336 ? -16.316 2.571 21.281 1.00 91.81 336 PRO A O 1
ATOM 2599 N N . GLU A 1 337 ? -16.373 0.348 21.546 1.00 90.25 337 GLU A N 1
ATOM 2600 C CA . GLU A 1 337 ? -14.969 0.166 21.921 1.00 90.25 337 GLU A CA 1
ATOM 2601 C C . GLU A 1 337 ? -13.983 0.514 20.794 1.00 90.25 337 GLU A C 1
ATOM 2603 O O . GLU A 1 337 ? -12.858 0.936 21.075 1.00 90.25 337 GLU A O 1
ATOM 2608 N N . LEU A 1 338 ? -14.403 0.441 19.523 1.00 91.88 338 LEU A N 1
ATOM 2609 C CA . LEU A 1 338 ? -13.551 0.775 18.373 1.00 91.88 338 LEU A CA 1
ATOM 2610 C C . LEU A 1 338 ? -13.181 2.268 18.307 1.00 91.88 338 LEU A C 1
ATOM 2612 O O . LEU A 1 338 ? -12.258 2.651 17.588 1.00 91.88 338 LEU A O 1
ATOM 2616 N N . LYS A 1 339 ? -13.801 3.100 19.153 1.00 91.06 339 LYS A N 1
ATOM 2617 C CA . LYS A 1 339 ? -13.507 4.529 19.338 1.00 91.06 339 LYS A CA 1
ATOM 2618 C C . LYS A 1 339 ? -12.065 4.836 19.787 1.00 91.06 339 LYS A C 1
ATOM 2620 O O . LYS A 1 339 ? -11.630 5.981 19.694 1.00 91.06 339 LYS A O 1
ATOM 2625 N N . THR A 1 340 ? -11.309 3.840 20.269 1.00 90.00 340 THR A N 1
ATOM 2626 C CA . THR A 1 340 ? -9.857 3.967 20.541 1.00 90.00 340 THR A CA 1
ATOM 2627 C C . THR A 1 340 ? -8.985 3.858 19.278 1.00 90.00 340 THR A C 1
ATOM 2629 O O . THR A 1 340 ? -7.818 4.256 19.302 1.00 90.00 340 THR A O 1
ATOM 2632 N N . PHE A 1 341 ? -9.551 3.353 18.176 1.00 92.88 341 PHE A N 1
ATOM 2633 C CA . PHE A 1 341 ? -8.877 3.136 16.894 1.00 92.88 341 PHE A CA 1
ATOM 2634 C C . PHE A 1 341 ? -9.335 4.114 15.805 1.00 92.88 341 PHE A C 1
ATOM 2636 O O . PHE A 1 341 ? -8.494 4.566 15.032 1.00 92.88 341 PHE A O 1
ATOM 2643 N N . TYR A 1 342 ? -10.625 4.463 15.748 1.00 94.94 342 TYR A N 1
ATOM 2644 C CA . TYR A 1 342 ? -11.159 5.462 14.815 1.00 94.94 342 TYR A CA 1
ATOM 2645 C C . TYR A 1 342 ? -12.431 6.148 15.324 1.00 94.94 342 TYR A C 1
ATOM 2647 O O . TYR A 1 342 ? -13.123 5.634 16.197 1.00 94.94 342 TYR A O 1
ATOM 2655 N N . SER A 1 343 ? -12.751 7.327 14.783 1.00 92.69 343 SER A N 1
ATOM 2656 C CA . SER A 1 343 ? -13.898 8.149 15.198 1.00 92.69 343 SER A CA 1
ATOM 2657 C C . SER A 1 343 ? -14.949 8.380 14.108 1.00 92.69 343 SER A C 1
ATOM 2659 O O . SER A 1 343 ? -15.992 8.970 14.394 1.00 92.69 343 SER A O 1
ATOM 2661 N N . GLY A 1 344 ? -14.688 7.940 12.872 1.00 90.00 344 GLY A N 1
ATOM 2662 C CA . GLY A 1 344 ? -15.541 8.200 11.708 1.00 90.00 344 GLY A CA 1
ATOM 2663 C C . GLY A 1 344 ? -15.549 9.663 11.260 1.00 90.00 344 GLY A C 1
ATOM 2664 O O . GLY A 1 344 ? -16.470 10.083 10.563 1.00 90.00 344 GLY A O 1
ATOM 2665 N N . ARG A 1 345 ? -14.558 10.458 11.682 1.00 88.31 345 ARG A N 1
ATOM 2666 C CA . ARG A 1 345 ? -14.392 11.855 11.265 1.00 88.31 345 ARG A CA 1
ATOM 2667 C C . ARG A 1 345 ? -13.462 11.963 10.058 1.00 88.31 345 ARG A C 1
ATOM 2669 O O . ARG A 1 345 ? -12.441 11.286 9.996 1.00 88.31 345 ARG A O 1
ATOM 2676 N N . MET A 1 346 ? -13.858 12.840 9.146 1.00 88.19 346 MET A N 1
ATOM 2677 C CA . MET A 1 346 ? -13.097 13.396 8.028 1.00 88.19 346 MET A CA 1
ATOM 2678 C C . MET A 1 346 ? -13.586 14.843 7.853 1.00 88.19 346 MET A C 1
ATOM 2680 O O . MET A 1 346 ? -14.756 15.109 8.171 1.00 88.19 346 MET A O 1
ATOM 2684 N N . ASP A 1 347 ? -12.779 15.754 7.315 1.00 82.19 347 ASP A N 1
ATOM 2685 C CA . ASP A 1 347 ? -13.316 17.009 6.793 1.00 82.19 347 ASP A CA 1
ATOM 2686 C C . ASP A 1 347 ? -14.109 16.755 5.495 1.00 82.19 347 ASP A C 1
ATOM 2688 O O . ASP A 1 347 ? -13.912 15.789 4.755 1.00 82.19 347 ASP A O 1
ATOM 2692 N N . THR A 1 348 ? -15.081 17.622 5.242 1.00 69.88 348 THR A N 1
ATOM 2693 C CA . THR A 1 348 ? -15.948 17.625 4.063 1.00 69.88 348 THR A CA 1
ATOM 2694 C C . THR A 1 348 ? -16.068 19.020 3.438 1.00 69.88 348 THR A C 1
ATOM 2696 O O . THR A 1 348 ? -17.002 19.262 2.673 1.00 69.88 348 THR A O 1
ATOM 2699 N N . ARG A 1 349 ? -15.185 19.964 3.801 1.00 62.47 349 ARG A N 1
ATOM 2700 C CA . ARG A 1 349 ? -15.122 21.320 3.220 1.00 62.47 349 ARG A CA 1
ATOM 2701 C C . ARG A 1 349 ? -14.559 21.344 1.794 1.00 62.47 349 ARG A C 1
ATOM 2703 O O . ARG A 1 349 ? -14.933 22.227 1.023 1.00 62.47 349 ARG A O 1
ATOM 2710 N N . THR A 1 350 ? -13.677 20.406 1.454 1.00 54.81 350 THR A N 1
ATOM 2711 C CA . THR A 1 350 ? -13.018 20.279 0.144 1.00 54.81 350 THR A CA 1
ATOM 2712 C C . THR A 1 350 ? -13.882 19.528 -0.890 1.00 54.81 350 THR A C 1
ATOM 2714 O O . THR A 1 350 ? -15.052 19.214 -0.654 1.00 54.81 350 THR A O 1
ATOM 2717 N N . VAL A 1 351 ? -13.358 19.380 -2.113 1.00 61.34 351 VAL A N 1
ATOM 2718 C CA . VAL A 1 351 ? -14.115 19.164 -3.365 1.00 61.34 351 VAL A CA 1
ATOM 2719 C C . VAL A 1 351 ? -15.036 17.929 -3.350 1.00 61.34 351 VAL A C 1
ATOM 2721 O O . VAL A 1 351 ? -14.678 16.852 -2.899 1.00 61.34 351 VAL A O 1
ATOM 2724 N N . ARG A 1 352 ? -16.237 18.061 -3.941 1.00 64.25 352 ARG A N 1
ATOM 2725 C CA . ARG A 1 352 ? -17.302 17.029 -3.945 1.00 64.25 352 ARG A CA 1
ATOM 2726 C C . ARG A 1 352 ? -17.041 15.776 -4.800 1.00 64.25 352 ARG A C 1
ATOM 2728 O O . ARG A 1 352 ? -17.911 14.903 -4.840 1.00 64.25 352 ARG A O 1
ATOM 2735 N N . ASN A 1 353 ? -15.931 15.706 -5.532 1.00 82.19 353 ASN A N 1
ATOM 2736 C CA . ASN A 1 353 ? -15.615 14.556 -6.381 1.00 82.19 353 ASN A CA 1
ATOM 2737 C C . ASN A 1 353 ? -15.092 13.398 -5.511 1.00 82.19 353 ASN A C 1
ATOM 2739 O O . ASN A 1 353 ? -14.407 13.634 -4.525 1.00 82.19 353 ASN A O 1
ATOM 2743 N N . ASN A 1 354 ? -15.398 12.152 -5.868 1.00 88.19 354 ASN A N 1
ATOM 2744 C CA . ASN A 1 354 ? -14.821 10.987 -5.193 1.00 88.19 354 ASN A CA 1
ATOM 2745 C C . ASN A 1 354 ? -13.386 10.691 -5.667 1.00 88.19 354 ASN A C 1
ATOM 2747 O O . ASN A 1 354 ? -12.636 10.070 -4.927 1.00 88.19 354 ASN A O 1
ATOM 2751 N N . ASP A 1 355 ? -13.025 11.117 -6.880 1.00 89.06 355 ASP A N 1
ATOM 2752 C CA . ASP A 1 355 ? -11.779 10.739 -7.568 1.00 89.06 355 ASP A CA 1
ATOM 2753 C C . ASP A 1 355 ? -10.588 11.683 -7.296 1.00 89.06 355 ASP A C 1
ATOM 2755 O O . ASP A 1 355 ? -9.474 11.430 -7.738 1.00 89.06 355 ASP A O 1
ATOM 2759 N N . VAL A 1 356 ? -10.790 12.785 -6.565 1.00 90.31 356 VAL A N 1
ATOM 2760 C CA . VAL A 1 356 ? -9.669 13.639 -6.126 1.00 90.31 356 VAL A CA 1
ATOM 2761 C C . VAL A 1 356 ? -8.944 13.015 -4.925 1.00 90.31 356 VAL A C 1
ATOM 2763 O O . VAL A 1 356 ? -9.608 12.384 -4.091 1.00 90.31 356 VAL A O 1
ATOM 2766 N N . PRO A 1 357 ? -7.616 13.190 -4.798 1.00 92.88 357 PRO A N 1
ATOM 2767 C CA . PRO A 1 357 ? -6.880 12.785 -3.603 1.00 92.88 357 PRO A CA 1
ATOM 2768 C C . PRO A 1 357 ? -7.400 13.557 -2.377 1.00 92.88 357 PRO A C 1
ATOM 2770 O O . PRO A 1 357 ? -7.841 14.703 -2.488 1.00 92.88 357 PRO A O 1
ATOM 2773 N N . TYR A 1 358 ? -7.408 12.921 -1.206 1.00 93.75 358 TYR A N 1
ATOM 2774 C CA . TYR A 1 358 ? -7.921 13.530 0.020 1.00 93.75 358 TYR A CA 1
ATOM 2775 C C . TYR A 1 358 ? -6.870 14.443 0.664 1.00 93.75 358 TYR A C 1
ATOM 2777 O O . TYR A 1 358 ? -5.927 13.971 1.303 1.00 93.75 358 TYR A O 1
ATOM 2785 N N . GLU A 1 359 ? -7.070 15.755 0.529 1.00 92.12 359 GLU A N 1
ATOM 2786 C CA . GLU A 1 359 ? -6.388 16.758 1.351 1.00 92.12 359 GLU A CA 1
ATOM 2787 C C . GLU A 1 359 ? -6.860 16.630 2.811 1.00 92.12 359 GLU A C 1
ATOM 2789 O O . GLU A 1 359 ? -8.054 16.764 3.095 1.00 92.12 359 GLU A O 1
ATOM 2794 N N . ILE A 1 360 ? -5.932 16.341 3.729 1.00 91.38 360 ILE A N 1
ATOM 2795 C CA . ILE A 1 360 ? -6.228 16.136 5.157 1.00 91.38 360 ILE A CA 1
ATOM 2796 C C . ILE A 1 360 ? -6.471 17.471 5.878 1.00 91.38 360 ILE A C 1
ATOM 2798 O O . ILE A 1 360 ? -5.805 18.458 5.588 1.00 91.38 360 ILE A O 1
ATOM 2802 N N . ASP A 1 361 ? -7.336 17.494 6.898 1.00 87.06 361 ASP A N 1
ATOM 2803 C CA . ASP A 1 361 ? -7.349 18.592 7.891 1.00 87.06 361 ASP A CA 1
ATOM 2804 C C . ASP A 1 361 ? -6.411 18.244 9.062 1.00 87.06 361 ASP A C 1
ATOM 2806 O O . ASP A 1 361 ? -5.632 19.070 9.543 1.00 87.06 361 ASP A O 1
ATOM 2810 N N . ASN A 1 362 ? -6.423 16.972 9.481 1.00 88.62 362 ASN A N 1
ATOM 2811 C CA . ASN A 1 362 ? -5.751 16.473 10.681 1.00 88.62 362 ASN A CA 1
ATOM 2812 C C . ASN A 1 362 ? -5.079 15.115 10.419 1.00 88.62 362 ASN A C 1
ATOM 2814 O O . ASN A 1 362 ? -5.713 14.181 9.935 1.00 88.62 362 ASN A O 1
ATOM 2818 N N . THR A 1 363 ? -3.820 14.950 10.835 1.00 91.12 363 THR A N 1
ATOM 2819 C CA . THR A 1 363 ? -3.049 13.696 10.681 1.00 91.12 363 THR A CA 1
ATOM 2820 C C . THR A 1 363 ? -3.701 12.478 11.345 1.00 91.12 363 THR A C 1
ATOM 2822 O O . THR A 1 363 ? -3.492 11.345 10.911 1.00 91.12 363 THR A O 1
ATOM 2825 N N . SER A 1 364 ? -4.558 12.702 12.348 1.00 92.94 364 SER A N 1
ATOM 2826 C CA . SER A 1 364 ? -5.402 11.659 12.941 1.00 92.94 364 SER A CA 1
ATOM 2827 C C . SER A 1 364 ? -6.285 10.963 11.907 1.00 92.94 364 SER A C 1
ATOM 2829 O O . SER A 1 364 ? -6.531 9.776 12.049 1.00 92.94 364 SER A O 1
ATOM 2831 N N . GLU A 1 365 ? -6.765 11.661 10.878 1.00 94.88 365 GLU A N 1
ATOM 2832 C CA . GLU A 1 365 ? -7.687 11.099 9.882 1.00 94.88 365 GLU A CA 1
ATOM 2833 C C . GLU A 1 365 ? -7.024 9.968 9.087 1.00 94.88 365 GLU A C 1
ATOM 2835 O O . GLU A 1 365 ? -7.639 8.924 8.874 1.00 94.88 365 GLU A O 1
ATOM 2840 N N . ALA A 1 366 ? -5.737 10.120 8.759 1.00 96.69 366 ALA A N 1
ATOM 2841 C CA . ALA A 1 366 ? -4.942 9.085 8.107 1.00 96.69 366 ALA A CA 1
ATOM 2842 C C . ALA A 1 366 ? -4.690 7.873 9.025 1.00 96.69 366 ALA A C 1
ATOM 2844 O O . ALA A 1 366 ? -4.822 6.728 8.589 1.00 96.69 366 ALA A O 1
ATOM 2845 N N . PHE A 1 367 ? -4.391 8.099 10.312 1.00 97.06 367 PHE A N 1
ATOM 2846 C CA . PHE A 1 367 ? -4.252 7.019 11.301 1.00 97.06 367 PHE A CA 1
ATOM 2847 C C . PHE A 1 367 ? -5.566 6.251 11.507 1.00 97.06 367 PHE A C 1
ATOM 2849 O O . PHE A 1 367 ? -5.576 5.019 11.542 1.00 97.06 367 PHE A O 1
ATOM 2856 N N . GLU A 1 368 ? -6.682 6.975 11.617 1.00 97.31 368 GLU A N 1
ATOM 2857 C CA . GLU A 1 368 ? -8.016 6.406 11.801 1.00 97.31 368 GLU A CA 1
ATOM 2858 C C . GLU A 1 368 ? -8.475 5.638 10.546 1.00 97.31 368 GLU A C 1
ATOM 2860 O O . GLU A 1 368 ? -9.023 4.543 10.684 1.00 97.31 368 GLU A O 1
ATOM 2865 N N . PHE A 1 369 ? -8.158 6.118 9.334 1.00 97.56 369 PHE A N 1
ATOM 2866 C CA . PHE A 1 369 ? -8.374 5.383 8.080 1.00 97.56 369 PHE A CA 1
ATOM 2867 C C . PHE A 1 369 ? -7.545 4.092 8.007 1.00 97.56 369 PHE A C 1
ATOM 2869 O O . PHE A 1 369 ? -8.093 3.029 7.718 1.00 97.56 369 PHE A O 1
ATOM 2876 N N . CYS A 1 370 ? -6.244 4.148 8.323 1.00 97.62 370 CYS A N 1
ATOM 2877 C CA . CYS A 1 370 ? -5.375 2.964 8.370 1.00 97.62 370 CYS A CA 1
ATOM 2878 C C . CYS A 1 370 ? -5.907 1.905 9.350 1.00 97.62 370 CYS A C 1
ATOM 2880 O O . CYS A 1 370 ? -5.947 0.711 9.045 1.00 97.62 370 CYS A O 1
ATOM 2882 N N . ASN A 1 371 ? -6.369 2.342 10.521 1.00 96.88 371 ASN A N 1
ATOM 2883 C CA . ASN A 1 371 ? -6.976 1.472 11.521 1.00 96.88 371 ASN A CA 1
ATOM 2884 C C . ASN A 1 371 ? -8.316 0.885 11.067 1.00 96.88 371 ASN A C 1
ATOM 2886 O O . ASN A 1 371 ? -8.554 -0.304 11.275 1.00 96.88 371 ASN A O 1
ATOM 2890 N N . TRP A 1 372 ? -9.185 1.688 10.448 1.00 95.31 372 TRP A N 1
ATOM 2891 C CA . TRP A 1 372 ? -10.442 1.206 9.877 1.00 95.31 372 TRP A CA 1
ATOM 2892 C C . TRP A 1 372 ? -10.191 0.152 8.803 1.00 95.31 372 TRP A C 1
ATOM 2894 O O . TRP A 1 372 ? -10.756 -0.938 8.878 1.00 95.31 372 TRP A O 1
ATOM 2904 N N . LEU A 1 373 ? -9.284 0.433 7.866 1.00 92.19 373 LEU A N 1
ATOM 2905 C CA . LEU A 1 373 ? -8.926 -0.489 6.798 1.00 92.19 373 LEU A CA 1
ATOM 2906 C C . LEU A 1 373 ? -8.318 -1.780 7.369 1.00 92.19 373 LEU A C 1
ATOM 2908 O O . LEU A 1 373 ? -8.669 -2.865 6.914 1.00 92.19 373 LEU A O 1
ATOM 2912 N N . SER A 1 374 ? -7.501 -1.689 8.425 1.00 89.06 374 SER A N 1
ATOM 2913 C CA . SER A 1 374 ? -6.994 -2.855 9.167 1.00 89.06 374 SER A CA 1
ATOM 2914 C C . SER A 1 374 ? -8.118 -3.694 9.778 1.00 89.06 374 SER A C 1
ATOM 2916 O O . SER A 1 374 ? -8.173 -4.896 9.539 1.00 89.06 374 SER A O 1
ATOM 2918 N N . ILE A 1 375 ? -9.040 -3.066 10.518 1.00 85.69 375 ILE A N 1
ATOM 2919 C CA . ILE A 1 375 ? -10.136 -3.745 11.228 1.00 85.69 375 ILE A CA 1
ATOM 2920 C C . ILE A 1 375 ? -11.128 -4.378 10.249 1.00 85.69 375 ILE A C 1
ATOM 2922 O O . ILE A 1 375 ? -11.496 -5.538 10.436 1.00 85.69 375 ILE A O 1
ATOM 2926 N N . LYS A 1 376 ? -11.507 -3.661 9.181 1.00 81.19 376 LYS A N 1
ATOM 2927 C CA . LYS A 1 376 ? -12.342 -4.179 8.084 1.00 81.19 376 LYS A CA 1
ATOM 2928 C C . LYS A 1 376 ? -11.716 -5.438 7.471 1.00 81.19 376 LYS A C 1
ATOM 2930 O O . LYS A 1 376 ? -12.419 -6.410 7.225 1.00 81.19 376 LYS A O 1
ATOM 2935 N N . ASN A 1 377 ? -10.390 -5.441 7.312 1.00 75.38 377 ASN A N 1
ATOM 2936 C CA . ASN A 1 377 ? -9.622 -6.551 6.747 1.00 75.38 377 ASN A CA 1
ATOM 2937 C C . ASN A 1 377 ? -9.146 -7.611 7.766 1.00 75.38 377 ASN A C 1
ATOM 2939 O O . ASN A 1 377 ? -8.445 -8.548 7.390 1.00 75.38 377 ASN A O 1
ATOM 2943 N N . GLY A 1 378 ? -9.525 -7.506 9.044 1.00 75.94 378 GLY A N 1
ATOM 2944 C CA . GLY A 1 378 ? -9.173 -8.483 10.083 1.00 75.94 378 GLY A CA 1
ATOM 2945 C C . GLY A 1 378 ? -7.721 -8.437 10.585 1.00 75.94 378 GLY A C 1
ATOM 2946 O O . GLY A 1 378 ? -7.315 -9.332 11.329 1.00 75.94 378 GLY A O 1
ATOM 2947 N N . PHE A 1 379 ? -6.947 -7.414 10.216 1.00 80.06 379 PHE A N 1
ATOM 2948 C CA . PHE A 1 379 ? -5.602 -7.168 10.742 1.00 80.06 379 PHE A CA 1
ATOM 2949 C C . PHE A 1 379 ? -5.628 -6.373 12.055 1.00 80.06 379 PHE A C 1
ATOM 2951 O O . PHE A 1 379 ? -6.609 -5.702 12.392 1.00 80.06 379 PHE A O 1
ATOM 2958 N N . LYS A 1 380 ? -4.517 -6.393 12.797 1.00 82.75 380 LYS A N 1
ATOM 2959 C CA . LYS A 1 380 ? -4.352 -5.598 14.019 1.00 82.75 380 LYS A CA 1
ATOM 2960 C C . LYS A 1 380 ? -4.162 -4.111 13.679 1.00 82.75 380 LYS A C 1
ATOM 2962 O O . LYS A 1 380 ? -3.294 -3.801 12.863 1.00 82.75 380 LYS A O 1
ATOM 2967 N N . PRO A 1 381 ? -4.900 -3.189 14.328 1.00 90.38 381 PRO A N 1
ATOM 2968 C CA . PRO A 1 381 ? -4.651 -1.751 14.231 1.00 90.38 381 PRO A CA 1
ATOM 2969 C C . PRO A 1 381 ? -3.205 -1.405 14.587 1.00 90.38 381 PRO A C 1
ATOM 2971 O O . PRO A 1 381 ? -2.728 -1.806 15.649 1.00 90.38 381 PRO A O 1
ATOM 2974 N N . VAL A 1 382 ? -2.538 -0.630 13.731 1.00 93.69 382 VAL A N 1
ATOM 2975 C CA . VAL A 1 382 ? -1.200 -0.095 14.017 1.00 93.69 382 VAL A CA 1
ATOM 2976 C C . VAL A 1 382 ? -1.288 1.076 14.994 1.00 93.69 382 VAL A C 1
ATOM 2978 O O . VAL A 1 382 ? -0.467 1.177 15.899 1.00 93.69 382 VAL A O 1
ATOM 2981 N N . TYR A 1 383 ? -2.285 1.954 14.870 1.00 95.69 383 TYR A N 1
ATOM 2982 C CA . TYR A 1 383 ? -2.364 3.159 15.698 1.00 95.69 383 TYR A CA 1
ATOM 2983 C C . TYR A 1 383 ? -3.307 2.977 16.892 1.00 95.69 383 TYR A C 1
ATOM 2985 O O . TYR A 1 383 ? -4.368 2.362 16.773 1.00 95.69 383 TYR A O 1
ATOM 2993 N N . ARG A 1 384 ? -2.985 3.564 18.048 1.00 93.88 384 ARG A N 1
ATOM 2994 C CA . ARG A 1 384 ? -3.890 3.610 19.210 1.00 93.88 384 ARG A CA 1
ATOM 2995 C C . ARG A 1 384 ? -3.958 5.006 19.811 1.00 93.88 384 ARG A C 1
ATOM 2997 O O . ARG A 1 384 ? -2.931 5.646 20.027 1.00 93.88 384 ARG A O 1
ATOM 3004 N N . LYS A 1 385 ? -5.175 5.463 20.113 1.00 92.00 385 LYS A N 1
ATOM 3005 C CA . LYS A 1 385 ? -5.422 6.768 20.731 1.00 92.00 385 LYS A CA 1
ATOM 3006 C C . LYS A 1 385 ? -5.372 6.653 22.252 1.00 92.00 385 LYS A C 1
ATOM 3008 O O . LYS A 1 385 ? -6.154 5.908 22.845 1.00 92.00 385 LYS A O 1
ATOM 3013 N N . SER A 1 386 ? -4.474 7.403 22.885 1.00 86.38 386 SER A N 1
ATOM 3014 C CA . SER A 1 386 ? -4.407 7.542 24.342 1.00 86.38 386 SER A CA 1
ATOM 3015 C C . SER A 1 386 ? -5.682 8.202 24.869 1.00 86.38 386 SER A C 1
ATOM 3017 O O . SER A 1 386 ? -6.032 9.312 24.466 1.00 86.38 386 SER A O 1
ATOM 3019 N N . SER A 1 387 ? -6.368 7.537 25.798 1.00 74.44 387 SER A N 1
ATOM 3020 C CA . SER A 1 387 ? -7.641 8.006 26.360 1.00 74.44 387 SER A CA 1
ATOM 3021 C C . SER A 1 387 ? -7.510 9.249 27.247 1.00 74.44 387 SER A C 1
ATOM 3023 O O . SER A 1 387 ? -8.476 9.997 27.369 1.00 74.44 387 SER A O 1
ATOM 3025 N N . GLY A 1 388 ? -6.338 9.479 27.853 1.00 72.69 388 GLY A N 1
ATOM 3026 C CA . GLY A 1 388 ? -6.090 10.622 28.742 1.00 72.69 388 GLY A CA 1
ATOM 3027 C C . GLY A 1 388 ? -5.509 11.859 28.050 1.00 72.69 388 GLY A C 1
ATOM 3028 O O . GLY A 1 388 ? -5.787 12.976 28.471 1.00 72.69 388 GLY A O 1
ATOM 3029 N N . THR A 1 389 ? -4.713 11.676 26.991 1.00 75.25 389 THR A N 1
ATOM 3030 C CA . THR A 1 389 ? -3.994 12.771 26.303 1.00 75.25 389 THR A CA 1
ATOM 3031 C C . THR A 1 389 ? -4.486 13.038 24.881 1.00 75.25 389 THR A C 1
ATOM 3033 O O . THR A 1 389 ? -4.090 14.034 24.285 1.00 75.25 389 THR A O 1
ATOM 3036 N N . GLY A 1 390 ? -5.290 12.145 24.292 1.00 79.75 390 GLY A N 1
ATOM 3037 C CA . GLY A 1 390 ? -5.706 12.214 22.886 1.00 79.75 390 GLY A CA 1
ATOM 3038 C C . GLY A 1 390 ? -4.590 11.936 21.866 1.00 79.75 390 GLY A C 1
ATOM 3039 O O . GLY A 1 390 ? -4.880 11.832 20.675 1.00 79.75 390 GLY A O 1
ATOM 3040 N N . SER A 1 391 ? -3.339 11.793 22.317 1.00 88.62 391 SER A N 1
ATOM 3041 C CA . SER A 1 391 ? -2.170 11.513 21.482 1.00 88.62 391 SER A CA 1
ATOM 3042 C C . SER A 1 391 ? -2.189 10.089 20.928 1.00 88.62 391 SER A C 1
ATOM 3044 O O . SER A 1 391 ? -2.674 9.160 21.576 1.00 88.62 391 SER A O 1
ATOM 3046 N N . TRP A 1 392 ? -1.608 9.911 19.747 1.00 93.81 392 TRP A N 1
ATOM 3047 C CA . TRP A 1 392 ? -1.465 8.612 19.096 1.00 93.81 392 TRP A CA 1
ATOM 3048 C C . TRP A 1 392 ? -0.143 7.937 19.449 1.00 93.81 392 TRP A C 1
ATOM 3050 O O . TRP A 1 392 ? 0.883 8.607 19.543 1.00 93.81 392 TRP A O 1
ATOM 3060 N N . THR A 1 393 ? -0.160 6.612 19.567 1.00 93.50 393 THR A N 1
ATOM 3061 C CA . THR A 1 393 ? 1.032 5.765 19.419 1.00 93.50 393 THR A CA 1
ATOM 3062 C C . THR A 1 393 ? 0.863 4.815 18.236 1.00 93.50 393 THR A C 1
ATOM 3064 O O . THR A 1 393 ? -0.266 4.516 17.840 1.00 93.50 393 THR A O 1
ATOM 3067 N N . ALA A 1 394 ? 1.977 4.364 17.663 1.00 92.81 394 ALA A N 1
ATOM 3068 C CA . ALA A 1 394 ? 2.051 3.397 16.576 1.00 92.81 394 ALA A CA 1
ATOM 3069 C C . ALA A 1 394 ? 2.762 2.123 17.062 1.00 92.81 394 ALA A C 1
ATOM 3071 O O . ALA A 1 394 ? 3.919 2.172 17.471 1.00 92.81 394 ALA A O 1
ATOM 3072 N N . ASP A 1 395 ? 2.065 0.991 17.016 1.00 89.69 395 ASP A N 1
ATOM 3073 C CA . ASP A 1 395 ? 2.599 -0.355 17.216 1.00 89.69 395 ASP A CA 1
ATOM 3074 C C . ASP A 1 395 ? 3.065 -0.906 15.861 1.00 89.69 395 ASP A C 1
ATOM 3076 O O . ASP A 1 395 ? 2.291 -1.468 15.082 1.00 89.69 395 ASP A O 1
ATOM 3080 N N . LEU A 1 396 ? 4.353 -0.736 15.568 1.00 83.81 396 LEU A N 1
ATOM 3081 C CA . LEU A 1 396 ? 4.964 -1.227 14.331 1.00 83.81 396 LEU A CA 1
ATOM 3082 C C . LEU A 1 396 ? 5.331 -2.723 14.398 1.00 83.81 396 LEU A C 1
ATOM 3084 O O . LEU A 1 396 ? 5.959 -3.242 13.474 1.00 83.81 396 LEU A O 1
ATOM 3088 N N . ALA A 1 397 ? 4.851 -3.454 15.415 1.00 78.88 397 ALA A N 1
ATOM 3089 C CA . ALA A 1 397 ? 4.765 -4.915 15.439 1.00 78.88 397 ALA A CA 1
ATOM 3090 C C . ALA A 1 397 ? 3.376 -5.452 15.012 1.00 78.88 397 ALA A C 1
ATOM 3092 O O . ALA A 1 397 ? 3.239 -6.656 14.767 1.00 78.88 397 ALA A O 1
ATOM 3093 N N . ALA A 1 398 ? 2.367 -4.589 14.832 1.00 82.06 398 ALA A N 1
ATOM 3094 C CA . ALA A 1 398 ? 1.058 -4.957 14.283 1.00 82.06 398 ALA A CA 1
ATOM 3095 C C . ALA A 1 398 ? 1.104 -5.277 12.770 1.00 82.06 398 ALA A C 1
ATOM 3097 O O . ALA A 1 398 ? 1.971 -4.816 12.028 1.00 82.06 398 ALA A O 1
ATOM 3098 N N . ASP A 1 399 ? 0.186 -6.119 12.297 1.00 77.06 399 ASP A N 1
ATOM 3099 C CA . ASP A 1 399 ? 0.132 -6.648 10.921 1.00 77.06 399 ASP A CA 1
ATOM 3100 C C . ASP A 1 399 ? -0.805 -5.867 9.978 1.00 77.06 399 ASP A C 1
ATOM 3102 O O . ASP A 1 399 ? -0.953 -6.247 8.820 1.00 77.06 399 ASP A O 1
ATOM 3106 N N . GLY A 1 400 ? -1.420 -4.781 10.454 1.00 85.50 400 GLY A N 1
ATOM 3107 C CA . GLY A 1 400 ? -2.353 -3.966 9.681 1.00 85.50 400 GLY A CA 1
ATOM 3108 C C . GLY A 1 400 ? -1.737 -2.880 8.805 1.00 85.50 400 GLY A C 1
ATOM 3109 O O . GLY A 1 400 ? -0.523 -2.686 8.724 1.00 85.50 400 GLY A O 1
ATOM 3110 N N . PHE A 1 401 ? -2.642 -2.155 8.152 1.00 93.69 401 PHE A N 1
ATOM 3111 C CA . PHE A 1 401 ? -2.335 -0.982 7.351 1.00 93.69 401 PHE A CA 1
ATOM 3112 C C . PHE A 1 401 ? -1.808 0.165 8.210 1.00 93.69 401 PHE A C 1
ATOM 3114 O O . PHE A 1 401 ? -2.238 0.379 9.347 1.00 93.69 401 PHE A O 1
ATOM 3121 N N . ARG A 1 402 ? -0.915 0.948 7.613 1.00 96.25 402 ARG A N 1
ATOM 3122 C CA . ARG A 1 402 ? -0.318 2.148 8.199 1.00 96.25 402 ARG A CA 1
ATOM 3123 C C . ARG A 1 402 ? 0.120 3.127 7.118 1.00 96.25 402 ARG A C 1
ATOM 3125 O O . ARG A 1 402 ? 0.100 2.801 5.934 1.00 96.25 402 ARG A O 1
ATOM 3132 N N . LEU A 1 403 ? 0.578 4.302 7.534 1.00 97.44 403 LEU A N 1
ATOM 3133 C CA . LEU A 1 403 ? 1.432 5.129 6.687 1.00 97.44 403 LEU A CA 1
ATOM 3134 C C . LEU A 1 403 ? 2.748 4.389 6.366 1.00 97.44 403 LEU A C 1
ATOM 3136 O O . LEU A 1 403 ? 3.214 3.581 7.186 1.00 97.44 403 LEU A O 1
ATOM 3140 N N . PRO A 1 404 ? 3.381 4.671 5.217 1.00 95.81 404 PRO A N 1
ATOM 3141 C CA . PRO A 1 404 ? 4.765 4.280 4.984 1.00 95.81 404 PRO A CA 1
ATOM 3142 C C . PRO A 1 404 ? 5.707 4.987 5.967 1.00 95.81 404 PRO A C 1
ATOM 3144 O O . PRO A 1 404 ? 5.394 6.048 6.515 1.00 95.81 404 PRO A O 1
ATOM 3147 N N . THR A 1 405 ? 6.889 4.418 6.176 1.00 93.44 405 THR A N 1
ATOM 3148 C CA . THR A 1 405 ? 8.030 5.161 6.723 1.00 93.44 405 THR A CA 1
ATOM 3149 C C . THR A 1 405 ? 8.701 5.971 5.604 1.00 93.44 405 THR A C 1
ATOM 3151 O O . THR A 1 405 ? 8.584 5.643 4.424 1.00 93.44 405 THR A O 1
ATOM 3154 N N . THR A 1 406 ? 9.421 7.044 5.940 1.00 93.62 406 THR A N 1
ATOM 3155 C CA . THR A 1 406 ? 10.138 7.855 4.936 1.00 93.62 406 THR A CA 1
ATOM 3156 C C . THR A 1 406 ? 11.154 7.056 4.097 1.00 93.62 406 THR A C 1
ATOM 3158 O O . THR A 1 406 ? 11.282 7.386 2.919 1.00 93.62 406 THR A O 1
ATOM 3161 N N . PRO A 1 407 ? 11.843 6.005 4.603 1.00 91.62 407 PRO A N 1
ATOM 3162 C CA . PRO A 1 407 ? 12.648 5.116 3.759 1.00 91.62 407 PRO A CA 1
ATOM 3163 C C . PRO A 1 407 ? 11.826 4.236 2.803 1.00 91.62 407 PRO A C 1
ATOM 3165 O O . PRO A 1 407 ? 12.201 4.120 1.641 1.00 91.62 407 PRO A O 1
ATOM 3168 N N . GLU A 1 408 ? 10.697 3.667 3.248 1.00 93.25 408 GLU A N 1
ATOM 3169 C CA . GLU A 1 408 ? 9.790 2.871 2.396 1.00 93.25 408 GLU A CA 1
ATOM 3170 C C . GLU A 1 408 ? 9.203 3.699 1.255 1.00 93.25 408 GLU A C 1
ATOM 3172 O O . GLU A 1 408 ? 9.159 3.257 0.106 1.00 93.25 408 GLU A O 1
ATOM 3177 N N . TRP A 1 409 ? 8.774 4.917 1.582 1.00 95.56 409 TRP A N 1
ATOM 3178 C CA . TRP A 1 409 ? 8.229 5.867 0.626 1.00 95.56 409 TRP A CA 1
ATOM 3179 C C . TRP A 1 409 ? 9.292 6.297 -0.400 1.00 95.56 409 TRP A C 1
ATOM 3181 O O . TRP A 1 409 ? 9.053 6.230 -1.607 1.00 95.56 409 TRP A O 1
ATOM 3191 N N . GLU A 1 410 ? 10.498 6.660 0.060 1.00 94.50 410 GLU A N 1
ATOM 3192 C CA . GLU A 1 410 ? 11.594 7.075 -0.827 1.00 94.50 410 GLU A CA 1
ATOM 3193 C C . GLU A 1 410 ? 12.063 5.921 -1.730 1.00 94.50 410 GLU A C 1
ATOM 3195 O O . GLU A 1 410 ? 12.302 6.139 -2.918 1.00 94.50 410 GLU A O 1
ATOM 3200 N N . TYR A 1 411 ? 12.147 4.690 -1.211 1.00 93.81 411 TYR A N 1
ATOM 3201 C CA . TYR A 1 411 ? 12.491 3.514 -2.015 1.00 93.81 411 TYR A CA 1
ATOM 3202 C C . TYR A 1 411 ? 11.465 3.272 -3.128 1.00 93.81 411 TYR A C 1
ATOM 3204 O O . TYR A 1 411 ? 11.851 3.157 -4.292 1.00 93.81 411 TYR A O 1
ATOM 3212 N N . ALA A 1 412 ? 10.165 3.276 -2.807 1.00 94.38 412 ALA A N 1
ATOM 3213 C CA . ALA A 1 412 ? 9.099 3.071 -3.788 1.00 94.38 412 ALA A CA 1
ATOM 3214 C C . ALA A 1 412 ? 9.085 4.149 -4.891 1.00 94.38 412 ALA A C 1
ATOM 3216 O O . ALA A 1 412 ? 8.917 3.824 -6.066 1.00 94.38 412 ALA A O 1
ATOM 3217 N N . ALA A 1 413 ? 9.328 5.417 -4.537 1.00 93.75 413 ALA A N 1
ATOM 3218 C CA . ALA A 1 413 ? 9.410 6.526 -5.492 1.00 93.75 413 ALA A CA 1
ATOM 3219 C C . ALA A 1 413 ? 10.672 6.479 -6.387 1.00 93.75 413 ALA A C 1
ATOM 3221 O O . ALA A 1 413 ? 10.675 7.011 -7.501 1.00 93.75 413 ALA A O 1
ATOM 3222 N N . ARG A 1 414 ? 11.756 5.846 -5.918 1.00 92.75 414 ARG A N 1
ATOM 3223 C CA . ARG A 1 414 ? 13.043 5.732 -6.635 1.00 92.75 414 ARG A CA 1
ATOM 3224 C C . ARG A 1 414 ? 13.217 4.409 -7.386 1.00 92.75 414 ARG A C 1
ATOM 3226 O O . ARG A 1 414 ? 14.137 4.305 -8.205 1.00 92.75 414 ARG A O 1
ATOM 3233 N N . LEU A 1 415 ? 12.349 3.422 -7.152 1.00 91.12 415 LEU A N 1
ATOM 3234 C CA . LEU A 1 415 ? 12.404 2.126 -7.822 1.00 91.12 415 LEU A CA 1
ATOM 3235 C C . LEU A 1 415 ? 12.085 2.276 -9.317 1.00 91.12 415 LEU A C 1
ATOM 3237 O O . LEU A 1 415 ? 11.095 2.892 -9.707 1.00 91.12 415 LEU A O 1
ATOM 3241 N N . GLY A 1 416 ? 12.977 1.756 -10.161 1.00 88.44 416 GLY A N 1
ATOM 3242 C CA . GLY A 1 416 ? 12.944 1.959 -11.611 1.00 88.44 416 GLY A CA 1
ATOM 3243 C C . GLY A 1 416 ? 13.655 3.219 -12.116 1.00 88.44 416 GLY A C 1
ATOM 3244 O O . GLY A 1 416 ? 13.840 3.345 -13.323 1.00 88.44 416 GLY A O 1
ATOM 3245 N N . PHE A 1 417 ? 14.102 4.118 -11.231 1.00 90.06 417 PHE A N 1
ATOM 3246 C CA . PHE A 1 417 ? 14.758 5.379 -11.608 1.00 90.06 417 PHE A CA 1
ATOM 3247 C C . PHE A 1 417 ? 16.194 5.510 -11.087 1.00 90.06 417 PHE A C 1
ATOM 3249 O O . PHE A 1 417 ? 17.077 5.877 -11.855 1.00 90.06 417 PHE A O 1
ATOM 3256 N N . ASP A 1 418 ? 16.443 5.194 -9.810 1.00 88.88 418 ASP A N 1
ATOM 3257 C CA . ASP A 1 418 ? 17.778 5.304 -9.196 1.00 88.88 418 ASP A CA 1
ATOM 3258 C C . ASP A 1 418 ? 18.293 3.964 -8.650 1.00 88.88 418 ASP A C 1
ATOM 3260 O O . ASP A 1 418 ? 19.439 3.604 -8.905 1.00 88.88 418 ASP A O 1
ATOM 3264 N N . SER A 1 419 ? 17.477 3.238 -7.872 1.00 81.94 419 SER A N 1
ATOM 3265 C CA . SER A 1 419 ? 17.922 2.032 -7.149 1.00 81.94 419 SER A CA 1
ATOM 3266 C C . SER A 1 419 ? 18.079 0.819 -8.065 1.00 81.94 419 SER A C 1
ATOM 3268 O O . SER A 1 419 ? 19.074 0.106 -7.988 1.00 81.94 419 SER A O 1
ATOM 3270 N N . HIS A 1 420 ? 17.124 0.625 -8.975 1.00 85.69 420 HIS A N 1
ATOM 3271 C CA . HIS A 1 420 ? 17.140 -0.428 -9.991 1.00 85.69 420 HIS A CA 1
ATOM 3272 C C . HIS A 1 420 ? 16.637 0.160 -11.315 1.00 85.69 420 HIS A C 1
ATOM 3274 O O . HIS A 1 420 ? 15.486 -0.050 -11.698 1.00 85.69 420 HIS A O 1
ATOM 3280 N N . VAL A 1 421 ? 17.481 0.987 -11.943 1.00 86.56 421 VAL A N 1
ATOM 3281 C CA . VAL A 1 421 ? 17.155 1.830 -13.110 1.00 86.56 421 VAL A CA 1
ATOM 3282 C C . VAL A 1 421 ? 16.590 1.004 -14.272 1.00 86.56 421 VAL A C 1
ATOM 3284 O O . VAL A 1 421 ? 17.234 0.075 -14.759 1.00 86.56 421 VAL A O 1
ATOM 3287 N N . GLU A 1 422 ? 15.394 1.359 -14.737 1.00 84.88 422 GLU A N 1
ATOM 3288 C CA . GLU A 1 422 ? 14.776 0.787 -15.933 1.00 84.88 422 GLU A CA 1
ATOM 3289 C C . GLU A 1 422 ? 15.413 1.436 -17.187 1.00 84.88 422 GLU A C 1
ATOM 3291 O O . GLU A 1 422 ? 15.533 2.663 -17.211 1.00 84.88 422 GLU A O 1
ATOM 3296 N N . PRO A 1 423 ? 15.872 0.680 -18.212 1.00 82.50 423 PRO A N 1
ATOM 3297 C CA . PRO A 1 423 ? 16.779 1.210 -19.243 1.00 82.50 423 PRO A CA 1
ATOM 3298 C C . PRO A 1 423 ? 16.281 2.402 -20.074 1.00 82.50 423 PRO A C 1
ATOM 3300 O O . PRO A 1 423 ? 17.095 3.041 -20.737 1.00 82.50 423 PRO A O 1
ATOM 3303 N N . THR A 1 424 ? 14.977 2.694 -20.077 1.00 83.38 424 THR A N 1
ATOM 3304 C CA . THR A 1 424 ? 14.386 3.840 -20.788 1.00 83.38 424 THR A CA 1
ATOM 3305 C C . THR A 1 424 ? 14.147 5.068 -19.901 1.00 83.38 424 THR A C 1
ATOM 3307 O O . THR A 1 424 ? 13.735 6.110 -20.410 1.00 83.38 424 THR A O 1
ATOM 3310 N N . ARG A 1 425 ? 14.418 4.993 -18.588 1.00 84.81 425 ARG A N 1
ATOM 3311 C CA . ARG A 1 425 ? 14.141 6.075 -17.629 1.00 84.81 425 ARG A CA 1
ATOM 3312 C C . ARG A 1 425 ? 15.348 6.962 -17.350 1.00 84.81 425 ARG A C 1
ATOM 3314 O O . ARG A 1 425 ? 16.436 6.496 -17.023 1.00 84.81 425 ARG A O 1
ATOM 3321 N N . THR A 1 426 ? 15.100 8.268 -17.367 1.00 86.88 426 THR A N 1
ATOM 3322 C CA . THR A 1 426 ? 15.994 9.294 -16.817 1.00 86.88 426 THR A CA 1
ATOM 3323 C C . THR A 1 426 ? 16.084 9.149 -15.289 1.00 86.88 426 THR A C 1
ATOM 3325 O O . THR A 1 426 ? 15.045 9.254 -14.634 1.00 86.88 426 THR A O 1
ATOM 3328 N N . PRO A 1 427 ? 17.274 8.953 -14.687 1.00 89.12 427 PRO A N 1
ATOM 3329 C CA . PRO A 1 427 ? 17.426 8.905 -13.231 1.00 89.12 427 PRO A CA 1
ATOM 3330 C C . PRO A 1 427 ? 17.008 10.211 -12.550 1.00 89.12 427 PRO A C 1
ATOM 3332 O O . PRO A 1 427 ? 17.165 11.292 -13.122 1.00 89.12 427 PRO A O 1
ATOM 3335 N N . TRP A 1 428 ? 16.539 10.156 -11.300 1.00 88.00 428 TRP A N 1
ATOM 3336 C CA . TRP A 1 428 ? 15.968 11.329 -10.616 1.00 88.00 428 TRP A CA 1
ATOM 3337 C C . TRP A 1 428 ? 16.970 12.474 -10.453 1.00 88.00 428 TRP A C 1
ATOM 3339 O O . TRP A 1 428 ? 16.606 13.646 -10.579 1.00 88.00 428 TRP A O 1
ATOM 3349 N N . LYS A 1 429 ? 18.247 12.144 -10.228 1.00 83.69 429 LYS A N 1
ATOM 3350 C CA . LYS A 1 429 ? 19.360 13.112 -10.208 1.00 83.69 429 LYS A CA 1
ATOM 3351 C C . LYS A 1 429 ? 19.388 13.997 -11.467 1.00 83.69 429 LYS A C 1
ATOM 3353 O O . LYS A 1 429 ? 19.522 15.214 -11.351 1.00 83.69 429 LYS A O 1
ATOM 3358 N N . ASP A 1 430 ? 19.176 13.403 -12.639 1.00 85.19 430 ASP A N 1
ATOM 3359 C CA . ASP A 1 430 ? 19.261 14.058 -13.945 1.00 85.19 430 ASP A CA 1
ATOM 3360 C C . ASP A 1 430 ? 17.902 14.681 -14.321 1.00 85.19 430 ASP A C 1
ATOM 3362 O O . ASP A 1 430 ? 17.840 15.770 -14.892 1.00 85.19 430 ASP A O 1
ATOM 3366 N N . MET A 1 431 ? 16.799 14.043 -13.901 1.00 81.62 431 MET A N 1
ATOM 3367 C CA . MET A 1 431 ? 15.428 14.517 -14.111 1.00 81.62 431 MET A CA 1
ATOM 3368 C C . MET A 1 431 ? 15.181 15.907 -13.496 1.00 81.62 431 MET A C 1
ATOM 3370 O O . MET A 1 431 ? 14.417 16.708 -14.037 1.00 81.62 431 MET A O 1
ATOM 3374 N N . SER A 1 432 ? 15.890 16.239 -12.411 1.00 73.69 432 SER A N 1
ATOM 3375 C CA . SER A 1 432 ? 15.832 17.557 -11.766 1.00 73.69 432 SER A CA 1
ATOM 3376 C C . SER A 1 432 ? 16.124 18.739 -12.709 1.00 73.69 432 SER A C 1
ATOM 3378 O O . SER A 1 432 ? 15.621 19.839 -12.472 1.00 73.69 432 SER A O 1
ATOM 3380 N N . ALA A 1 433 ? 16.877 18.525 -13.796 1.00 74.56 433 ALA A N 1
ATOM 3381 C CA . ALA A 1 433 ? 17.159 19.547 -14.803 1.00 74.56 433 ALA A CA 1
ATOM 3382 C C . ALA A 1 433 ? 15.993 19.765 -15.787 1.00 74.56 433 ALA A C 1
ATOM 3384 O O . ALA A 1 433 ? 15.741 20.903 -16.179 1.00 74.56 433 ALA A O 1
ATOM 3385 N N . ILE A 1 434 ? 15.260 18.706 -16.153 1.00 73.31 434 ILE A N 1
ATOM 3386 C CA . ILE A 1 434 ? 14.171 18.764 -17.148 1.00 73.31 434 ILE A CA 1
ATOM 3387 C C . ILE A 1 434 ? 12.801 19.094 -16.540 1.00 73.31 434 ILE A C 1
ATOM 3389 O O . ILE A 1 434 ? 11.972 19.695 -17.213 1.00 73.31 434 ILE A O 1
ATOM 3393 N N . LEU A 1 435 ? 12.575 18.825 -15.247 1.00 75.12 435 LEU A N 1
ATOM 3394 C CA . LEU A 1 435 ? 11.324 19.191 -14.557 1.00 75.12 435 LEU A CA 1
ATOM 3395 C C . LEU A 1 435 ? 11.035 20.706 -14.532 1.00 75.12 435 LEU A C 1
ATOM 3397 O O . LEU A 1 435 ? 9.898 21.101 -14.287 1.00 75.12 435 LEU A O 1
ATOM 3401 N N . ASN A 1 436 ? 12.045 21.549 -14.781 1.00 63.59 436 ASN A N 1
ATOM 3402 C CA . ASN A 1 436 ? 11.910 23.009 -14.856 1.00 63.59 436 ASN A CA 1
ATOM 3403 C C . ASN A 1 436 ? 11.914 23.548 -16.307 1.00 63.59 436 ASN A C 1
ATOM 3405 O O . ASN A 1 436 ? 12.010 24.760 -16.487 1.00 63.59 436 ASN A O 1
ATOM 3409 N N . ALA A 1 437 ? 11.865 22.683 -17.329 1.00 56.97 437 ALA A N 1
ATOM 3410 C CA . ALA A 1 437 ? 11.978 23.058 -18.740 1.00 56.97 437 ALA A CA 1
ATOM 3411 C C . ALA A 1 437 ? 10.832 22.450 -19.571 1.00 56.97 437 ALA A C 1
ATOM 3413 O O . ALA A 1 437 ? 10.887 21.276 -19.923 1.00 56.97 437 ALA A O 1
ATOM 3414 N N . ASP A 1 438 ? 9.803 23.259 -19.855 1.00 53.47 438 ASP A N 1
ATOM 3415 C CA . ASP A 1 438 ? 8.686 23.000 -20.786 1.00 53.47 438 ASP A CA 1
ATOM 3416 C C . ASP A 1 438 ? 8.150 21.549 -20.814 1.00 53.47 438 ASP A C 1
ATOM 3418 O O . ASP A 1 438 ? 7.936 20.957 -21.869 1.00 53.47 438 ASP A O 1
ATOM 3422 N N . HIS A 1 439 ? 7.939 21.007 -19.608 1.00 55.50 439 HIS A N 1
ATOM 3423 C CA . HIS A 1 439 ? 7.235 19.769 -19.232 1.00 55.50 439 HIS A CA 1
ATOM 3424 C C . HIS A 1 439 ? 7.002 18.717 -20.349 1.00 55.50 439 HIS A C 1
ATOM 3426 O O . HIS A 1 439 ? 5.871 18.571 -20.820 1.00 55.50 439 HIS A O 1
ATOM 3432 N N . PRO A 1 440 ? 8.023 17.920 -20.725 1.00 50.41 440 PRO A N 1
ATOM 3433 C CA . PRO A 1 440 ? 7.846 16.797 -21.651 1.00 50.41 440 PRO A CA 1
ATOM 3434 C C . PRO A 1 440 ? 7.132 15.587 -21.019 1.00 50.41 440 PRO A C 1
ATOM 3436 O O . PRO A 1 440 ? 6.459 14.847 -21.732 1.00 50.41 440 PRO A O 1
ATOM 3439 N N . ASP A 1 441 ? 7.253 15.398 -19.699 1.00 56.47 441 ASP A N 1
ATOM 3440 C CA . ASP A 1 441 ? 6.688 14.265 -18.959 1.00 56.47 441 ASP A CA 1
ATOM 3441 C C . ASP A 1 441 ? 5.647 14.723 -17.924 1.00 56.47 441 ASP A C 1
ATOM 3443 O O . ASP A 1 441 ? 5.954 15.452 -16.980 1.00 56.47 441 ASP A O 1
ATOM 3447 N N . ASP A 1 442 ? 4.425 14.200 -18.038 1.00 76.06 442 ASP A N 1
ATOM 3448 C CA . ASP A 1 442 ? 3.293 14.406 -17.112 1.00 76.06 442 ASP A CA 1
ATOM 3449 C C . ASP A 1 442 ? 3.454 13.661 -15.757 1.00 76.06 442 ASP A C 1
ATOM 3451 O O . ASP A 1 442 ? 2.534 13.568 -14.943 1.00 76.06 442 ASP A O 1
ATOM 3455 N N . LEU A 1 443 ? 4.648 13.115 -15.498 1.00 85.25 443 LEU A N 1
ATOM 3456 C CA . LEU A 1 443 ? 4.973 12.268 -14.346 1.00 85.25 443 LEU A CA 1
ATOM 3457 C C . LEU A 1 443 ? 4.774 12.976 -12.993 1.00 85.25 443 LEU A C 1
ATOM 3459 O O . LEU A 1 443 ? 4.340 12.337 -12.038 1.00 85.25 443 LEU A O 1
ATOM 3463 N N . VAL A 1 444 ? 5.074 14.278 -12.918 1.00 88.38 444 VAL A N 1
ATOM 3464 C CA . VAL A 1 444 ? 5.147 15.060 -11.669 1.00 88.38 444 VAL A CA 1
ATOM 3465 C C . VAL A 1 444 ? 4.183 16.250 -11.732 1.00 88.38 444 VAL A C 1
ATOM 3467 O O . VAL A 1 444 ? 4.425 17.218 -12.455 1.00 88.38 444 VAL A O 1
ATOM 3470 N N . TRP A 1 445 ? 3.091 16.219 -10.961 1.00 89.19 445 TRP A N 1
ATOM 3471 C CA . TRP A 1 445 ? 2.071 17.278 -10.998 1.00 89.19 445 TRP A CA 1
ATOM 3472 C C . TRP A 1 445 ? 2.411 18.442 -10.056 1.00 89.19 445 TRP A C 1
ATOM 3474 O O . TRP A 1 445 ? 1.945 18.502 -8.920 1.00 89.19 445 TRP A O 1
ATOM 3484 N N . PHE A 1 446 ? 3.236 19.383 -10.517 1.00 89.00 446 PHE A N 1
ATOM 3485 C CA . PHE A 1 446 ? 3.645 20.566 -9.745 1.00 89.00 446 PHE A CA 1
ATOM 3486 C C . PHE A 1 446 ? 3.814 21.815 -10.626 1.00 89.00 446 PHE A C 1
ATOM 3488 O O . PHE A 1 446 ? 3.568 21.751 -11.828 1.00 89.00 446 PHE A O 1
ATOM 3495 N N . TYR A 1 447 ? 4.242 22.931 -10.018 1.00 83.06 447 TYR A N 1
ATOM 3496 C CA . TYR A 1 447 ? 4.538 24.219 -10.661 1.00 83.06 447 TYR A CA 1
ATOM 3497 C C . TYR A 1 447 ? 3.298 24.943 -11.232 1.00 83.06 447 TYR A C 1
ATOM 3499 O O . TYR A 1 447 ? 2.705 24.543 -12.229 1.00 83.06 447 TYR A O 1
ATOM 3507 N N . TYR A 1 448 ? 2.895 26.037 -10.568 1.00 78.00 448 TYR A N 1
ATOM 3508 C CA . TYR A 1 448 ? 1.730 26.875 -10.921 1.00 78.00 448 TYR A CA 1
ATOM 3509 C C . TYR A 1 448 ? 0.404 26.111 -11.145 1.00 78.00 448 TYR A C 1
ATOM 3511 O O . TYR A 1 448 ? -0.437 26.533 -11.935 1.00 78.00 448 TYR A O 1
ATOM 3519 N N . LYS A 1 449 ? 0.176 25.004 -10.426 1.00 85.75 449 LYS A N 1
ATOM 3520 C CA . LYS A 1 449 ? -1.101 24.279 -10.468 1.00 85.75 449 LYS A CA 1
ATOM 3521 C C . LYS A 1 449 ? -2.107 24.890 -9.485 1.00 85.75 449 LYS A C 1
ATOM 3523 O O . LYS A 1 449 ? -1.813 25.111 -8.304 1.00 85.75 449 LYS A O 1
ATOM 3528 N N . ASP A 1 450 ? -3.330 25.127 -9.949 1.00 86.06 450 ASP A N 1
ATOM 3529 C CA . ASP A 1 450 ? -4.382 25.722 -9.116 1.00 86.06 450 ASP A CA 1
ATOM 3530 C C . ASP A 1 450 ? -5.078 24.717 -8.189 1.00 86.06 450 ASP A C 1
ATOM 3532 O O . ASP A 1 450 ? -5.510 25.112 -7.107 1.00 86.06 450 ASP A O 1
ATOM 3536 N N . GLN A 1 451 ? -5.086 23.431 -8.552 1.00 87.44 451 GLN A N 1
ATOM 3537 C CA . GLN A 1 451 ? -5.730 22.318 -7.839 1.00 87.44 451 GLN A CA 1
ATOM 3538 C C . GLN A 1 451 ? -4.923 21.006 -8.013 1.00 87.44 451 GLN A C 1
ATOM 3540 O O . GLN A 1 451 ? -4.167 20.900 -8.994 1.00 87.44 451 GLN A O 1
ATOM 3545 N N . PRO A 1 452 ? -5.077 20.003 -7.122 1.00 89.12 452 PRO A N 1
ATOM 3546 C CA . PRO A 1 452 ? -4.545 18.659 -7.356 1.00 89.12 452 PRO A CA 1
ATOM 3547 C C . PRO A 1 452 ? -5.233 18.002 -8.566 1.00 89.12 452 PRO A C 1
ATOM 3549 O O . PRO A 1 452 ? -6.357 18.371 -8.930 1.00 89.12 452 PRO A O 1
ATOM 3552 N N . ARG A 1 453 ? -4.573 17.026 -9.201 1.00 89.06 453 ARG A N 1
ATOM 3553 C CA . ARG A 1 453 ? -5.193 16.216 -10.259 1.00 89.06 453 ARG A CA 1
ATOM 3554 C C . ARG A 1 453 ? -6.011 15.058 -9.663 1.00 89.06 453 ARG A C 1
ATOM 3556 O O . ARG A 1 453 ? -5.594 14.483 -8.658 1.00 89.06 453 ARG A O 1
ATOM 3563 N N . PRO A 1 454 ? -7.172 14.711 -10.251 1.00 89.25 454 PRO A N 1
ATOM 3564 C CA . PRO A 1 454 ? -7.893 13.484 -9.914 1.00 89.25 454 PRO A CA 1
ATOM 3565 C C . PRO A 1 454 ? -7.093 12.225 -10.280 1.00 89.25 454 PRO A C 1
ATOM 3567 O O . PRO A 1 454 ? -6.340 12.246 -11.253 1.00 89.25 454 PRO A O 1
ATOM 3570 N N . ALA A 1 455 ? -7.296 11.123 -9.556 1.00 85.38 455 ALA A N 1
ATOM 3571 C CA . ALA A 1 455 ? -6.577 9.865 -9.766 1.00 85.38 455 ALA A CA 1
ATOM 3572 C C . ALA A 1 455 ? -6.826 9.261 -11.163 1.00 85.38 455 ALA A C 1
ATOM 3574 O O . ALA A 1 455 ? -5.896 8.765 -11.803 1.00 85.38 455 ALA A O 1
ATOM 3575 N N . SER A 1 456 ? -8.047 9.384 -11.701 1.00 83.19 456 SER A N 1
ATOM 3576 C CA . SER A 1 456 ? -8.358 8.982 -13.085 1.00 83.19 456 SER A CA 1
ATOM 3577 C C . SER A 1 456 ? -7.638 9.810 -14.163 1.00 83.19 456 SER A C 1
ATOM 3579 O O . SER A 1 456 ? -7.580 9.389 -15.318 1.00 83.19 456 SER A O 1
ATOM 3581 N N . ALA A 1 457 ? -7.070 10.962 -13.791 1.00 84.12 457 ALA A N 1
ATOM 3582 C CA . ALA A 1 457 ? -6.276 11.848 -14.642 1.00 84.12 457 ALA A CA 1
ATOM 3583 C C . ALA A 1 457 ? -4.772 11.816 -14.293 1.00 84.12 457 ALA A C 1
ATOM 3585 O O . ALA A 1 457 ? -4.050 12.768 -14.595 1.00 84.12 457 ALA A O 1
ATOM 3586 N N . GLY A 1 458 ? -4.316 10.741 -13.635 1.00 79.69 458 GLY A N 1
ATOM 3587 C CA . GLY A 1 458 ? -2.910 10.475 -13.327 1.00 79.69 458 GLY A CA 1
ATOM 3588 C C . GLY A 1 458 ? -1.995 10.397 -14.566 1.00 79.69 458 GLY A C 1
ATOM 3589 O O . GLY A 1 458 ? -2.467 10.429 -15.705 1.00 79.69 458 GLY A O 1
ATOM 3590 N N . PRO A 1 459 ? -0.672 10.278 -14.356 1.00 80.88 459 PRO A N 1
ATOM 3591 C CA . PRO A 1 459 ? 0.345 10.477 -15.381 1.00 80.88 459 PRO A CA 1
ATOM 3592 C C . PRO A 1 459 ? 0.200 9.514 -16.562 1.00 80.88 459 PRO A C 1
ATOM 3594 O O . PRO A 1 459 ? 0.146 8.297 -16.369 1.00 80.88 459 PRO A O 1
ATOM 3597 N N . LEU A 1 460 ? 0.255 10.056 -17.788 1.00 74.94 460 LEU A N 1
ATOM 3598 C CA . LEU A 1 460 ? 0.231 9.276 -19.043 1.00 74.94 460 LEU A CA 1
ATOM 3599 C C . LEU A 1 460 ? 1.228 8.101 -19.055 1.00 74.94 460 LEU A C 1
ATOM 3601 O O . LEU A 1 460 ? 0.932 7.040 -19.604 1.00 74.94 460 LEU A O 1
ATOM 3605 N N . THR A 1 461 ? 2.390 8.291 -18.425 1.00 82.94 461 THR A N 1
ATOM 3606 C CA . THR A 1 461 ? 3.399 7.254 -18.195 1.00 82.94 461 THR A CA 1
ATOM 3607 C C . THR A 1 461 ? 3.646 7.135 -16.686 1.00 82.94 461 THR A C 1
ATOM 3609 O O . THR A 1 461 ? 4.325 7.998 -16.125 1.00 82.94 461 THR A O 1
ATOM 3612 N N . PRO A 1 462 ? 3.141 6.091 -16.000 1.00 87.00 462 PRO A N 1
ATOM 3613 C CA . PRO A 1 462 ? 3.361 5.913 -14.566 1.00 87.00 462 PRO A CA 1
ATOM 3614 C C . PRO A 1 462 ? 4.822 5.562 -14.232 1.00 87.00 462 PRO A C 1
ATOM 3616 O O . PRO A 1 462 ? 5.672 5.342 -15.109 1.00 87.00 462 PRO A O 1
ATOM 3619 N N . TYR A 1 463 ? 5.113 5.476 -12.934 1.00 91.81 463 TYR A N 1
ATOM 3620 C CA . TYR A 1 463 ? 6.386 4.976 -12.406 1.00 91.81 463 TYR A CA 1
ATOM 3621 C C . TYR A 1 463 ? 6.584 3.508 -12.845 1.00 91.81 463 TYR A C 1
ATOM 3623 O O . TYR A 1 463 ? 5.587 2.817 -13.059 1.00 91.81 463 TYR A O 1
ATOM 3631 N N . PRO A 1 464 ? 7.815 2.969 -12.949 1.00 92.06 464 PRO A N 1
ATOM 3632 C CA . PRO A 1 464 ? 8.034 1.590 -13.405 1.00 92.06 464 PRO A CA 1
ATOM 3633 C C . PRO A 1 464 ? 7.326 0.501 -12.580 1.00 92.06 464 PRO A C 1
ATOM 3635 O O . PRO A 1 464 ? 6.929 -0.511 -13.148 1.00 92.06 464 PRO A O 1
ATOM 3638 N N . LEU A 1 465 ? 7.066 0.714 -11.281 1.00 91.88 465 LEU A N 1
ATOM 3639 C CA . LEU A 1 465 ? 6.197 -0.168 -10.475 1.00 91.88 465 LEU A CA 1
ATOM 3640 C C . LEU A 1 465 ? 4.698 -0.104 -10.839 1.00 91.88 465 LEU A C 1
ATOM 3642 O O . LEU A 1 465 ? 3.954 -1.017 -10.494 1.00 91.88 465 LEU A O 1
ATOM 3646 N N . GLY A 1 466 ? 4.245 0.941 -11.531 1.00 92.25 466 GLY A N 1
ATOM 3647 C CA . GLY A 1 466 ? 2.833 1.252 -11.783 1.00 92.25 466 GLY A CA 1
ATOM 3648 C C . GLY A 1 466 ? 2.233 2.293 -10.827 1.00 92.25 466 GLY A C 1
ATOM 3649 O O . GLY A 1 466 ? 1.062 2.643 -10.991 1.00 92.25 466 GLY A O 1
ATOM 3650 N N . MET A 1 467 ? 3.022 2.789 -9.861 1.00 93.19 467 MET A N 1
ATOM 3651 C CA . MET A 1 467 ? 2.641 3.892 -8.966 1.00 93.19 467 MET A CA 1
ATOM 3652 C C . MET A 1 467 ? 2.373 5.176 -9.756 1.00 93.19 467 MET A C 1
ATOM 3654 O O . MET A 1 467 ? 2.983 5.419 -10.806 1.00 93.19 467 MET A O 1
ATOM 3658 N N . VAL A 1 468 ? 1.509 6.023 -9.206 1.00 93.00 468 VAL A N 1
ATOM 3659 C CA . VAL A 1 468 ? 1.251 7.382 -9.683 1.00 93.00 468 VAL A CA 1
ATOM 3660 C C . VAL A 1 468 ? 1.464 8.392 -8.560 1.00 93.00 468 VAL A C 1
ATOM 3662 O O . VAL A 1 468 ? 1.395 8.046 -7.378 1.00 93.00 468 VAL A O 1
ATOM 3665 N N . ASP A 1 469 ? 1.763 9.629 -8.954 1.00 93.25 469 ASP A N 1
ATOM 3666 C CA . ASP A 1 469 ? 1.780 10.809 -8.081 1.00 93.25 469 ASP A CA 1
ATOM 3667 C C . ASP A 1 469 ? 2.630 10.696 -6.803 1.00 93.25 469 ASP A C 1
ATOM 3669 O O . ASP A 1 469 ? 2.407 11.396 -5.828 1.00 93.25 469 ASP A O 1
ATOM 3673 N N . MET A 1 470 ? 3.696 9.883 -6.833 1.00 94.25 470 MET A N 1
ATOM 3674 C CA . MET A 1 470 ? 4.711 9.882 -5.770 1.00 94.25 470 MET A CA 1
ATOM 3675 C C . MET A 1 470 ? 5.495 11.210 -5.707 1.00 94.25 470 MET A C 1
ATOM 3677 O O . MET A 1 470 ? 6.334 11.373 -4.834 1.00 94.25 470 MET A O 1
ATOM 3681 N N . CYS A 1 471 ? 5.353 12.131 -6.662 1.00 92.00 471 CYS A N 1
ATOM 3682 C CA . CYS A 1 471 ? 6.070 13.409 -6.685 1.00 92.00 471 CYS A CA 1
ATOM 3683 C C . CYS A 1 471 ? 5.152 14.508 -7.235 1.00 92.00 471 CYS A C 1
ATOM 3685 O O . CYS A 1 471 ? 4.607 14.380 -8.335 1.00 92.00 471 CYS A O 1
ATOM 3687 N N . GLY A 1 472 ? 5.016 15.614 -6.501 1.00 91.38 472 GLY A N 1
ATOM 3688 C CA . GLY A 1 472 ? 3.946 16.579 -6.746 1.00 91.38 472 GLY A CA 1
ATOM 3689 C C . GLY A 1 472 ? 2.584 16.038 -6.297 1.00 91.38 472 GLY A C 1
ATOM 3690 O O . GLY A 1 472 ? 2.503 15.216 -5.399 1.00 91.38 472 GLY A O 1
ATOM 3691 N N . ASN A 1 473 ? 1.511 16.539 -6.906 1.00 93.88 473 ASN A N 1
ATOM 3692 C CA . ASN A 1 473 ? 0.127 16.322 -6.481 1.00 93.88 473 ASN A CA 1
ATOM 3693 C C . ASN A 1 473 ? -0.095 16.663 -4.998 1.00 93.88 473 ASN A C 1
ATOM 3695 O O . ASN A 1 473 ? -0.020 17.851 -4.694 1.00 93.88 473 ASN A O 1
ATOM 3699 N N . LEU A 1 474 ? -0.341 15.731 -4.074 1.00 94.56 474 LEU A N 1
ATOM 3700 C CA . LEU A 1 474 ? -0.350 16.054 -2.638 1.00 94.56 474 LEU A CA 1
ATOM 3701 C C . LEU A 1 474 ? 0.956 15.654 -1.944 1.00 94.56 474 LEU A C 1
ATOM 3703 O O . LEU A 1 474 ? 1.466 14.559 -2.142 1.00 94.56 474 LEU A O 1
ATOM 3707 N N . ALA A 1 475 ? 1.449 16.508 -1.041 1.00 96.12 475 ALA A N 1
ATOM 3708 C CA . ALA A 1 475 ? 2.599 16.157 -0.211 1.00 96.12 475 ALA A CA 1
ATOM 3709 C C . ALA A 1 475 ? 2.188 15.089 0.817 1.00 96.12 475 ALA A C 1
ATOM 3711 O O . ALA A 1 475 ? 1.245 15.288 1.582 1.00 96.12 475 ALA A O 1
ATOM 3712 N N . GLU A 1 476 ? 2.864 13.946 0.852 1.00 97.50 476 GLU A N 1
ATOM 3713 C CA . GLU A 1 476 ? 2.336 12.770 1.549 1.00 97.50 476 GLU A CA 1
ATOM 3714 C C . GLU A 1 476 ? 2.853 12.607 2.977 1.00 97.50 476 GLU A C 1
ATOM 3716 O O . GLU A 1 476 ? 4.059 12.673 3.220 1.00 97.50 476 GLU A O 1
ATOM 3721 N N . LEU A 1 477 ? 1.953 12.292 3.916 1.00 97.81 477 LEU A N 1
ATOM 3722 C CA . LEU A 1 477 ? 2.338 11.854 5.256 1.00 97.81 477 LEU A CA 1
ATOM 3723 C C . LEU A 1 477 ? 3.118 10.532 5.225 1.00 97.81 477 LEU A C 1
ATOM 3725 O O . LEU A 1 477 ? 2.571 9.474 4.909 1.00 97.81 477 LEU A O 1
ATOM 3729 N N . ALA A 1 478 ? 4.355 10.577 5.708 1.00 96.12 478 ALA A N 1
ATOM 3730 C CA . ALA A 1 478 ? 5.155 9.407 6.045 1.00 96.12 478 ALA A CA 1
ATOM 3731 C C . ALA A 1 478 ? 5.646 9.494 7.499 1.00 96.12 478 ALA A C 1
ATOM 3733 O O . ALA A 1 478 ? 5.883 10.576 8.040 1.00 96.12 478 ALA A O 1
ATOM 3734 N N . MET A 1 479 ? 5.816 8.348 8.155 1.00 94.19 479 MET A N 1
ATOM 3735 C CA . MET A 1 479 ? 6.434 8.284 9.483 1.00 94.19 479 MET A CA 1
ATOM 3736 C C . MET A 1 479 ? 7.959 8.390 9.383 1.00 94.19 479 MET A C 1
ATOM 3738 O O . MET A 1 479 ? 8.553 8.066 8.355 1.00 94.19 479 MET A O 1
ATOM 3742 N N . ALA A 1 480 ? 8.624 8.807 10.460 1.00 90.50 480 ALA A N 1
ATOM 3743 C CA . ALA A 1 480 ? 10.078 8.703 10.567 1.00 90.50 480 ALA A CA 1
ATOM 3744 C C . ALA A 1 480 ? 10.578 7.283 10.227 1.00 90.50 480 ALA A C 1
ATOM 3746 O O . ALA A 1 480 ? 9.869 6.295 10.428 1.00 90.50 480 ALA A O 1
ATOM 3747 N N . GLY A 1 481 ? 11.815 7.182 9.732 1.00 78.00 481 GLY A N 1
ATOM 3748 C CA . GLY A 1 481 ? 12.522 5.902 9.745 1.00 78.00 481 GLY A CA 1
ATOM 3749 C C . GLY A 1 481 ? 12.665 5.421 11.191 1.00 78.00 481 GLY A C 1
ATOM 3750 O O . GLY A 1 481 ? 13.024 6.206 12.068 1.00 78.00 481 GLY A O 1
ATOM 3751 N N . VAL A 1 482 ? 12.347 4.153 11.430 1.00 69.12 482 VAL A N 1
ATOM 3752 C CA . VAL A 1 482 ? 12.393 3.501 12.744 1.00 69.12 482 VAL A CA 1
ATOM 3753 C C . VAL A 1 482 ? 13.236 2.238 12.651 1.00 69.12 482 VAL A C 1
ATOM 3755 O O . VAL A 1 482 ? 13.285 1.612 11.594 1.00 69.12 482 VAL A O 1
ATOM 3758 N N . ASP A 1 483 ? 13.851 1.834 13.759 1.00 66.19 483 ASP A N 1
ATOM 3759 C CA . ASP A 1 483 ? 14.375 0.476 13.869 1.00 66.19 483 ASP A CA 1
ATOM 3760 C C . ASP A 1 483 ? 13.187 -0.492 13.967 1.00 66.19 483 ASP A C 1
ATOM 3762 O O . ASP A 1 483 ? 12.461 -0.504 14.960 1.00 66.19 483 ASP A O 1
ATOM 3766 N N . MET A 1 484 ? 12.971 -1.295 12.926 1.00 62.53 484 MET A N 1
ATOM 3767 C CA . MET A 1 484 ? 11.867 -2.261 12.867 1.00 62.53 484 MET A CA 1
ATOM 3768 C C . MET A 1 484 ? 12.079 -3.479 13.792 1.00 62.53 484 MET A C 1
ATOM 3770 O O . MET A 1 484 ? 11.186 -4.325 13.892 1.00 62.53 484 MET A O 1
ATOM 3774 N N . ALA A 1 485 ? 13.222 -3.569 14.485 1.00 60.50 485 ALA A N 1
ATOM 3775 C CA . ALA A 1 485 ? 13.424 -4.470 15.617 1.00 60.50 485 ALA A CA 1
ATOM 3776 C C . ALA A 1 485 ? 12.901 -3.894 16.951 1.00 60.50 485 ALA A C 1
ATOM 3778 O O . ALA A 1 485 ? 12.612 -4.678 17.860 1.00 60.50 485 ALA A O 1
ATOM 3779 N N . ASP A 1 486 ? 12.726 -2.570 17.083 1.00 67.25 486 ASP A N 1
ATOM 3780 C CA . ASP A 1 486 ? 12.065 -1.983 18.253 1.00 67.25 486 ASP A CA 1
ATOM 3781 C C . ASP A 1 486 ? 10.541 -2.090 18.115 1.00 67.25 486 ASP A C 1
ATOM 3783 O O . ASP A 1 486 ? 9.865 -1.306 17.449 1.00 67.25 486 ASP A O 1
ATOM 3787 N N . THR A 1 487 ? 9.978 -3.092 18.785 1.00 67.06 487 THR A N 1
ATOM 3788 C CA . THR A 1 487 ? 8.533 -3.336 18.821 1.00 67.06 487 THR A CA 1
ATOM 3789 C C . THR A 1 487 ? 7.782 -2.439 19.817 1.00 67.06 487 THR A C 1
ATOM 3791 O O . THR A 1 487 ? 6.614 -2.704 20.102 1.00 67.06 487 THR A O 1
ATOM 3794 N N . THR A 1 488 ? 8.423 -1.429 20.415 1.00 81.12 488 THR A N 1
ATOM 3795 C CA . THR A 1 488 ? 7.815 -0.577 21.450 1.00 81.12 488 THR A CA 1
ATOM 3796 C C . THR A 1 488 ? 6.844 0.444 20.838 1.00 81.12 488 THR A C 1
ATOM 3798 O O . THR A 1 488 ? 7.270 1.280 20.042 1.00 81.12 488 THR A O 1
ATOM 3801 N N . PRO A 1 489 ? 5.547 0.466 21.219 1.00 85.50 489 PRO A N 1
ATOM 3802 C CA . PRO A 1 489 ? 4.602 1.420 20.642 1.00 85.50 489 PRO A CA 1
ATOM 3803 C C . PRO A 1 489 ? 4.924 2.874 21.022 1.00 85.50 489 PRO A C 1
ATOM 3805 O O . PRO A 1 489 ? 4.762 3.277 22.176 1.00 85.50 489 PRO A O 1
ATOM 3808 N N . ALA A 1 490 ? 5.336 3.675 20.039 1.00 88.44 490 ALA A N 1
ATOM 3809 C CA . ALA A 1 490 ? 5.844 5.037 20.226 1.00 88.44 490 ALA A CA 1
ATOM 3810 C C . ALA A 1 490 ? 4.961 6.094 19.542 1.00 88.44 490 ALA A C 1
ATOM 3812 O O . ALA A 1 490 ? 4.176 5.780 18.648 1.00 88.44 490 ALA A O 1
ATOM 3813 N N . THR A 1 491 ? 5.078 7.365 19.937 1.00 90.94 491 THR A N 1
ATOM 3814 C CA . THR A 1 491 ? 4.401 8.474 19.239 1.00 90.94 491 THR A CA 1
ATOM 3815 C C . THR A 1 491 ? 4.980 8.624 17.824 1.00 90.94 491 THR A C 1
ATOM 3817 O O . THR A 1 491 ? 6.183 8.870 17.708 1.00 90.94 491 THR A O 1
ATOM 3820 N N . PRO A 1 492 ? 4.178 8.511 16.747 1.00 91.69 492 PRO A N 1
ATOM 3821 C CA . PRO A 1 492 ? 4.693 8.615 15.386 1.00 91.69 492 PRO A CA 1
ATOM 3822 C C . PRO A 1 492 ? 5.168 10.043 15.092 1.00 91.69 492 PRO A C 1
ATOM 3824 O O . PRO A 1 492 ? 4.381 10.989 15.099 1.00 91.69 492 PRO A O 1
ATOM 3827 N N . GLN A 1 493 ? 6.461 10.195 14.806 1.00 93.12 493 GLN A N 1
ATOM 3828 C CA . GLN A 1 493 ? 7.002 11.414 14.203 1.00 93.12 493 GLN A CA 1
ATOM 3829 C C . GLN A 1 493 ? 6.651 11.415 12.711 1.00 93.12 493 GLN A C 1
ATOM 3831 O O . GLN A 1 493 ? 6.827 10.392 12.047 1.00 93.12 493 GLN A O 1
ATOM 3836 N N . LEU A 1 494 ? 6.150 12.539 12.196 1.00 95.31 494 LEU A N 1
ATOM 3837 C CA . LEU A 1 494 ? 5.627 12.652 10.833 1.00 95.31 494 LEU A CA 1
ATOM 3838 C C . LEU A 1 494 ? 6.447 13.614 9.973 1.00 95.31 494 LEU A C 1
ATOM 3840 O O . LEU A 1 494 ? 6.912 14.658 10.437 1.00 95.31 494 LEU A O 1
ATOM 3844 N N . PHE A 1 495 ? 6.548 13.264 8.699 1.00 96.25 495 PHE A N 1
ATOM 3845 C CA . PHE A 1 495 ? 7.150 14.040 7.627 1.00 96.25 495 PHE A CA 1
ATOM 3846 C C . PHE A 1 495 ? 6.161 14.157 6.465 1.00 96.25 495 PHE A C 1
ATOM 3848 O O . PHE A 1 495 ? 5.292 13.301 6.299 1.00 96.25 495 PHE A O 1
ATOM 3855 N N . LEU A 1 496 ? 6.323 15.204 5.661 1.00 96.69 496 LEU A N 1
ATOM 3856 C CA . LEU A 1 496 ? 5.739 15.326 4.332 1.00 96.69 496 LEU A CA 1
ATOM 3857 C C . LEU A 1 496 ? 6.792 14.942 3.292 1.00 96.69 496 LEU A C 1
ATOM 3859 O O . LEU A 1 496 ? 7.908 15.462 3.336 1.00 96.69 496 LEU A O 1
ATOM 3863 N N . CYS A 1 497 ? 6.431 14.051 2.374 1.00 96.19 497 CYS A N 1
ATOM 3864 C CA . CYS A 1 497 ? 7.263 13.560 1.276 1.00 96.19 497 CYS A CA 1
ATOM 3865 C C . CYS A 1 497 ? 6.716 13.997 -0.093 1.00 96.19 497 CYS A C 1
ATOM 3867 O O . CYS A 1 497 ? 5.552 14.373 -0.210 1.00 96.19 497 CYS A O 1
ATOM 3869 N N . GLY A 1 498 ? 7.562 13.979 -1.129 1.00 93.69 498 GLY A N 1
ATOM 3870 C CA . GLY A 1 498 ? 7.161 14.162 -2.538 1.00 93.69 498 GLY A CA 1
ATOM 3871 C C . GLY A 1 498 ? 6.747 15.572 -2.963 1.00 93.69 498 GLY A C 1
ATOM 3872 O O . GLY A 1 498 ? 6.773 15.873 -4.155 1.00 93.69 498 GLY A O 1
ATOM 3873 N N . GLY A 1 499 ? 6.438 16.454 -2.009 1.00 93.12 499 GLY A N 1
ATOM 3874 C CA . GLY A 1 499 ? 5.952 17.808 -2.271 1.00 93.12 499 GLY A CA 1
ATOM 3875 C C . GLY A 1 499 ? 4.579 17.821 -2.952 1.00 93.12 499 GLY A C 1
ATOM 3876 O O . GLY A 1 499 ? 3.977 16.785 -3.180 1.00 93.12 499 GLY A O 1
ATOM 3877 N N . SER A 1 500 ? 4.063 19.011 -3.257 1.00 93.50 500 SER A N 1
ATOM 3878 C CA . SER A 1 500 ? 2.686 19.206 -3.723 1.00 93.50 500 SER A CA 1
ATOM 3879 C C . SER A 1 500 ? 2.584 20.003 -5.025 1.00 93.50 500 SER A C 1
ATOM 3881 O O . SER A 1 500 ? 3.533 20.649 -5.482 1.00 93.50 500 SER A O 1
ATOM 3883 N N . TYR A 1 501 ? 1.368 20.054 -5.561 1.00 90.75 501 TYR A N 1
ATOM 3884 C CA . TYR A 1 501 ? 0.954 20.832 -6.722 1.00 90.75 501 TYR A CA 1
ATOM 3885 C C . TYR A 1 501 ? 1.239 22.344 -6.591 1.00 90.75 501 TYR A C 1
ATOM 3887 O O . TYR A 1 501 ? 1.447 23.027 -7.599 1.00 90.75 501 TYR A O 1
ATOM 3895 N N . LYS A 1 502 ? 1.333 22.869 -5.356 1.00 90.88 502 LYS A N 1
ATOM 3896 C CA . LYS A 1 502 ? 1.702 24.267 -5.061 1.00 90.88 502 LYS A CA 1
ATOM 3897 C C . LYS A 1 502 ? 3.209 24.539 -5.031 1.00 90.88 502 LYS A C 1
ATOM 3899 O O . LYS A 1 502 ? 3.606 25.710 -5.061 1.00 90.88 502 LYS A O 1
ATOM 3904 N N . ASN A 1 503 ? 4.067 23.517 -4.969 1.00 90.81 503 ASN A N 1
ATOM 3905 C CA . ASN A 1 503 ? 5.513 23.721 -4.884 1.00 90.81 503 ASN A CA 1
ATOM 3906 C C . ASN A 1 503 ? 6.078 24.317 -6.189 1.00 90.81 503 ASN A C 1
ATOM 3908 O O . ASN A 1 503 ? 5.650 23.993 -7.296 1.00 90.81 503 ASN A O 1
ATOM 3912 N N . ARG A 1 504 ? 7.051 25.229 -6.044 1.00 86.06 504 ARG A N 1
ATOM 3913 C CA . ARG A 1 504 ? 7.557 26.098 -7.128 1.00 86.06 504 ARG A CA 1
ATOM 3914 C C . ARG A 1 504 ? 8.974 25.768 -7.612 1.00 86.06 504 ARG A C 1
ATOM 3916 O O . ARG A 1 504 ? 9.545 26.540 -8.373 1.00 86.06 504 ARG A O 1
ATOM 3923 N N . THR A 1 505 ? 9.565 24.671 -7.147 1.00 87.44 505 THR A N 1
ATOM 3924 C CA . THR A 1 505 ? 10.932 24.255 -7.497 1.00 87.44 505 THR A CA 1
ATOM 3925 C C . THR A 1 505 ? 11.013 22.734 -7.566 1.00 87.44 505 THR A C 1
ATOM 3927 O O . THR A 1 505 ? 10.538 22.063 -6.650 1.00 87.44 505 THR A O 1
ATOM 3930 N N . ALA A 1 506 ? 11.651 22.180 -8.607 1.00 86.50 506 ALA A N 1
ATOM 3931 C CA . ALA A 1 506 ? 11.799 20.724 -8.748 1.00 86.50 506 ALA A CA 1
ATOM 3932 C C . ALA A 1 506 ? 12.445 20.082 -7.505 1.00 86.50 506 ALA A C 1
ATOM 3934 O O . ALA A 1 506 ? 11.982 19.059 -7.019 1.00 86.50 506 ALA A O 1
ATOM 3935 N N . GLY A 1 507 ? 13.433 20.754 -6.899 1.00 88.44 507 GLY A N 1
ATOM 3936 C CA . GLY A 1 507 ? 14.099 20.307 -5.669 1.00 88.44 507 GLY A CA 1
ATOM 3937 C C . GLY A 1 507 ? 13.178 20.062 -4.461 1.00 88.44 507 GLY A C 1
ATOM 3938 O O . GLY A 1 507 ? 13.589 19.360 -3.541 1.00 88.44 507 GLY A O 1
ATOM 3939 N N . LYS A 1 508 ? 11.949 20.604 -4.451 1.00 89.94 508 LYS A N 1
ATOM 3940 C CA . LYS A 1 508 ? 10.932 20.333 -3.420 1.00 89.94 508 LYS A CA 1
ATOM 3941 C C . LYS A 1 508 ? 10.011 19.150 -3.736 1.00 89.94 508 LYS A C 1
ATOM 3943 O O . LYS A 1 508 ? 9.324 18.704 -2.823 1.00 89.94 508 LYS A O 1
ATOM 3948 N N . VAL A 1 509 ? 10.025 18.641 -4.968 1.00 90.88 509 VAL A N 1
ATOM 3949 C CA . VAL A 1 509 ? 9.214 17.499 -5.430 1.00 90.88 509 VAL A CA 1
ATOM 3950 C C . VAL A 1 509 ? 10.060 16.295 -5.870 1.00 90.88 509 VAL A C 1
ATOM 3952 O O . VAL A 1 509 ? 9.596 15.440 -6.611 1.00 90.88 509 VAL A O 1
ATOM 3955 N N . MET A 1 510 ? 11.320 16.213 -5.432 1.00 91.81 510 MET A N 1
ATOM 3956 C CA . MET A 1 510 ? 12.161 15.027 -5.655 1.00 91.81 510 MET A CA 1
ATOM 3957 C C . MET A 1 510 ? 11.826 13.918 -4.638 1.00 91.81 510 MET A C 1
ATOM 3959 O O . MET A 1 510 ? 11.425 14.245 -3.522 1.00 91.81 510 MET A O 1
ATOM 3963 N N . PRO A 1 511 ? 12.103 12.630 -4.913 1.00 92.38 511 PRO A N 1
ATOM 3964 C CA . PRO A 1 511 ? 11.844 11.540 -3.961 1.00 92.38 511 PRO A CA 1
ATOM 3965 C C . PRO A 1 511 ? 12.564 11.643 -2.604 1.00 92.38 511 PRO A C 1
ATOM 3967 O O . PRO A 1 511 ? 12.068 11.171 -1.589 1.00 92.38 511 PRO A O 1
ATOM 3970 N N . TRP A 1 512 ? 13.739 12.272 -2.556 1.00 91.38 512 TRP A N 1
ATOM 3971 C CA . TRP A 1 512 ? 14.453 12.548 -1.300 1.00 91.38 512 TRP A CA 1
ATOM 3972 C C . TRP A 1 512 ? 13.988 13.847 -0.613 1.00 91.38 512 TRP A C 1
ATOM 3974 O O . TRP A 1 512 ? 14.505 14.205 0.448 1.00 91.38 512 TRP A O 1
ATOM 3984 N N . SER A 1 513 ? 13.042 14.582 -1.211 1.00 91.44 513 SER A N 1
ATOM 3985 C CA . SER A 1 513 ? 12.425 15.759 -0.599 1.00 91.44 513 SER A CA 1
ATOM 3986 C C . SER A 1 513 ? 11.507 15.309 0.530 1.00 91.44 513 SER A C 1
ATOM 3988 O O . SER A 1 513 ? 10.460 14.700 0.301 1.00 91.44 513 SER A O 1
ATOM 3990 N N . LYS A 1 514 ? 11.920 15.618 1.759 1.00 92.44 514 LYS A N 1
ATOM 3991 C CA . LYS A 1 514 ? 11.114 15.433 2.961 1.00 92.44 514 LYS A CA 1
ATOM 3992 C C . LYS A 1 514 ? 11.316 16.573 3.942 1.00 92.44 514 LYS A C 1
ATOM 3994 O O . LYS A 1 514 ? 12.433 17.052 4.136 1.00 92.44 514 LYS A O 1
ATOM 3999 N N . GLU A 1 515 ? 10.229 16.998 4.564 1.00 93.31 515 GLU A N 1
ATOM 4000 C CA . GLU A 1 515 ? 10.215 18.027 5.603 1.00 93.31 515 GLU A CA 1
ATOM 4001 C C . GLU A 1 515 ? 9.362 17.576 6.787 1.00 93.31 515 GLU A C 1
ATOM 4003 O O . GLU A 1 515 ? 8.438 16.784 6.622 1.00 93.31 515 GLU A O 1
ATOM 4008 N N . ALA A 1 516 ? 9.705 18.008 8.002 1.00 93.56 516 ALA A N 1
ATOM 4009 C CA . ALA A 1 516 ? 8.936 17.640 9.189 1.00 93.56 516 ALA A CA 1
ATOM 4010 C C . ALA A 1 516 ? 7.502 18.180 9.071 1.00 93.56 516 ALA A C 1
ATOM 4012 O O . ALA A 1 516 ? 7.301 19.297 8.592 1.00 93.56 516 ALA A O 1
ATOM 4013 N N . PHE A 1 517 ? 6.507 17.409 9.514 1.00 91.62 517 PHE A N 1
ATOM 4014 C CA . PHE A 1 517 ? 5.113 17.836 9.434 1.00 91.62 517 PHE A CA 1
ATOM 4015 C C . PHE A 1 517 ? 4.860 19.060 10.333 1.00 91.62 517 PHE A C 1
ATOM 4017 O O . PHE A 1 517 ? 4.951 18.972 11.558 1.00 91.62 517 PHE A O 1
ATOM 4024 N N . VAL A 1 518 ? 4.519 20.195 9.713 1.00 86.69 518 VAL A N 1
ATOM 4025 C CA . VAL A 1 518 ? 4.168 21.460 10.395 1.00 86.69 518 VAL A CA 1
ATOM 4026 C C . VAL A 1 518 ? 2.745 21.923 10.057 1.00 86.69 518 VAL A C 1
ATOM 4028 O O . VAL A 1 518 ? 2.106 22.575 10.879 1.00 86.69 518 VAL A O 1
ATOM 4031 N N . SER A 1 519 ? 2.237 21.585 8.869 1.00 86.75 519 SER A N 1
ATOM 4032 C CA . SER A 1 519 ? 0.919 21.987 8.366 1.00 86.75 519 SER A CA 1
ATOM 4033 C C . SER A 1 519 ? 0.329 20.889 7.483 1.00 86.75 519 SER A C 1
ATOM 4035 O O . SER A 1 519 ? 1.072 20.154 6.837 1.00 86.75 519 SER A O 1
ATOM 4037 N N . SER A 1 520 ? -0.998 20.809 7.438 1.00 82.44 520 SER A N 1
ATOM 4038 C CA . SER A 1 520 ? -1.784 19.951 6.544 1.00 82.44 520 SER A CA 1
ATOM 4039 C C . SER A 1 520 ? -2.065 20.581 5.165 1.00 82.44 520 SER A C 1
ATOM 4041 O O . SER A 1 520 ? -2.690 19.955 4.315 1.00 82.44 520 SER A O 1
ATOM 4043 N N . GLU A 1 521 ? -1.602 21.809 4.911 1.00 85.81 521 GLU A N 1
ATOM 4044 C CA . GLU A 1 521 ? -1.859 22.530 3.656 1.00 85.81 521 GLU A CA 1
ATOM 4045 C C . GLU A 1 521 ? -1.294 21.792 2.423 1.00 85.81 521 GLU A C 1
ATOM 4047 O O . GLU A 1 521 ? -0.081 21.614 2.299 1.00 85.81 521 GLU A O 1
ATOM 4052 N N . ASN A 1 522 ? -2.166 21.411 1.480 1.00 90.75 522 ASN A N 1
ATOM 4053 C CA . ASN A 1 522 ? -1.836 20.600 0.295 1.00 90.75 522 ASN A CA 1
ATOM 4054 C C . ASN A 1 522 ? -1.251 19.207 0.637 1.00 90.75 522 ASN A C 1
ATOM 4056 O O . ASN A 1 522 ? -0.539 18.614 -0.182 1.00 90.75 522 ASN A O 1
ATOM 4060 N N . ALA A 1 523 ? -1.519 18.695 1.846 1.00 94.44 523 ALA A N 1
ATOM 4061 C CA . ALA A 1 523 ? -1.030 17.403 2.311 1.00 94.44 523 ALA A CA 1
ATOM 4062 C C . ALA A 1 523 ? -2.069 16.288 2.133 1.00 94.44 523 ALA A C 1
ATOM 4064 O O . ALA A 1 523 ? -3.251 16.460 2.430 1.00 94.44 523 ALA A O 1
ATOM 4065 N N . GLY A 1 524 ? -1.602 15.119 1.709 1.00 95.88 524 GLY A N 1
ATOM 4066 C CA . GLY A 1 524 ? -2.380 13.892 1.566 1.00 95.88 524 GLY A CA 1
ATOM 4067 C C . GLY A 1 524 ? -1.674 12.715 2.234 1.00 95.88 524 GLY A C 1
ATOM 4068 O O . GLY A 1 524 ? -0.779 12.887 3.065 1.00 95.88 524 GLY A O 1
ATOM 4069 N N . PHE A 1 525 ? -2.065 11.496 1.875 1.00 97.62 525 PHE A N 1
ATOM 4070 C CA . PHE A 1 525 ? -1.364 10.283 2.295 1.00 97.62 525 PHE A CA 1
ATOM 4071 C C . PHE A 1 525 ? -1.682 9.107 1.371 1.00 97.62 525 PHE A C 1
ATOM 4073 O O . PHE A 1 525 ? -2.793 9.004 0.850 1.00 97.62 525 PHE A O 1
ATOM 4080 N N . ARG A 1 526 ? -0.741 8.168 1.248 1.00 97.25 526 ARG A N 1
ATOM 4081 C CA . ARG A 1 526 ? -1.006 6.800 0.784 1.00 97.25 526 ARG A CA 1
ATOM 4082 C C . ARG A 1 526 ? -0.753 5.805 1.918 1.00 97.25 526 ARG A C 1
ATOM 4084 O O . ARG A 1 526 ? -0.096 6.130 2.907 1.00 97.25 526 ARG A O 1
ATOM 4091 N N . VAL A 1 527 ? -1.303 4.599 1.808 1.00 97.38 527 VAL A N 1
ATOM 4092 C CA . VAL A 1 527 ? -1.178 3.555 2.844 1.00 97.38 527 VAL A CA 1
ATOM 4093 C C . VAL A 1 527 ? -0.305 2.396 2.380 1.00 97.38 527 VAL A C 1
ATOM 4095 O O . VAL A 1 527 ? -0.216 2.111 1.184 1.00 97.38 527 VAL A O 1
ATOM 4098 N N . VAL A 1 528 ? 0.301 1.701 3.342 1.00 95.94 528 VAL A N 1
ATOM 4099 C CA . VAL A 1 528 ? 1.017 0.440 3.132 1.00 95.94 528 VAL A CA 1
ATOM 4100 C C . VAL A 1 528 ? 0.483 -0.676 4.025 1.00 95.94 528 VAL A C 1
ATOM 4102 O O . VAL A 1 528 ? 0.048 -0.431 5.151 1.00 95.94 528 VAL A O 1
ATOM 4105 N N . LEU A 1 529 ? 0.571 -1.909 3.529 1.00 92.06 529 LEU A N 1
ATOM 4106 C CA . LEU A 1 529 ? 0.330 -3.155 4.250 1.00 92.06 529 LEU A CA 1
ATOM 4107 C C . LEU A 1 529 ? 1.635 -3.980 4.246 1.00 92.06 529 LEU A C 1
ATOM 4109 O O . LEU A 1 529 ? 2.001 -4.528 3.200 1.00 92.06 529 LEU A O 1
ATOM 4113 N N . PRO A 1 530 ? 2.372 -4.063 5.369 1.00 85.69 530 PRO A N 1
ATOM 4114 C CA . PRO A 1 530 ? 3.649 -4.772 5.429 1.00 85.69 530 PRO A CA 1
ATOM 4115 C C . PRO A 1 530 ? 3.444 -6.294 5.403 1.00 85.69 530 PRO A C 1
ATOM 4117 O O . PRO A 1 530 ? 2.767 -6.857 6.267 1.00 85.69 530 PRO A O 1
ATOM 4120 N N . VAL A 1 531 ? 4.072 -6.998 4.456 1.00 75.44 531 VAL A N 1
ATOM 4121 C CA . VAL A 1 531 ? 3.947 -8.459 4.347 1.00 75.44 531 VAL A CA 1
ATOM 4122 C C . VAL A 1 531 ? 4.923 -9.116 5.318 1.00 75.44 531 VAL A C 1
ATOM 4124 O O . VAL A 1 531 ? 6.048 -9.461 4.967 1.00 75.44 531 VAL A O 1
ATOM 4127 N N . ARG A 1 532 ? 4.485 -9.289 6.572 1.00 63.56 532 ARG A N 1
ATOM 4128 C CA . ARG A 1 532 ? 5.327 -9.799 7.667 1.00 63.56 532 ARG A CA 1
ATOM 4129 C C . ARG A 1 532 ? 5.967 -11.157 7.360 1.00 63.56 532 ARG A C 1
ATOM 4131 O O . ARG A 1 532 ? 5.376 -12.214 7.581 1.00 63.56 532 ARG A O 1
ATOM 4138 N N . THR A 1 533 ? 7.241 -11.113 6.991 1.00 48.50 533 THR A N 1
ATOM 4139 C CA . THR A 1 533 ? 8.201 -12.223 6.902 1.00 48.50 533 THR A CA 1
ATOM 4140 C C . THR A 1 533 ? 8.662 -12.690 8.290 1.00 48.50 533 THR A C 1
ATOM 4142 O O . THR A 1 533 ? 9.850 -12.855 8.568 1.00 48.50 533 THR A O 1
ATOM 4145 N N . ALA A 1 534 ? 7.707 -12.925 9.197 1.00 34.50 534 ALA A N 1
ATOM 4146 C CA . ALA A 1 534 ? 8.000 -13.496 10.506 1.00 34.50 534 ALA A CA 1
ATOM 4147 C C . ALA A 1 534 ? 8.705 -14.857 10.330 1.00 34.50 534 ALA A C 1
ATOM 4149 O O . ALA A 1 534 ? 8.156 -15.752 9.690 1.00 34.50 534 ALA A O 1
ATOM 4150 N N . TYR A 1 535 ? 9.896 -14.992 10.929 1.00 33.56 535 TYR A N 1
ATOM 4151 C CA . TYR A 1 535 ? 10.839 -16.119 10.793 1.00 33.56 535 TYR A CA 1
ATOM 4152 C C . TYR A 1 535 ? 11.692 -16.180 9.507 1.00 33.56 535 TYR A C 1
ATOM 4154 O O . TYR A 1 535 ? 11.882 -17.258 8.949 1.00 33.56 535 TYR A O 1
ATOM 4162 N N . PHE A 1 536 ? 12.298 -15.054 9.109 1.00 30.14 536 PHE A N 1
ATOM 4163 C CA . PHE A 1 536 ? 13.482 -15.037 8.222 1.00 30.14 536 PHE A CA 1
ATOM 4164 C C . PHE A 1 536 ? 14.799 -14.609 8.907 1.00 30.14 536 PHE A C 1
ATOM 4166 O O . PHE A 1 536 ? 15.840 -14.579 8.261 1.00 30.14 536 PHE A O 1
ATOM 4173 N N . VAL A 1 537 ? 14.788 -14.338 10.219 1.00 22.70 537 VAL A N 1
ATOM 4174 C CA . VAL A 1 537 ? 16.013 -14.120 11.013 1.00 22.70 537 VAL A CA 1
ATOM 4175 C C . VAL A 1 537 ? 16.434 -15.426 11.687 1.00 22.70 537 VAL A C 1
ATOM 4177 O O . VAL A 1 537 ? 15.643 -16.015 12.433 1.00 22.70 537 VAL A O 1
ATOM 4180 N N . ARG A 1 538 ? 17.684 -15.845 11.466 1.00 22.58 538 ARG A N 1
ATOM 4181 C CA . ARG A 1 538 ? 18.389 -16.851 12.268 1.00 22.58 538 ARG A CA 1
ATOM 4182 C C . ARG A 1 538 ? 19.891 -16.580 12.285 1.00 22.58 538 ARG A C 1
ATOM 4184 O O . ARG A 1 538 ? 20.397 -16.143 11.232 1.00 22.58 538 ARG A O 1
#